Protein AF-R5CS89-F1 (afdb_monomer_lite)

Structure (mmCIF, N/CA/C/O backbone):
data_AF-R5CS89-F1
#
_entry.id   AF-R5CS89-F1
#
loop_
_atom_site.group_PDB
_atom_site.id
_atom_site.type_symbol
_atom_site.label_atom_id
_atom_site.label_alt_id
_atom_site.label_comp_id
_atom_site.label_asym_id
_atom_site.label_entity_id
_atom_site.label_seq_id
_atom_site.pdbx_PDB_ins_code
_atom_site.Cartn_x
_atom_site.Cartn_y
_atom_site.Cartn_z
_atom_site.occupancy
_atom_site.B_iso_or_equiv
_atom_site.auth_seq_id
_atom_site.auth_comp_id
_atom_site.auth_asym_id
_atom_site.auth_atom_id
_atom_site.pdbx_PDB_model_num
ATOM 1 N N . MET A 1 1 ? -28.513 24.193 26.900 1.00 33.38 1 MET A N 1
ATOM 2 C CA . MET A 1 1 ? -27.534 23.244 27.484 1.00 33.38 1 MET A CA 1
ATOM 3 C C . MET A 1 1 ? -27.799 21.850 26.927 1.00 33.38 1 MET A C 1
ATOM 5 O O . MET A 1 1 ? -28.847 21.291 27.221 1.00 33.38 1 MET A O 1
ATOM 9 N N . LEU A 1 2 ? -26.905 21.296 26.101 1.00 37.81 2 LEU A N 1
ATOM 10 C CA . LEU A 1 2 ? -26.985 19.889 25.679 1.00 37.81 2 LEU A CA 1
ATOM 11 C C . LEU A 1 2 ? -26.873 18.998 26.927 1.00 37.81 2 LEU A C 1
ATOM 13 O O . LEU A 1 2 ? -25.851 19.043 27.614 1.00 37.81 2 LEU A O 1
ATOM 17 N N . ARG A 1 3 ? -27.925 18.233 27.257 1.00 45.38 3 ARG A N 1
ATOM 18 C CA . ARG A 1 3 ? -27.884 17.235 28.340 1.00 45.38 3 ARG A CA 1
ATOM 19 C C . ARG A 1 3 ? -26.726 16.273 28.061 1.00 45.38 3 ARG A C 1
ATOM 21 O O . ARG A 1 3 ? -26.698 15.619 27.024 1.00 45.38 3 ARG A O 1
ATOM 28 N N . GLN A 1 4 ? -25.747 16.236 28.963 1.00 61.47 4 GLN A N 1
ATOM 29 C CA . GLN A 1 4 ? -24.644 15.282 28.892 1.00 61.47 4 GLN A CA 1
ATOM 30 C C . GLN A 1 4 ? -25.161 13.918 29.342 1.00 61.47 4 GLN A C 1
ATOM 32 O O . GLN A 1 4 ? -25.411 13.728 30.526 1.00 61.47 4 GLN A O 1
ATOM 37 N N . ASP A 1 5 ? -25.314 12.986 28.409 1.00 81.81 5 ASP A N 1
ATOM 38 C CA . ASP A 1 5 ? -25.707 11.604 28.695 1.00 81.81 5 ASP A CA 1
ATOM 39 C C . ASP A 1 5 ? -24.470 10.758 29.060 1.00 81.81 5 ASP A C 1
ATOM 41 O O . ASP A 1 5 ? -23.376 11.014 28.544 1.00 81.81 5 ASP A O 1
ATOM 45 N N . ILE A 1 6 ? -24.622 9.736 29.918 1.00 85.56 6 ILE A N 1
ATOM 46 C CA . ILE A 1 6 ? -23.510 8.884 30.396 1.00 85.56 6 ILE A CA 1
ATOM 47 C C . ILE A 1 6 ? -22.687 8.283 29.246 1.00 85.56 6 ILE A C 1
ATOM 49 O O . ILE A 1 6 ? -21.472 8.455 29.223 1.00 85.56 6 ILE A O 1
ATOM 53 N N . PHE A 1 7 ? -23.343 7.701 28.239 1.00 88.56 7 PHE A N 1
ATOM 54 C CA . PHE A 1 7 ? -22.705 7.141 27.038 1.00 88.56 7 PHE A CA 1
ATOM 55 C C . PHE A 1 7 ? -22.809 8.072 25.824 1.00 88.56 7 PHE A C 1
ATOM 57 O O . PHE A 1 7 ? -22.963 7.622 24.691 1.00 88.56 7 PHE A O 1
ATOM 64 N N . SER A 1 8 ? -22.761 9.388 26.047 1.00 87.94 8 SER A N 1
ATOM 65 C CA . SER A 1 8 ? -22.572 10.339 24.948 1.00 87.94 8 SER A CA 1
ATOM 66 C C . SER A 1 8 ? -21.272 10.046 24.189 1.00 87.94 8 SER A C 1
ATOM 68 O O . SER A 1 8 ? -20.312 9.516 24.754 1.00 87.94 8 SER A O 1
ATOM 70 N N . ARG A 1 9 ? -21.219 10.423 22.905 1.00 86.56 9 ARG A N 1
ATOM 71 C CA . ARG A 1 9 ? -20.045 10.192 22.047 1.00 86.56 9 ARG A CA 1
ATOM 72 C C . ARG A 1 9 ? -18.750 10.705 22.687 1.00 86.56 9 ARG A C 1
ATOM 74 O O . ARG A 1 9 ? -17.745 9.999 22.663 1.00 86.56 9 ARG A O 1
ATOM 81 N N . ASP A 1 10 ? -18.794 11.881 23.306 1.00 87.75 10 ASP A N 1
ATOM 82 C CA . ASP A 1 10 ? -17.634 12.481 23.972 1.00 87.75 10 ASP A CA 1
ATOM 83 C C . ASP A 1 10 ? -17.174 11.661 25.181 1.00 87.75 10 ASP A C 1
ATOM 85 O O . ASP A 1 10 ? -15.980 11.413 25.335 1.00 87.75 10 ASP A O 1
ATOM 89 N N . ASN A 1 11 ? -18.109 11.173 26.002 1.00 90.50 11 ASN A N 1
ATOM 90 C CA . ASN A 1 11 ? -17.780 10.321 27.142 1.00 90.50 11 ASN A CA 1
ATOM 91 C C . ASN A 1 11 ? -17.209 8.967 26.686 1.00 90.50 11 ASN A C 1
ATOM 93 O O . ASN A 1 11 ? -16.225 8.504 27.255 1.00 90.50 11 ASN A O 1
ATOM 97 N N . THR A 1 12 ? -17.766 8.356 25.632 1.00 91.19 12 THR A N 1
ATOM 98 C CA . THR A 1 12 ? -17.233 7.091 25.091 1.00 91.19 12 THR A CA 1
ATOM 99 C C . THR A 1 12 ? -15.833 7.253 24.503 1.00 91.19 12 THR A C 1
ATOM 101 O O . THR A 1 12 ? -14.986 6.393 24.725 1.00 91.19 12 THR A O 1
ATOM 104 N N . LEU A 1 13 ? -15.557 8.369 23.816 1.00 90.94 13 LEU A N 1
ATOM 105 C CA . LEU A 1 13 ? -14.219 8.675 23.305 1.00 90.94 13 LEU A CA 1
ATOM 106 C C . LEU A 1 13 ? -13.234 8.896 24.450 1.00 90.94 13 LEU A C 1
ATOM 108 O O . LEU A 1 13 ? -12.125 8.378 24.408 1.00 90.94 13 LEU A O 1
ATOM 112 N N . TRP A 1 14 ? -13.635 9.632 25.486 1.00 92.44 14 TRP A N 1
ATOM 113 C CA . TRP A 1 14 ? -12.785 9.852 26.651 1.00 92.44 14 TRP A CA 1
ATOM 114 C C . TRP A 1 14 ? -12.440 8.529 27.351 1.00 92.44 14 TRP A C 1
ATOM 116 O O . TRP A 1 14 ? -11.271 8.278 27.632 1.00 92.44 14 TRP A O 1
ATOM 126 N N . ALA A 1 15 ? -13.427 7.646 27.549 1.00 92.19 15 ALA A N 1
ATOM 127 C CA . ALA A 1 15 ? -13.204 6.321 28.128 1.00 92.19 15 ALA A CA 1
ATOM 128 C C . ALA A 1 15 ? -12.229 5.485 27.281 1.00 92.19 15 ALA A C 1
ATOM 130 O O . ALA A 1 15 ? -11.255 4.968 27.816 1.00 92.19 15 ALA A O 1
ATOM 131 N N . GLN A 1 16 ? -12.419 5.436 25.956 1.00 93.44 16 GLN A N 1
ATOM 132 C CA . GLN A 1 16 ? -11.492 4.766 25.032 1.00 93.44 16 GLN A CA 1
ATOM 133 C C . GLN A 1 16 ? -10.074 5.347 25.097 1.00 93.44 16 GLN A C 1
ATOM 135 O O . GLN A 1 16 ? -9.100 4.604 25.002 1.00 93.44 16 GLN A O 1
ATOM 140 N N . GLY A 1 17 ? -9.951 6.665 25.273 1.00 92.94 17 GLY A N 1
ATOM 141 C CA . GLY A 1 17 ? -8.671 7.354 25.411 1.00 92.94 17 GLY A CA 1
ATOM 142 C C . GLY A 1 17 ? -7.913 6.971 26.677 1.00 92.94 17 GLY A C 1
ATOM 143 O O . GLY A 1 17 ? -6.707 6.742 26.624 1.00 92.94 17 GLY A O 1
ATOM 144 N N . LEU A 1 18 ? -8.619 6.849 27.803 1.00 92.56 18 LEU A N 1
ATOM 145 C CA . LEU A 1 18 ? -8.021 6.372 29.048 1.00 92.56 18 LEU A CA 1
ATOM 146 C C . LEU A 1 18 ? -7.646 4.887 28.944 1.00 92.56 18 LEU A C 1
ATOM 148 O O . LEU A 1 18 ? -6.561 4.494 29.365 1.00 92.56 18 LEU A O 1
ATOM 152 N N . SER A 1 19 ? -8.515 4.075 28.335 1.00 93.75 19 SER A N 1
ATOM 153 C CA . SER A 1 19 ? -8.282 2.646 28.124 1.00 93.75 19 SER A CA 1
ATOM 154 C C . SER A 1 19 ? -7.044 2.374 27.275 1.00 93.75 19 SER A C 1
ATOM 156 O O . SER A 1 19 ? -6.232 1.541 27.663 1.00 93.75 19 SER A O 1
ATOM 158 N N . ILE A 1 20 ? -6.863 3.074 26.148 1.00 93.50 20 ILE A N 1
ATOM 159 C CA . ILE A 1 20 ? -5.689 2.839 25.296 1.00 93.50 20 ILE A CA 1
ATOM 160 C C . ILE A 1 20 ? -4.391 3.265 25.976 1.00 93.50 20 ILE A C 1
ATOM 162 O O . ILE A 1 20 ? -3.397 2.553 25.876 1.00 93.50 20 ILE A O 1
ATOM 166 N N . LEU A 1 21 ? -4.405 4.378 26.714 1.00 91.19 21 LEU A N 1
ATOM 167 C CA . LEU A 1 21 ? -3.240 4.820 27.474 1.00 91.19 21 LEU A CA 1
ATOM 168 C C . LEU A 1 21 ? -2.837 3.770 28.516 1.00 91.19 21 LEU A C 1
ATOM 170 O O . LEU A 1 21 ? -1.661 3.438 28.629 1.00 91.19 21 LEU A O 1
ATOM 174 N N . GLY A 1 22 ? -3.822 3.218 29.232 1.00 89.94 22 GLY A N 1
ATOM 175 C CA . GLY A 1 22 ? -3.607 2.148 30.203 1.00 89.94 22 GLY A CA 1
ATOM 176 C C . GLY A 1 22 ? -3.044 0.871 29.577 1.00 89.94 22 GLY A C 1
ATOM 177 O O . GLY A 1 22 ? -2.096 0.311 30.118 1.00 89.94 22 GLY A O 1
ATOM 178 N N . ILE A 1 23 ? -3.581 0.439 28.429 1.00 90.75 23 ILE A N 1
ATOM 179 C CA . ILE A 1 23 ? -3.096 -0.743 27.693 1.00 90.75 23 ILE A CA 1
ATOM 180 C C . ILE A 1 23 ? -1.654 -0.535 27.219 1.00 90.75 23 ILE A C 1
ATOM 182 O O . ILE A 1 23 ? -0.803 -1.378 27.486 1.00 90.75 23 ILE A O 1
ATOM 186 N N . MET A 1 24 ? -1.364 0.596 26.567 1.00 90.25 24 MET A N 1
ATOM 187 C CA . MET A 1 24 ? -0.025 0.893 26.046 1.00 90.25 24 MET A CA 1
ATOM 188 C C . MET A 1 24 ? 1.025 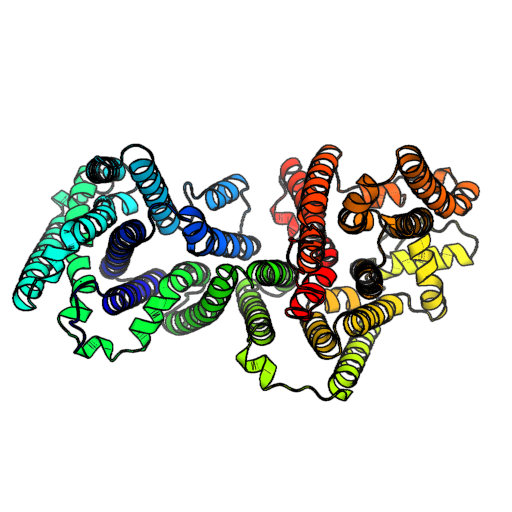0.930 27.159 1.00 90.25 24 MET A C 1
ATOM 190 O O . MET A 1 24 ? 2.061 0.280 27.051 1.00 90.25 24 MET A O 1
ATOM 194 N N . LEU A 1 25 ? 0.750 1.669 28.240 1.00 86.94 25 LEU A N 1
ATOM 195 C CA . LEU A 1 25 ? 1.670 1.767 29.372 1.00 86.94 25 LEU A CA 1
ATOM 196 C C . LEU A 1 25 ? 1.883 0.403 30.027 1.00 86.94 25 LEU A C 1
ATOM 198 O O . LEU A 1 25 ? 3.016 0.049 30.325 1.00 86.94 25 LEU A O 1
ATOM 202 N N . MET A 1 26 ? 0.821 -0.381 30.216 1.00 89.12 26 MET A N 1
ATOM 203 C CA . MET A 1 26 ? 0.936 -1.717 30.792 1.00 89.12 26 MET A CA 1
ATOM 204 C C . MET A 1 26 ? 1.803 -2.637 29.921 1.00 89.12 26 MET A C 1
ATOM 206 O O . MET A 1 26 ? 2.717 -3.257 30.458 1.00 89.12 26 MET A O 1
ATOM 210 N N . HIS A 1 27 ? 1.591 -2.675 28.603 1.00 89.19 27 HIS A N 1
ATOM 211 C CA . HIS A 1 27 ? 2.400 -3.492 27.695 1.00 89.19 27 HIS A CA 1
ATOM 212 C C . HIS A 1 27 ? 3.880 -3.099 27.690 1.00 89.19 27 HIS A C 1
ATOM 214 O O . HIS A 1 27 ? 4.732 -3.982 27.660 1.00 89.19 27 HIS A O 1
ATOM 220 N N . TYR A 1 28 ? 4.201 -1.804 27.762 1.00 88.56 28 TYR A N 1
ATOM 221 C CA . TYR A 1 28 ? 5.592 -1.347 27.814 1.00 88.56 28 TYR A CA 1
ATOM 222 C C . TYR A 1 28 ? 6.250 -1.599 29.166 1.00 88.56 28 TYR A C 1
ATOM 224 O O . TYR A 1 28 ? 7.370 -2.091 29.212 1.00 88.56 28 TYR A O 1
ATOM 232 N N . VAL A 1 29 ? 5.564 -1.320 30.276 1.00 87.44 29 VAL A N 1
ATOM 233 C CA . VAL A 1 29 ? 6.123 -1.571 31.615 1.00 87.44 29 VAL A CA 1
ATOM 234 C C . VAL A 1 29 ? 6.309 -3.076 31.850 1.00 87.44 29 VAL A C 1
ATOM 236 O O . VAL A 1 29 ? 7.224 -3.458 32.569 1.00 87.44 29 VAL A O 1
ATOM 239 N N . MET A 1 30 ? 5.505 -3.933 31.207 1.00 87.06 30 MET A N 1
ATOM 240 C CA . MET A 1 30 ? 5.658 -5.395 31.243 1.00 87.06 30 MET A CA 1
ATOM 241 C C . MET A 1 30 ? 6.965 -5.899 30.613 1.00 87.06 30 MET A C 1
ATOM 243 O O . MET A 1 30 ? 7.373 -7.011 30.921 1.00 87.06 30 MET A O 1
ATOM 247 N N . GLN A 1 31 ? 7.627 -5.097 29.772 1.00 87.06 31 GLN A N 1
ATOM 248 C CA . GLN A 1 31 ? 8.936 -5.443 29.202 1.00 87.06 31 GLN A CA 1
ATOM 249 C C . GLN A 1 31 ? 10.107 -5.149 30.154 1.00 87.06 31 GLN A C 1
ATOM 251 O O . GLN A 1 31 ? 11.244 -5.465 29.831 1.00 87.06 31 GLN A O 1
ATOM 256 N N . LEU A 1 32 ? 9.860 -4.521 31.310 1.00 84.81 32 LEU A N 1
ATOM 257 C CA . LEU A 1 32 ? 10.898 -4.262 32.308 1.00 84.81 32 LEU A CA 1
ATOM 258 C C . LEU A 1 32 ? 11.043 -5.450 33.265 1.00 84.81 32 LEU A C 1
ATOM 260 O O . LEU A 1 32 ? 10.043 -5.960 33.774 1.00 84.81 32 LEU A O 1
ATOM 264 N N . ASP A 1 33 ? 12.279 -5.798 33.623 1.00 76.31 33 ASP A N 1
ATOM 265 C CA . ASP A 1 33 ? 12.579 -6.901 34.552 1.00 76.31 33 ASP A CA 1
ATOM 266 C C . ASP A 1 33 ? 11.909 -6.739 35.933 1.00 76.31 33 ASP A C 1
ATOM 268 O O . ASP A 1 33 ? 11.546 -7.716 36.587 1.00 76.31 33 ASP A O 1
ATOM 272 N N . SER A 1 34 ? 11.687 -5.497 36.378 1.00 72.00 34 SER A N 1
ATOM 273 C CA . SER A 1 34 ? 11.074 -5.151 37.670 1.00 72.00 34 SER A CA 1
ATOM 274 C C . SER A 1 34 ? 9.551 -4.944 37.615 1.00 72.00 34 SER A C 1
ATOM 276 O O . SER A 1 34 ? 8.977 -4.258 38.465 1.00 72.00 34 SER A O 1
ATOM 278 N N . TYR A 1 35 ? 8.871 -5.533 36.626 1.00 74.81 35 TYR A N 1
ATOM 279 C CA . TYR A 1 35 ? 7.445 -5.330 36.371 1.00 74.81 35 TYR A CA 1
ATOM 280 C C . TYR A 1 35 ? 6.521 -5.698 37.559 1.00 74.81 35 TYR A C 1
ATOM 282 O O . TYR A 1 35 ? 6.390 -6.875 37.925 1.00 74.81 35 TYR A O 1
ATOM 290 N N . PRO A 1 36 ? 5.756 -4.735 38.114 1.00 74.50 36 PRO A N 1
ATOM 291 C CA . PRO A 1 36 ? 4.734 -5.041 39.103 1.00 74.50 36 PRO A CA 1
ATOM 292 C C . PRO A 1 36 ? 3.486 -5.635 38.430 1.00 74.50 36 PRO A C 1
ATOM 294 O O . PRO A 1 36 ? 2.691 -4.931 37.802 1.00 74.50 36 PRO A O 1
ATOM 297 N N . ARG A 1 37 ? 3.252 -6.939 38.652 1.00 71.62 37 ARG A N 1
ATOM 298 C CA . ARG A 1 37 ? 2.124 -7.722 38.089 1.00 71.62 37 ARG A CA 1
ATOM 299 C C . ARG A 1 37 ? 0.725 -7.152 38.359 1.00 71.62 37 ARG A C 1
ATOM 301 O O . ARG A 1 37 ? -0.225 -7.539 37.682 1.00 71.62 37 ARG A O 1
ATOM 308 N N . VAL A 1 38 ? 0.581 -6.235 39.317 1.00 69.06 38 VAL A N 1
ATOM 309 C CA . VAL A 1 38 ? -0.680 -5.531 39.621 1.00 69.06 38 VAL A CA 1
ATOM 310 C C . VAL A 1 38 ? -1.141 -4.660 38.443 1.00 69.06 38 VAL A C 1
ATOM 312 O O . VAL A 1 38 ? -2.344 -4.516 38.217 1.00 69.06 38 VAL A O 1
ATOM 315 N N . LEU A 1 39 ? -0.214 -4.141 37.628 1.00 73.25 39 LEU A N 1
ATOM 316 C CA . LEU A 1 39 ? -0.547 -3.303 36.471 1.00 73.25 39 LEU A CA 1
ATOM 317 C C . LEU A 1 39 ? -1.288 -4.070 35.360 1.00 73.25 39 LEU A C 1
ATOM 319 O O . LEU A 1 39 ? -1.981 -3.438 34.565 1.00 73.25 39 LEU A O 1
ATOM 323 N N . ASN A 1 40 ? -1.243 -5.411 35.344 1.00 74.88 40 ASN A N 1
ATOM 324 C CA . ASN A 1 40 ? -1.974 -6.257 34.385 1.00 74.88 40 ASN A CA 1
ATOM 325 C C . ASN A 1 40 ? -3.485 -5.985 34.416 1.00 74.88 40 ASN A C 1
ATOM 327 O O . ASN A 1 40 ? -4.187 -6.113 33.413 1.00 74.88 40 ASN A O 1
ATOM 331 N N . ILE A 1 41 ? -4.005 -5.590 35.580 1.00 81.44 41 ILE A N 1
ATOM 332 C CA . ILE A 1 41 ? -5.425 -5.293 35.760 1.00 81.44 41 ILE A CA 1
ATOM 333 C C . ILE A 1 41 ? -5.833 -4.071 34.921 1.00 81.44 41 ILE A C 1
ATOM 335 O O . ILE A 1 41 ? -6.921 -4.074 34.348 1.00 81.44 41 ILE A O 1
ATOM 339 N N . ILE A 1 42 ? -4.953 -3.074 34.780 1.00 83.25 42 ILE A N 1
ATOM 340 C CA . ILE A 1 42 ? -5.224 -1.830 34.044 1.00 83.25 42 ILE A CA 1
ATOM 341 C C . ILE A 1 42 ? -5.458 -2.116 32.554 1.00 83.25 42 ILE A C 1
ATOM 343 O O . ILE A 1 42 ? -6.434 -1.622 31.985 1.00 83.25 42 ILE A O 1
ATOM 347 N N . GLY A 1 43 ? -4.616 -2.957 31.943 1.00 83.06 43 GLY A N 1
ATOM 348 C CA . GLY A 1 43 ? -4.758 -3.362 30.541 1.00 83.06 43 GLY A CA 1
ATOM 349 C C . GLY A 1 43 ? -6.091 -4.071 30.277 1.00 83.06 43 GLY A C 1
ATOM 350 O O . GLY A 1 43 ? -6.873 -3.638 29.426 1.00 83.06 43 GLY A O 1
ATOM 351 N N . SER A 1 44 ? -6.419 -5.095 31.073 1.00 86.06 44 SER A N 1
ATOM 352 C CA . SER A 1 44 ? -7.676 -5.846 30.926 1.00 86.06 44 SER A CA 1
ATOM 353 C C . SER A 1 44 ? -8.937 -5.002 31.168 1.00 86.06 44 SER A C 1
ATOM 355 O O . SER A 1 44 ? -9.958 -5.234 30.520 1.00 86.06 44 SER A O 1
ATOM 357 N N . ILE A 1 45 ? -8.902 -4.032 32.094 1.00 91.88 45 ILE A N 1
ATOM 358 C CA . ILE A 1 45 ? -10.010 -3.077 32.299 1.00 91.88 45 ILE A CA 1
ATOM 359 C C . ILE A 1 45 ? -10.212 -2.234 31.034 1.00 91.88 45 ILE A C 1
ATOM 361 O O . ILE A 1 45 ? -11.346 -1.997 30.611 1.00 91.88 45 ILE A O 1
ATOM 365 N N . GLY A 1 46 ? -9.112 -1.801 30.411 1.00 91.62 46 GLY A N 1
ATOM 366 C CA . GLY A 1 46 ? -9.143 -1.084 29.143 1.00 91.62 46 GLY A CA 1
ATOM 367 C C . GLY A 1 46 ? -9.835 -1.887 28.041 1.00 91.62 46 GLY A C 1
ATOM 368 O O . GLY A 1 46 ? -10.727 -1.367 27.370 1.00 91.62 46 GLY A O 1
ATOM 369 N N . VAL A 1 47 ? -9.490 -3.170 27.900 1.00 92.31 47 VAL A N 1
ATOM 370 C CA . VAL A 1 47 ? -10.107 -4.071 26.911 1.00 92.31 47 VAL A CA 1
ATOM 371 C C . VAL A 1 47 ? -11.610 -4.246 27.158 1.00 92.31 47 VAL A C 1
ATOM 373 O O . VAL A 1 47 ? -12.402 -4.131 26.218 1.00 92.31 47 VAL A O 1
ATOM 376 N N . ALA A 1 48 ? -12.032 -4.431 28.413 1.00 94.81 48 ALA A N 1
ATOM 377 C CA . ALA A 1 48 ? -13.450 -4.527 28.772 1.00 94.81 48 ALA A CA 1
ATOM 378 C C . ALA A 1 48 ? -14.237 -3.273 28.349 1.00 94.81 48 ALA A C 1
ATOM 380 O O . ALA A 1 48 ? -15.320 -3.375 27.764 1.00 94.81 48 ALA A O 1
ATOM 381 N N . ALA A 1 49 ? -13.672 -2.081 28.572 1.00 94.62 49 ALA A N 1
ATOM 382 C CA . ALA A 1 49 ? -14.275 -0.820 28.145 1.00 94.62 49 ALA A CA 1
ATOM 383 C C . ALA A 1 49 ? -14.352 -0.693 26.607 1.00 94.62 49 ALA A C 1
ATOM 385 O O . ALA A 1 49 ? -15.357 -0.210 26.072 1.00 94.62 49 ALA A O 1
ATOM 386 N N . PHE A 1 50 ? -13.345 -1.168 25.868 1.00 93.75 50 PHE A N 1
ATOM 387 C CA . PHE A 1 50 ? -13.373 -1.211 24.400 1.00 93.75 50 PHE A CA 1
ATOM 388 C C .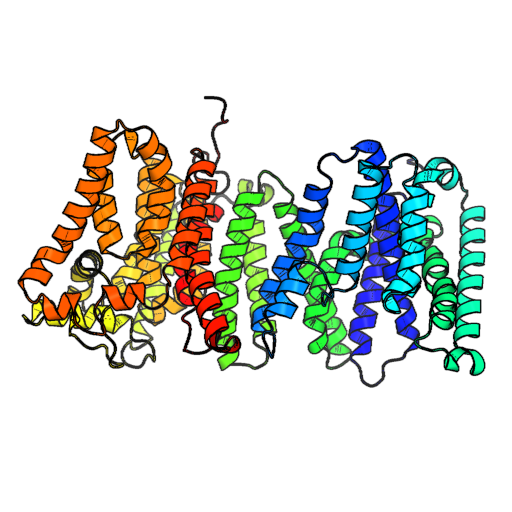 PHE A 1 50 ? -14.454 -2.149 23.846 1.00 93.75 50 PHE A C 1
ATOM 390 O O . PHE A 1 50 ? -15.195 -1.766 22.934 1.00 93.75 50 PHE A O 1
ATOM 397 N N . LEU A 1 51 ? -14.594 -3.349 24.412 1.00 95.31 51 LEU A N 1
ATOM 398 C CA . LEU A 1 51 ? -15.636 -4.304 24.022 1.00 95.31 51 LEU A CA 1
ATOM 399 C C . LEU A 1 51 ? -17.033 -3.770 24.350 1.00 95.31 51 LEU A C 1
ATOM 401 O O . LEU A 1 51 ? -17.923 -3.823 23.499 1.00 95.31 51 LEU A O 1
ATOM 405 N N . PHE A 1 52 ? -17.210 -3.179 25.535 1.00 96.75 52 PHE A N 1
ATOM 406 C CA . PHE A 1 52 ? -18.464 -2.542 25.936 1.00 96.75 52 PHE A CA 1
ATOM 407 C C . PHE A 1 52 ? -18.850 -1.407 24.982 1.00 96.75 52 PHE A C 1
ATOM 409 O O . PHE A 1 52 ? -19.959 -1.387 24.443 1.00 96.75 52 PHE A O 1
ATOM 416 N N . THR A 1 53 ? -17.932 -0.470 24.721 1.00 94.69 53 THR A N 1
ATOM 417 C CA . THR A 1 53 ? -18.199 0.653 23.805 1.00 94.69 53 THR A CA 1
ATOM 418 C C . THR A 1 53 ? -18.461 0.175 22.376 1.00 94.69 53 THR A C 1
ATOM 420 O O . THR A 1 53 ? -19.300 0.758 21.686 1.00 94.69 53 THR A O 1
ATOM 423 N N . SER A 1 54 ? -17.827 -0.919 21.944 1.00 94.06 54 SER A N 1
ATOM 424 C CA . SER A 1 54 ? -18.080 -1.546 20.643 1.00 94.06 54 SER A CA 1
ATOM 425 C C . SER A 1 54 ? -19.475 -2.172 20.549 1.00 94.06 54 SER A C 1
ATOM 427 O O . SER A 1 54 ? -20.188 -1.901 19.580 1.00 94.06 54 SER A O 1
ATOM 429 N N . GLY A 1 55 ? -19.893 -2.952 21.553 1.00 95.56 55 GLY A N 1
ATOM 430 C CA . GLY A 1 55 ? -21.229 -3.559 21.630 1.00 95.56 55 GLY A CA 1
ATOM 431 C C . GLY A 1 55 ? -22.355 -2.525 21.745 1.00 95.56 55 GLY A C 1
ATOM 432 O O . GLY A 1 55 ? -23.417 -2.671 21.137 1.00 95.56 55 GLY A O 1
ATOM 433 N N . PHE A 1 56 ? -22.100 -1.421 22.448 1.00 95.44 56 PHE A N 1
ATOM 434 C CA . PHE A 1 56 ? -23.006 -0.275 22.496 1.00 95.44 56 PHE A CA 1
ATOM 435 C C . PHE A 1 56 ? -23.096 0.424 21.128 1.00 95.44 56 PHE A C 1
ATOM 437 O O . PHE A 1 56 ? -24.176 0.561 20.549 1.00 95.44 56 PHE A O 1
ATOM 444 N N . GLY A 1 57 ? -21.951 0.816 20.562 1.00 93.31 57 GLY A N 1
ATOM 445 C CA . GLY A 1 57 ? -21.882 1.601 19.329 1.00 93.31 57 GLY A CA 1
ATOM 446 C C . GLY A 1 57 ? -22.397 0.864 18.091 1.00 93.31 57 GLY A C 1
ATOM 447 O O . GLY A 1 57 ? -23.005 1.480 17.212 1.00 93.31 57 GLY A O 1
ATOM 448 N N . ILE A 1 58 ? -22.200 -0.456 18.005 1.00 94.00 58 ILE A N 1
ATOM 449 C CA . ILE A 1 58 ? -22.701 -1.266 16.887 1.00 94.00 58 ILE A CA 1
ATOM 450 C C . ILE A 1 58 ? -24.226 -1.322 16.862 1.00 94.00 58 ILE A C 1
ATOM 452 O O . ILE A 1 58 ? -24.823 -1.239 15.784 1.00 94.00 58 ILE A O 1
ATOM 456 N N . ASN A 1 59 ? -24.845 -1.413 18.038 1.00 95.50 59 ASN A N 1
ATOM 457 C CA . ASN A 1 59 ? -26.286 -1.495 18.168 1.00 95.50 59 ASN A CA 1
ATOM 458 C C . ASN A 1 59 ? -26.944 -0.134 17.924 1.00 95.50 59 ASN A C 1
ATOM 460 O O . ASN A 1 59 ? -27.907 -0.064 17.164 1.00 95.50 59 ASN A O 1
ATOM 464 N N . GLU A 1 60 ? -26.368 0.957 18.437 1.00 93.31 60 GLU A N 1
ATOM 465 C CA . GLU A 1 60 ? -26.807 2.318 18.093 1.00 93.31 60 GLU A CA 1
ATOM 466 C C . GLU A 1 60 ? -26.669 2.595 16.587 1.00 93.31 60 GLU A C 1
ATOM 468 O O . GLU A 1 60 ? -27.588 3.102 15.944 1.00 93.31 60 GLU A O 1
ATOM 473 N N . SER A 1 61 ? -25.562 2.177 15.963 1.00 92.12 61 SER A N 1
ATOM 474 C CA . SER A 1 61 ? -25.395 2.316 14.511 1.00 92.12 61 SER A CA 1
ATOM 475 C C . SER A 1 61 ? -26.457 1.540 13.723 1.00 92.12 61 SER A C 1
ATOM 477 O O . SER A 1 61 ? -26.919 2.037 12.691 1.00 92.12 61 SER A O 1
ATOM 479 N N . TYR A 1 62 ? -26.847 0.355 14.208 1.00 93.31 62 TYR A N 1
ATOM 480 C CA . TYR A 1 62 ? -27.898 -0.480 13.624 1.00 93.31 62 TYR A CA 1
ATOM 481 C C . TYR A 1 62 ? -29.291 0.138 13.781 1.00 93.31 62 TYR A C 1
ATOM 483 O O . TYR A 1 62 ? -30.040 0.140 12.810 1.00 93.31 62 TYR A O 1
ATOM 491 N N . LYS A 1 63 ? -29.631 0.718 14.940 1.00 92.12 63 LYS A N 1
ATOM 492 C CA . LYS A 1 63 ? -30.912 1.426 15.128 1.00 92.12 63 LYS A CA 1
ATOM 493 C C . LYS A 1 63 ? -31.118 2.529 14.085 1.00 92.12 63 LYS A C 1
ATOM 495 O O . LYS A 1 63 ? -32.231 2.716 13.613 1.00 92.12 63 LYS A O 1
ATOM 500 N N . HIS A 1 64 ? -30.041 3.215 13.695 1.00 88.69 64 HIS A N 1
ATOM 501 C CA . HIS A 1 64 ? -30.098 4.287 12.699 1.00 88.69 64 HIS A CA 1
ATOM 502 C C . HIS A 1 64 ? -29.957 3.824 11.239 1.00 88.69 64 HIS A C 1
ATOM 504 O O . HIS A 1 64 ? -30.559 4.426 10.360 1.00 88.69 64 HIS A O 1
ATOM 510 N N . ASN A 1 65 ? -29.128 2.812 10.946 1.00 90.50 65 ASN A N 1
ATOM 511 C CA . ASN A 1 65 ? -28.745 2.456 9.564 1.00 90.50 65 ASN A CA 1
ATOM 512 C C . ASN A 1 65 ? -29.032 0.993 9.175 1.00 90.50 65 ASN A C 1
ATOM 514 O O . ASN A 1 65 ? -28.640 0.555 8.089 1.00 90.50 65 ASN A O 1
ATOM 518 N N . GLY A 1 66 ? -29.621 0.198 10.067 1.00 91.81 66 GLY A N 1
ATOM 519 C CA . GLY A 1 66 ? -29.750 -1.248 9.905 1.00 91.81 66 GLY A CA 1
ATOM 520 C C . GLY A 1 66 ? -28.402 -1.933 9.640 1.00 91.81 66 GLY A C 1
ATOM 521 O O . GLY A 1 66 ? -27.363 -1.564 10.194 1.00 91.81 66 GLY A O 1
ATOM 522 N N . LEU A 1 67 ? -28.405 -2.933 8.752 1.00 92.00 67 LEU A N 1
ATOM 523 C CA . LEU A 1 67 ? -27.186 -3.600 8.265 1.00 92.00 67 LEU A CA 1
ATOM 524 C C . LEU A 1 67 ? -26.533 -2.877 7.068 1.00 92.00 67 LEU A C 1
ATOM 526 O O . LEU A 1 67 ? -25.537 -3.358 6.519 1.00 92.00 67 LEU A O 1
ATOM 530 N N . GLY A 1 68 ? -27.052 -1.710 6.673 1.00 89.38 68 GLY A N 1
ATOM 531 C CA . GLY A 1 68 ? -26.559 -0.927 5.543 1.00 89.38 68 GLY A CA 1
ATOM 532 C C . GLY A 1 68 ? -25.081 -0.557 5.694 1.00 89.38 68 GLY A C 1
ATOM 533 O O . GLY A 1 68 ? -24.679 0.175 6.603 1.00 89.38 68 GLY A O 1
ATOM 534 N N . GLY A 1 69 ? -24.243 -1.080 4.794 1.00 86.50 69 GLY A N 1
ATOM 535 C CA . GLY A 1 69 ? -22.798 -0.846 4.816 1.00 86.50 69 GLY A CA 1
ATOM 536 C C . GLY A 1 69 ? -22.093 -1.405 6.055 1.00 86.50 69 GLY A C 1
ATOM 537 O O . GLY A 1 69 ? -21.025 -0.895 6.403 1.00 86.50 69 GLY A O 1
ATOM 538 N N . PHE A 1 70 ? -22.674 -2.416 6.722 1.00 92.06 70 PHE A N 1
ATOM 539 C CA . PHE A 1 70 ? -22.127 -2.998 7.946 1.00 92.06 70 PHE A CA 1
ATOM 540 C C . PHE A 1 70 ? -20.661 -3.399 7.760 1.00 92.06 70 PHE A C 1
ATOM 542 O O . PHE A 1 70 ? -19.786 -2.777 8.362 1.00 92.06 70 PHE A O 1
ATOM 549 N N . TRP A 1 71 ? -20.391 -4.344 6.857 1.00 93.12 71 TRP A N 1
ATOM 550 C CA . TRP A 1 71 ? -19.043 -4.847 6.591 1.00 93.12 71 TRP A CA 1
ATOM 551 C C . TRP A 1 71 ? -18.117 -3.772 6.055 1.00 93.12 71 TRP A C 1
ATOM 553 O O . TRP A 1 71 ? -17.020 -3.607 6.566 1.00 93.12 71 TRP A O 1
ATOM 563 N N . ARG A 1 72 ? -18.590 -2.939 5.122 1.00 89.56 72 ARG A N 1
ATOM 564 C CA . ARG A 1 72 ? -17.782 -1.851 4.561 1.00 89.56 72 ARG A CA 1
ATOM 565 C C . ARG A 1 72 ? -17.196 -0.929 5.638 1.00 89.56 72 ARG A C 1
ATOM 567 O O . ARG A 1 72 ? -16.036 -0.549 5.536 1.00 89.56 72 ARG A O 1
ATOM 574 N N . LYS A 1 73 ? -17.969 -0.579 6.673 1.00 88.00 73 LYS A N 1
ATOM 575 C CA . LYS A 1 73 ? -17.478 0.259 7.782 1.00 88.00 73 LYS A CA 1
ATOM 576 C C . LYS A 1 73 ? -16.383 -0.443 8.599 1.00 88.00 73 LYS A C 1
ATOM 578 O O . LYS A 1 73 ? -15.442 0.228 9.001 1.00 88.00 73 LYS A O 1
ATOM 583 N N . ARG A 1 74 ? -16.491 -1.757 8.838 1.00 91.25 74 ARG A N 1
ATOM 584 C CA . ARG A 1 74 ? -15.543 -2.526 9.672 1.00 91.25 74 ARG A CA 1
ATOM 585 C C . ARG A 1 74 ? -14.308 -2.935 8.888 1.00 91.25 74 ARG A C 1
ATOM 587 O O . ARG A 1 74 ? -13.213 -2.788 9.403 1.00 91.25 74 ARG A O 1
ATOM 594 N N . VAL A 1 75 ? -14.470 -3.335 7.629 1.00 90.19 75 VAL A N 1
ATOM 595 C CA . VAL A 1 75 ? -13.345 -3.629 6.740 1.00 90.19 75 VAL A CA 1
ATOM 596 C C . VAL A 1 75 ? -12.439 -2.408 6.629 1.00 90.19 75 VAL A C 1
ATOM 598 O O . VAL A 1 75 ? -11.242 -2.515 6.847 1.00 90.19 75 VAL A O 1
ATOM 601 N N . LEU A 1 76 ? -13.013 -1.226 6.381 1.00 87.50 76 LEU A N 1
ATOM 602 C CA . LEU A 1 76 ? -12.220 -0.004 6.235 1.00 87.50 76 LEU A CA 1
ATOM 603 C C . LEU A 1 76 ? -11.705 0.561 7.565 1.00 87.50 76 LEU A C 1
ATOM 605 O O . LEU A 1 76 ? -10.688 1.234 7.551 1.00 87.50 76 LEU A O 1
ATOM 609 N N . ARG A 1 77 ? -12.398 0.354 8.696 1.00 87.50 77 ARG A N 1
ATOM 610 C CA . ARG A 1 77 ? -11.959 0.888 10.000 1.00 87.50 77 ARG A CA 1
ATOM 611 C C . ARG A 1 77 ? -10.985 -0.034 10.727 1.00 87.50 77 ARG A C 1
ATOM 613 O O . ARG A 1 77 ? -10.141 0.489 11.442 1.00 87.50 77 ARG A O 1
ATOM 620 N N . VAL A 1 78 ? -11.165 -1.346 10.593 1.00 87.88 78 VAL A N 1
ATOM 621 C CA . VAL A 1 78 ? -10.524 -2.366 11.429 1.00 87.88 78 VAL A CA 1
ATOM 622 C C . VAL A 1 78 ? -9.627 -3.269 10.579 1.00 87.88 78 VAL A C 1
ATOM 624 O O . VAL A 1 78 ? -8.409 -3.190 10.656 1.00 87.88 78 VAL A O 1
ATOM 627 N N . ILE A 1 79 ? -10.220 -4.062 9.685 1.00 90.62 79 ILE A N 1
ATOM 628 C CA . ILE A 1 79 ? -9.496 -5.133 8.978 1.00 90.62 79 ILE A CA 1
ATOM 629 C C . ILE A 1 79 ? -8.357 -4.595 8.101 1.00 90.62 79 ILE A C 1
ATOM 631 O O . ILE A 1 79 ? -7.218 -5.029 8.237 1.00 90.62 79 ILE A O 1
ATOM 635 N N . LEU A 1 80 ? -8.646 -3.632 7.220 1.00 89.06 80 LEU A N 1
ATOM 636 C CA . LEU A 1 80 ? -7.667 -3.123 6.260 1.00 89.06 80 LEU A CA 1
ATOM 637 C C . LEU A 1 80 ? -6.458 -2.453 6.949 1.00 89.06 80 LEU A C 1
ATOM 639 O O . LEU A 1 80 ? -5.334 -2.770 6.568 1.00 89.06 80 LEU A O 1
ATOM 643 N N . PRO A 1 81 ? -6.631 -1.587 7.969 1.00 89.56 81 PRO A N 1
ATOM 644 C CA . PRO A 1 81 ? -5.506 -1.089 8.763 1.00 89.56 81 PRO A CA 1
ATOM 645 C C . PRO A 1 81 ? -4.652 -2.184 9.416 1.00 89.56 81 PRO A C 1
ATOM 647 O O . PRO A 1 81 ? -3.429 -2.077 9.390 1.00 89.56 81 PRO A O 1
ATOM 650 N N . CYS A 1 82 ? -5.265 -3.238 9.966 1.00 89.81 82 CYS A N 1
ATOM 651 C CA . CYS A 1 82 ? -4.521 -4.369 10.529 1.00 89.81 82 CYS A CA 1
ATOM 652 C C . CYS A 1 82 ? -3.709 -5.109 9.467 1.00 89.81 82 CYS A C 1
ATOM 654 O O . CYS A 1 82 ? -2.529 -5.355 9.684 1.00 89.81 82 CYS A O 1
ATOM 656 N N . TRP A 1 83 ? -4.298 -5.401 8.305 1.00 89.50 83 TRP A N 1
ATOM 657 C CA . TRP A 1 83 ? -3.573 -6.037 7.202 1.00 89.50 83 TRP A CA 1
ATOM 658 C C . TRP A 1 83 ? -2.376 -5.208 6.740 1.00 89.50 83 TRP A C 1
ATOM 660 O O . TRP A 1 83 ? -1.314 -5.770 6.497 1.00 89.50 83 TRP A O 1
ATOM 670 N N . ILE A 1 84 ? -2.518 -3.878 6.667 1.00 87.38 84 ILE A N 1
ATOM 671 C CA . ILE A 1 84 ? -1.394 -2.985 6.351 1.00 87.38 84 ILE A CA 1
ATOM 672 C C . ILE A 1 84 ? -0.278 -3.156 7.386 1.00 87.38 84 ILE A C 1
ATOM 674 O O . ILE A 1 84 ? 0.874 -3.311 7.006 1.00 87.38 84 ILE A O 1
ATOM 678 N N . VAL A 1 85 ? -0.600 -3.172 8.680 1.00 86.75 85 VAL A N 1
ATOM 679 C CA . VAL A 1 85 ? 0.425 -3.305 9.724 1.00 86.75 85 VAL A CA 1
ATOM 680 C C . VAL A 1 85 ? 1.073 -4.688 9.714 1.00 86.75 85 VAL A C 1
ATOM 682 O O . VAL A 1 85 ? 2.291 -4.762 9.812 1.00 86.75 85 VAL A O 1
ATOM 685 N N . PHE A 1 86 ? 0.307 -5.767 9.527 1.00 85.31 86 PHE A N 1
ATOM 686 C CA . PHE A 1 86 ? 0.876 -7.110 9.396 1.00 85.31 86 PHE A CA 1
ATOM 687 C C . PHE A 1 86 ? 1.853 -7.200 8.223 1.00 85.31 86 PHE A C 1
ATOM 689 O O . PHE A 1 86 ? 2.958 -7.701 8.394 1.00 85.31 86 PHE A O 1
ATOM 696 N N . LEU A 1 87 ? 1.495 -6.639 7.064 1.00 82.94 87 LEU A N 1
ATOM 697 C CA . LEU A 1 87 ? 2.381 -6.599 5.899 1.00 82.94 87 LEU A CA 1
ATOM 698 C C . LEU A 1 87 ? 3.652 -5.776 6.154 1.00 82.94 87 LEU A C 1
ATOM 700 O O . LEU A 1 87 ? 4.731 -6.176 5.733 1.00 82.94 87 LEU A O 1
ATOM 704 N N . PHE A 1 88 ? 3.541 -4.648 6.861 1.00 82.38 88 PHE A N 1
ATOM 705 C CA . PHE A 1 88 ? 4.695 -3.820 7.228 1.00 82.38 88 PHE A CA 1
ATOM 706 C C . PHE A 1 88 ? 5.551 -4.459 8.327 1.00 82.38 88 PHE A C 1
ATOM 708 O O . PHE A 1 88 ? 6.709 -4.093 8.473 1.00 82.38 88 PHE A O 1
ATOM 715 N N . ARG A 1 89 ? 5.018 -5.418 9.087 1.00 80.94 89 ARG A N 1
ATOM 716 C CA . ARG A 1 89 ? 5.783 -6.163 10.090 1.00 80.94 89 ARG A CA 1
ATOM 717 C C . ARG A 1 89 ? 6.587 -7.317 9.492 1.00 80.94 89 ARG A C 1
ATOM 719 O O . ARG A 1 89 ? 7.569 -7.712 10.104 1.00 80.94 89 ARG A O 1
ATOM 726 N N . LEU A 1 90 ? 6.213 -7.826 8.313 1.00 77.12 90 LEU A N 1
ATOM 727 C CA . LEU A 1 90 ? 6.877 -8.975 7.679 1.00 77.12 90 LEU A CA 1
ATOM 728 C C . LEU A 1 90 ? 8.412 -8.885 7.625 1.00 77.12 90 LEU A C 1
ATOM 730 O O . LEU A 1 90 ? 9.044 -9.891 7.929 1.00 77.12 90 LEU A O 1
ATOM 734 N N . PRO A 1 91 ? 9.038 -7.729 7.312 1.00 74.31 91 PRO A N 1
ATOM 735 C CA . PRO A 1 91 ? 10.497 -7.625 7.317 1.00 74.31 91 PRO A CA 1
ATOM 736 C C . PRO A 1 91 ? 11.158 -7.851 8.685 1.00 74.31 91 PRO A C 1
ATOM 738 O O . PRO A 1 91 ? 12.370 -8.004 8.735 1.00 74.31 91 PRO A O 1
ATOM 741 N N . PHE A 1 92 ? 10.397 -7.838 9.785 1.00 70.56 92 PHE A N 1
ATOM 742 C CA . PHE A 1 92 ? 10.887 -8.001 11.163 1.00 70.56 92 PHE A CA 1
ATOM 743 C C . PHE A 1 92 ? 10.610 -9.375 11.755 1.00 70.56 92 PHE A C 1
ATOM 745 O O . PHE A 1 92 ? 10.851 -9.576 12.941 1.00 70.56 92 PHE A O 1
ATOM 752 N N . ALA A 1 93 ? 10.019 -10.287 10.988 1.00 69.62 93 ALA A N 1
ATOM 753 C CA . ALA A 1 93 ? 9.767 -11.628 11.477 1.00 69.62 93 ALA A CA 1
ATOM 754 C C . ALA A 1 93 ? 11.059 -12.452 11.378 1.00 69.62 93 ALA A C 1
ATOM 756 O O . ALA A 1 93 ? 11.583 -12.635 10.281 1.00 69.62 93 ALA A O 1
ATOM 757 N N . ASP A 1 94 ? 11.547 -12.962 12.513 1.00 66.00 94 ASP A N 1
ATOM 758 C CA . ASP A 1 94 ? 12.745 -13.819 12.573 1.00 66.00 94 ASP A CA 1
ATOM 759 C C . ASP A 1 94 ? 12.577 -15.107 11.749 1.00 66.00 94 ASP A C 1
ATOM 761 O O . ASP A 1 94 ? 13.536 -15.672 11.227 1.00 66.00 94 ASP A O 1
ATOM 765 N N . SER A 1 95 ? 11.332 -15.562 11.606 1.00 67.75 95 SER A N 1
ATOM 766 C CA . SER A 1 95 ? 10.930 -16.641 10.712 1.00 67.75 95 SER A CA 1
ATOM 767 C C . SER A 1 95 ? 9.601 -16.287 10.052 1.00 67.75 95 SER A C 1
ATOM 769 O O . SER A 1 95 ? 8.744 -15.638 10.656 1.00 67.75 95 SER A O 1
ATOM 771 N N . PHE A 1 96 ? 9.429 -16.695 8.796 1.00 73.25 96 PHE A N 1
ATOM 772 C CA . PHE A 1 96 ? 8.164 -16.537 8.091 1.00 73.25 96 PHE A CA 1
ATOM 773 C C . PHE A 1 96 ? 7.449 -17.882 8.031 1.00 73.25 96 PHE A C 1
ATOM 775 O O . PHE A 1 96 ? 7.912 -18.798 7.356 1.00 73.25 96 PHE A O 1
ATOM 782 N N . ASP A 1 97 ? 6.304 -17.969 8.701 1.00 79.25 97 ASP A N 1
ATOM 783 C CA . ASP A 1 97 ? 5.369 -19.076 8.537 1.00 79.25 97 ASP A CA 1
ATOM 784 C C . ASP A 1 97 ? 4.154 -18.613 7.704 1.00 79.25 97 ASP A C 1
ATOM 786 O O . ASP A 1 97 ? 3.367 -17.772 8.166 1.00 79.25 97 ASP A O 1
ATOM 790 N N . PRO A 1 98 ? 3.961 -19.158 6.486 1.00 76.88 98 PRO A N 1
ATOM 791 C CA . PRO A 1 98 ? 2.812 -18.840 5.644 1.00 76.88 98 PRO A CA 1
ATOM 792 C C . PRO A 1 98 ? 1.471 -19.134 6.320 1.00 76.88 98 PRO A C 1
ATOM 794 O O . PRO A 1 98 ? 0.492 -18.427 6.062 1.00 76.88 98 PRO A O 1
ATOM 797 N N . VAL A 1 99 ? 1.407 -20.167 7.169 1.00 84.00 99 VAL A N 1
ATOM 798 C CA . VAL A 1 99 ? 0.177 -20.571 7.857 1.00 84.00 99 VAL A CA 1
ATOM 799 C C . VAL A 1 99 ? -0.179 -19.534 8.911 1.00 84.00 99 VAL A C 1
ATOM 801 O O . VAL A 1 99 ? -1.278 -18.982 8.855 1.00 84.00 99 VAL A O 1
ATOM 804 N N . THR A 1 100 ? 0.758 -19.178 9.791 1.00 83.69 100 THR A N 1
ATOM 805 C CA . THR A 1 100 ? 0.593 -18.085 10.762 1.00 83.69 100 THR A CA 1
ATOM 806 C C . THR A 1 100 ? 0.224 -16.772 10.071 1.00 83.69 100 THR A C 1
ATOM 808 O O . THR A 1 100 ? -0.667 -16.050 10.523 1.00 83.69 100 THR A O 1
ATOM 811 N N . GLN A 1 101 ? 0.825 -16.461 8.919 1.00 84.56 101 GLN A N 1
ATOM 812 C CA . GLN A 1 101 ? 0.480 -15.244 8.187 1.00 84.56 101 GLN A CA 1
ATOM 813 C C . GLN A 1 101 ? -0.942 -15.282 7.598 1.00 84.56 101 GLN A C 1
ATOM 815 O O . GLN A 1 101 ? -1.656 -14.273 7.628 1.00 84.56 101 GLN A O 1
ATOM 820 N N . LEU A 1 102 ? -1.385 -16.432 7.085 1.00 86.06 102 LEU A N 1
ATOM 821 C CA . LEU A 1 102 ? -2.757 -16.632 6.617 1.00 86.06 102 LEU A CA 1
ATOM 822 C C . LEU A 1 102 ? -3.760 -16.523 7.773 1.00 86.06 102 LEU A C 1
ATOM 824 O O . LEU A 1 102 ? -4.781 -15.848 7.637 1.00 86.06 102 LEU A O 1
ATOM 828 N N . LEU A 1 103 ? -3.447 -17.135 8.912 1.00 88.38 103 LEU A N 1
ATOM 829 C CA . LEU A 1 103 ? -4.207 -17.060 10.159 1.00 88.38 103 LEU A CA 1
ATOM 830 C C . LEU A 1 103 ? -4.346 -15.607 10.646 1.00 88.38 103 LEU A C 1
ATOM 832 O O . LEU A 1 103 ? -5.461 -15.145 10.907 1.00 88.38 103 LEU A O 1
ATOM 836 N N . ASN A 1 104 ? -3.260 -14.829 10.601 1.00 87.62 104 ASN A N 1
ATOM 837 C CA . ASN A 1 104 ? -3.267 -13.387 10.856 1.00 87.62 104 ASN A CA 1
ATOM 838 C C . ASN A 1 104 ? -4.206 -12.622 9.901 1.00 87.62 104 ASN A C 1
ATOM 840 O O . ASN A 1 104 ? -4.966 -11.753 10.336 1.00 87.62 104 ASN A O 1
ATOM 844 N N . PHE A 1 105 ? -4.213 -12.943 8.601 1.00 87.31 105 PHE A N 1
ATOM 845 C CA . PHE A 1 105 ? -5.113 -12.295 7.637 1.00 87.31 105 PHE A CA 1
ATOM 846 C C . PHE A 1 105 ? -6.583 -12.689 7.797 1.00 87.31 105 PHE A C 1
ATOM 848 O O . PHE A 1 105 ? -7.465 -11.855 7.558 1.00 87.31 105 PHE A O 1
ATOM 855 N N . LEU A 1 106 ? -6.851 -13.929 8.203 1.00 88.56 106 LEU A N 1
ATOM 856 C CA . LEU A 1 106 ? -8.194 -14.436 8.476 1.00 88.56 106 LEU A CA 1
ATOM 857 C C . LEU A 1 106 ? -8.703 -14.059 9.872 1.00 88.56 106 LEU A C 1
ATOM 859 O O . LEU A 1 106 ? -9.900 -14.201 10.123 1.00 88.56 106 LEU A O 1
ATOM 863 N N . PHE A 1 107 ? -7.831 -13.524 10.733 1.00 87.75 107 PHE A N 1
ATOM 864 C CA . PHE A 1 107 ? -8.090 -13.276 12.151 1.00 87.75 107 PHE A CA 1
ATOM 865 C C . PHE A 1 107 ? -8.562 -14.545 12.863 1.00 87.75 107 PHE A C 1
ATOM 867 O O . PHE A 1 107 ? -9.632 -14.574 13.462 1.00 87.75 107 PHE A O 1
ATOM 874 N N . ILE A 1 108 ? -7.770 -15.605 12.743 1.00 85.44 108 ILE A N 1
ATOM 875 C CA . ILE A 1 108 ? -7.940 -16.869 13.459 1.00 85.44 108 ILE A CA 1
ATOM 876 C C . ILE A 1 108 ? -6.612 -17.093 14.176 1.00 85.44 108 ILE A C 1
ATOM 878 O O . ILE A 1 108 ? -5.620 -17.238 13.483 1.00 85.44 108 ILE A O 1
ATOM 882 N N . ASP A 1 109 ? -6.568 -17.043 15.509 1.00 82.50 109 ASP A N 1
ATOM 883 C CA . ASP A 1 109 ? -5.307 -17.088 16.283 1.00 82.50 109 ASP A CA 1
ATOM 884 C C . ASP A 1 109 ? -4.290 -16.036 15.818 1.00 82.50 109 ASP A C 1
ATOM 886 O O . ASP A 1 109 ? -3.110 -16.290 15.600 1.00 82.50 109 ASP A O 1
ATOM 890 N N . SER A 1 110 ? -4.785 -14.811 15.631 1.00 83.81 110 SER A N 1
ATOM 891 C CA . SER A 1 110 ? -3.959 -13.676 15.222 1.00 83.81 110 SER A CA 1
ATOM 892 C C . SER A 1 110 ? -3.167 -13.110 16.405 1.00 83.81 110 SER A C 1
ATOM 894 O O . SER A 1 110 ? -3.746 -12.900 17.474 1.00 83.81 110 SER A O 1
ATOM 896 N N . ASP A 1 111 ? -1.931 -12.660 16.160 1.00 81.88 111 ASP A N 1
ATOM 897 C CA . ASP A 1 111 ? -1.066 -11.976 17.144 1.00 81.88 111 ASP A CA 1
ATOM 898 C C . ASP A 1 111 ? -1.785 -10.827 17.877 1.00 81.88 111 ASP A C 1
ATOM 900 O O . ASP A 1 111 ? -1.594 -10.574 19.067 1.00 81.88 111 ASP A O 1
ATOM 904 N N . LEU A 1 112 ? -2.667 -10.121 17.162 1.00 87.19 112 LEU A N 1
ATOM 905 C CA . LEU A 1 112 ? -3.560 -9.113 17.728 1.00 87.19 112 LEU A CA 1
ATOM 906 C C . LEU A 1 112 ? -4.858 -9.758 18.243 1.00 87.19 112 LEU A C 1
ATOM 908 O O . LEU A 1 112 ? -5.934 -9.523 17.683 1.00 87.19 112 LEU A O 1
ATOM 912 N N . TRP A 1 113 ? -4.773 -10.537 19.324 1.00 89.44 113 TRP A N 1
ATOM 913 C CA . TRP A 1 113 ? -5.893 -11.330 19.867 1.00 89.44 113 TRP A CA 1
ATOM 914 C C . TRP A 1 113 ? -7.181 -10.519 20.108 1.00 89.44 113 TRP A C 1
ATOM 916 O O . TRP A 1 113 ? -8.289 -11.003 19.885 1.00 89.44 113 TRP A O 1
ATOM 926 N N . TYR A 1 114 ? -7.066 -9.252 20.527 1.00 89.25 114 TYR A N 1
ATOM 927 C CA . TYR A 1 114 ? -8.226 -8.374 20.726 1.00 89.25 114 TYR A CA 1
ATOM 928 C C . TYR A 1 114 ? -8.961 -8.097 19.407 1.00 89.25 114 TYR A C 1
ATOM 930 O O . TYR A 1 114 ? -10.193 -8.020 19.386 1.00 89.25 114 TYR A O 1
ATOM 938 N N . VAL A 1 115 ? -8.214 -7.923 18.310 1.00 90.31 115 VAL A N 1
ATOM 939 C CA . VAL A 1 115 ? -8.781 -7.663 16.981 1.00 90.31 115 VAL A CA 1
ATOM 940 C C . VAL A 1 115 ? -9.462 -8.919 16.441 1.00 90.31 115 VAL A C 1
ATOM 942 O O . VAL A 1 115 ? -10.562 -8.807 15.900 1.00 90.31 115 VAL A O 1
ATOM 945 N N . ASP A 1 116 ? -8.869 -10.096 16.647 1.00 91.25 116 ASP A N 1
ATOM 946 C CA . ASP A 1 116 ? -9.540 -11.375 16.384 1.00 91.25 116 ASP A CA 1
ATOM 947 C C . ASP A 1 116 ? -10.868 -11.439 17.159 1.00 91.25 116 ASP A C 1
ATOM 949 O O . ASP A 1 116 ? -11.958 -11.495 16.573 1.00 91.25 116 ASP A O 1
ATOM 953 N N . PHE A 1 117 ? -10.807 -11.270 18.479 1.00 93.25 117 PHE A N 1
ATOM 954 C CA . PHE A 1 117 ? -11.977 -11.407 19.335 1.00 93.25 117 PHE A CA 1
ATOM 955 C C . PHE A 1 117 ? -13.115 -10.443 18.962 1.00 93.25 117 PHE A C 1
ATOM 957 O O . PHE A 1 117 ? -14.280 -10.846 18.876 1.00 93.25 117 PHE A O 1
ATOM 964 N N . ILE A 1 118 ? -12.816 -9.169 18.676 1.00 93.44 118 ILE A N 1
ATOM 965 C CA . ILE A 1 118 ? -13.848 -8.204 18.268 1.00 93.44 118 ILE A CA 1
ATOM 966 C C . ILE A 1 118 ? -14.431 -8.521 16.879 1.00 93.44 118 ILE A C 1
ATOM 968 O O . ILE A 1 118 ? -15.620 -8.280 16.649 1.00 93.44 118 ILE A O 1
ATOM 972 N N . ILE A 1 119 ? -13.649 -9.086 15.953 1.00 93.69 119 ILE A N 1
ATOM 973 C CA . ILE A 1 119 ? -14.150 -9.515 14.641 1.00 93.69 119 ILE A CA 1
ATOM 974 C C . ILE A 1 119 ? -15.124 -10.686 14.800 1.00 93.69 119 ILE A C 1
ATOM 976 O O . ILE A 1 119 ? -16.204 -10.636 14.201 1.00 93.69 119 ILE A O 1
ATOM 980 N N . ARG A 1 120 ? -14.834 -11.664 15.671 1.00 93.94 120 ARG A N 1
ATOM 981 C CA . ARG A 1 120 ? -15.782 -12.745 16.012 1.00 93.94 120 ARG A CA 1
ATOM 982 C C . ARG A 1 120 ? -17.106 -12.181 16.529 1.00 93.94 120 ARG A C 1
ATOM 984 O O . ARG A 1 120 ? -18.172 -12.547 16.030 1.00 93.94 120 ARG A O 1
ATOM 991 N N . TRP A 1 121 ? -17.057 -11.197 17.429 1.00 95.81 121 TRP A N 1
ATOM 992 C CA . TRP A 1 121 ? -18.255 -10.485 17.895 1.00 95.81 121 TRP A CA 1
ATOM 993 C C . TRP A 1 121 ? -19.022 -9.788 16.767 1.00 95.81 121 TRP A C 1
ATOM 995 O O . TRP A 1 121 ? -20.255 -9.819 16.742 1.00 95.81 121 TRP A O 1
ATOM 1005 N N . TYR A 1 122 ? -18.325 -9.168 15.812 1.00 95.62 122 TYR A N 1
ATOM 1006 C CA . TYR A 1 122 ? -18.965 -8.535 14.658 1.00 95.62 122 TYR A CA 1
ATOM 1007 C C . TYR A 1 122 ? -19.644 -9.547 13.731 1.00 95.62 122 TYR A C 1
ATOM 1009 O O . TYR A 1 122 ? -20.744 -9.258 13.253 1.00 95.62 122 TYR A O 1
ATOM 1017 N N . ILE A 1 123 ? -19.036 -10.716 13.508 1.00 95.38 123 ILE A N 1
ATOM 1018 C CA . ILE A 1 123 ? -19.617 -11.816 12.725 1.00 95.38 123 ILE A CA 1
ATOM 1019 C C . ILE A 1 123 ? -20.896 -12.319 13.402 1.00 95.38 123 ILE A C 1
ATOM 1021 O O . ILE A 1 123 ? -21.957 -12.325 12.773 1.00 95.38 123 ILE A O 1
ATOM 1025 N N . VAL A 1 124 ? -20.826 -12.660 14.693 1.00 96.44 124 VAL A N 1
ATOM 1026 C CA . VAL A 1 124 ? -21.968 -13.185 15.462 1.00 96.44 124 VAL A CA 1
ATOM 1027 C C . VAL A 1 124 ? -23.098 -12.158 15.525 1.00 96.44 124 VAL A C 1
ATOM 1029 O O . VAL A 1 124 ? -24.253 -12.494 15.264 1.00 96.44 124 VAL A O 1
ATOM 1032 N N . TYR A 1 125 ? -22.787 -10.884 15.792 1.00 96.75 125 TYR A N 1
ATOM 1033 C CA . TYR A 1 125 ? -23.781 -9.808 15.787 1.00 96.75 125 TYR A CA 1
ATOM 1034 C C . TYR A 1 125 ? -24.460 -9.660 14.421 1.00 96.75 125 TYR A C 1
ATOM 1036 O O . TYR A 1 125 ? -25.683 -9.518 14.345 1.00 96.75 125 TYR A O 1
ATOM 1044 N N . TRP A 1 126 ? -23.683 -9.685 13.332 1.00 96.44 126 TRP A N 1
ATOM 1045 C CA . TRP A 1 126 ? -24.219 -9.575 11.978 1.00 96.44 126 TRP A CA 1
ATOM 1046 C C . TRP A 1 126 ? -25.135 -10.751 11.637 1.00 96.44 126 TRP A C 1
ATOM 1048 O O . TRP A 1 126 ? -26.254 -10.522 11.176 1.00 96.44 126 TRP A O 1
ATOM 1058 N N . ALA A 1 127 ? -24.703 -11.983 11.919 1.00 96.19 127 ALA A N 1
ATOM 1059 C CA . ALA A 1 127 ? -25.491 -13.190 11.690 1.00 96.19 127 ALA A CA 1
ATOM 1060 C C . ALA A 1 127 ? -26.794 -13.164 12.504 1.00 96.19 127 ALA A C 1
ATOM 1062 O O . ALA A 1 127 ? -27.881 -13.337 11.950 1.00 96.19 127 ALA A O 1
ATOM 1063 N N . ALA A 1 128 ? -26.708 -12.829 13.794 1.00 96.12 128 ALA A N 1
ATOM 1064 C CA . ALA A 1 128 ? -27.865 -12.709 14.672 1.00 96.12 128 ALA A CA 1
ATOM 1065 C C . ALA A 1 128 ? -28.871 -11.667 14.154 1.00 96.12 128 ALA A C 1
ATOM 1067 O O . ALA A 1 128 ? -30.067 -11.942 14.070 1.00 96.12 128 ALA A O 1
ATOM 1068 N N . ARG A 1 129 ? -28.402 -10.490 13.720 1.00 94.88 129 ARG A N 1
ATOM 1069 C CA . ARG A 1 129 ? -29.267 -9.453 13.135 1.00 94.88 129 ARG A CA 1
ATOM 1070 C C . ARG A 1 129 ? -29.838 -9.833 11.770 1.00 94.88 129 ARG A C 1
ATOM 1072 O O . ARG A 1 129 ? -30.945 -9.399 11.463 1.00 94.88 129 ARG A O 1
ATOM 1079 N N . ARG A 1 130 ? -29.104 -10.590 10.951 1.00 94.69 130 ARG A N 1
ATOM 1080 C CA . ARG A 1 130 ? -29.506 -10.966 9.586 1.00 94.69 130 ARG A CA 1
ATOM 1081 C C . ARG A 1 130 ? -30.524 -12.102 9.556 1.00 94.69 130 ARG A C 1
ATOM 1083 O O . ARG A 1 130 ? -31.421 -12.052 8.714 1.00 94.69 130 ARG A O 1
ATOM 1090 N N . PHE A 1 131 ? -30.360 -13.096 10.428 1.00 95.38 131 PHE A N 1
ATOM 1091 C CA . PHE A 1 131 ? -31.129 -14.344 10.405 1.00 95.38 131 PHE A CA 1
ATOM 1092 C C . PHE A 1 131 ? -32.127 -14.471 11.563 1.00 95.38 131 PHE A C 1
ATOM 1094 O O . PHE A 1 131 ? -33.158 -15.111 11.404 1.00 95.38 131 PHE A O 1
ATOM 1101 N N . ALA A 1 132 ? -31.868 -13.844 12.715 1.00 93.69 132 ALA A N 1
ATOM 1102 C CA . ALA A 1 132 ? -32.657 -14.048 13.931 1.00 93.69 132 ALA A CA 1
ATOM 1103 C C . ALA A 1 132 ? -32.813 -12.752 14.747 1.00 93.69 132 ALA A C 1
ATOM 1105 O O . ALA A 1 132 ? -32.558 -12.708 15.953 1.00 93.69 132 ALA A O 1
ATOM 1106 N N . GLN A 1 133 ? -33.266 -11.676 14.092 1.00 89.50 133 GLN A N 1
ATOM 1107 C CA . GLN A 1 133 ? -33.319 -10.324 14.667 1.00 89.50 133 GLN A CA 1
ATOM 1108 C C . GLN A 1 133 ? -34.003 -10.270 16.046 1.00 89.50 133 GLN A C 1
ATOM 1110 O O . GLN A 1 133 ? -33.493 -9.600 16.949 1.00 89.50 133 GLN A O 1
ATOM 1115 N N . ARG A 1 134 ? -35.112 -11.002 16.236 1.00 89.69 134 ARG A N 1
ATOM 1116 C CA . ARG A 1 134 ? -35.852 -11.075 17.513 1.00 89.69 134 ARG A CA 1
ATOM 1117 C C . ARG A 1 134 ? -35.064 -11.757 18.636 1.00 89.69 134 ARG A C 1
ATOM 1119 O O . ARG A 1 134 ? -35.261 -11.436 19.803 1.00 89.69 134 ARG A O 1
ATOM 1126 N N . HIS A 1 135 ? -34.148 -12.660 18.298 1.00 93.56 135 HIS A N 1
ATOM 1127 C CA . HIS A 1 135 ? -33.347 -13.431 19.250 1.00 93.56 135 HIS A CA 1
ATOM 1128 C C . HIS A 1 135 ? -31.906 -12.927 19.376 1.00 93.56 135 HIS A C 1
ATOM 1130 O O . HIS A 1 135 ? -31.109 -13.563 20.057 1.00 93.56 135 HIS A O 1
ATOM 1136 N N . THR A 1 136 ? -31.582 -11.760 18.805 1.00 93.50 136 THR A N 1
ATOM 1137 C CA . THR A 1 136 ? -30.219 -11.196 18.812 1.00 93.50 136 THR A CA 1
ATOM 1138 C C . THR A 1 136 ? -29.582 -11.207 20.202 1.00 93.50 136 THR A C 1
ATOM 1140 O O . THR A 1 136 ? -28.474 -11.702 20.361 1.00 93.50 136 THR A O 1
ATOM 1143 N N . GLY A 1 137 ? -30.294 -10.724 21.228 1.00 93.62 137 GLY A N 1
ATOM 1144 C CA . GLY A 1 137 ? -29.766 -10.708 22.596 1.00 93.62 137 GLY A CA 1
ATOM 1145 C C . GLY A 1 137 ? -29.487 -12.107 23.158 1.00 93.62 137 GLY A C 1
ATOM 1146 O O . GLY A 1 137 ? -28.466 -12.299 23.808 1.00 93.62 137 GLY A O 1
ATOM 1147 N N . LYS A 1 138 ? -30.348 -13.090 22.857 1.00 95.00 138 LYS A N 1
ATOM 1148 C CA . LYS A 1 138 ? -30.169 -14.484 23.294 1.00 95.00 138 LYS A CA 1
ATOM 1149 C C . LYS A 1 138 ? -28.971 -15.137 22.604 1.00 95.00 138 LYS A C 1
ATOM 1151 O O . LYS A 1 138 ? -28.193 -15.805 23.266 1.00 95.00 138 LYS A O 1
ATOM 1156 N N . ILE A 1 139 ? -28.798 -14.900 21.302 1.00 96.44 139 ILE A N 1
ATOM 1157 C CA . ILE A 1 139 ? -27.665 -15.431 20.526 1.00 96.44 139 ILE A CA 1
ATOM 1158 C C . ILE A 1 139 ? -26.348 -14.840 21.028 1.00 96.44 139 ILE A C 1
ATOM 1160 O O . ILE A 1 139 ? -25.391 -15.574 21.241 1.00 96.44 139 ILE A O 1
ATOM 1164 N N . LEU A 1 140 ? -26.306 -13.527 21.271 1.00 96.62 140 LEU A N 1
ATOM 1165 C CA . LEU A 1 140 ? -25.121 -12.877 21.826 1.00 96.62 140 LEU A CA 1
ATOM 1166 C C . LEU A 1 140 ? -24.792 -13.397 23.234 1.00 96.62 140 LEU A C 1
ATOM 1168 O O . LEU A 1 140 ? -23.628 -13.640 23.522 1.00 96.62 140 LEU A O 1
ATOM 1172 N N . ALA A 1 141 ? -25.800 -13.617 24.084 1.00 95.50 141 ALA A N 1
ATOM 1173 C CA . ALA A 1 141 ? -25.604 -14.205 25.409 1.00 95.50 141 ALA A CA 1
ATOM 1174 C C . ALA A 1 141 ? -25.119 -15.665 25.341 1.00 95.50 141 ALA A C 1
ATOM 1176 O O . ALA A 1 141 ? -24.219 -16.041 26.085 1.00 95.50 141 ALA A O 1
ATOM 1177 N N . ALA A 1 142 ? -25.660 -16.473 24.424 1.00 96.31 142 ALA A N 1
ATOM 1178 C CA . ALA A 1 142 ? -25.184 -17.835 24.187 1.00 96.31 142 ALA A CA 1
ATOM 1179 C C . ALA A 1 142 ? -23.725 -17.845 23.704 1.00 96.31 142 ALA A C 1
ATOM 1181 O O . ALA A 1 142 ? -22.925 -18.645 24.180 1.00 96.31 142 ALA A O 1
ATOM 1182 N N . PHE A 1 143 ? -23.354 -16.912 22.823 1.00 96.25 143 PHE A N 1
ATOM 1183 C CA . PHE A 1 143 ? -21.968 -16.755 22.393 1.00 96.25 143 PHE A CA 1
ATOM 1184 C C . PHE A 1 143 ? -21.050 -16.301 23.541 1.00 96.25 143 PHE A C 1
ATOM 1186 O O . PHE A 1 143 ? -19.969 -16.857 23.684 1.00 96.25 143 PHE A O 1
ATOM 1193 N N . SER A 1 144 ? -21.488 -15.390 24.425 1.00 94.69 144 SER A N 1
ATOM 1194 C CA . SER A 1 144 ? -20.741 -15.064 25.656 1.00 94.69 144 SER A CA 1
ATOM 1195 C C . SER A 1 144 ? -20.471 -16.295 26.518 1.00 94.69 144 SER A C 1
ATOM 1197 O O . SER A 1 144 ? -19.366 -16.442 27.025 1.00 94.69 144 SER A O 1
ATOM 1199 N N . LEU A 1 145 ? -21.455 -17.183 26.683 1.00 94.19 145 LEU A N 1
ATOM 1200 C CA . LEU A 1 145 ? -21.265 -18.422 27.442 1.00 94.19 145 LEU A CA 1
ATOM 1201 C C . LEU A 1 145 ? -20.254 -19.350 26.760 1.00 94.19 145 LEU A C 1
ATOM 1203 O O . LEU A 1 145 ? -19.407 -19.923 27.437 1.00 94.19 145 LEU A O 1
ATOM 1207 N N . ALA A 1 146 ? -20.290 -19.450 25.429 1.00 93.69 146 ALA A N 1
ATOM 1208 C CA . ALA A 1 146 ? -19.302 -20.216 24.672 1.00 93.69 146 ALA A CA 1
ATOM 1209 C C . ALA A 1 146 ? -17.875 -19.654 24.832 1.00 93.69 146 ALA A C 1
ATOM 1211 O O . ALA A 1 146 ? -16.924 -20.424 24.944 1.00 93.69 146 ALA A O 1
ATOM 1212 N N . CYS A 1 147 ? -17.714 -18.328 24.924 1.00 92.38 147 CYS A N 1
ATOM 1213 C CA . CYS A 1 147 ? -16.410 -17.692 25.146 1.00 92.38 147 CYS A CA 1
ATOM 1214 C C . CYS A 1 147 ? -15.750 -18.070 26.485 1.00 92.38 147 CYS A C 1
ATOM 1216 O O . CYS A 1 147 ? -14.546 -17.884 26.624 1.00 92.38 147 CYS A O 1
ATOM 1218 N N . LEU A 1 148 ? -16.488 -18.613 27.463 1.00 90.06 148 LEU A N 1
ATOM 1219 C CA . LEU A 1 148 ? -15.915 -19.071 28.742 1.00 90.06 148 LEU A CA 1
ATOM 1220 C C . LEU A 1 148 ? -14.972 -20.268 28.590 1.00 90.06 148 LEU A C 1
ATOM 1222 O O . LEU A 1 148 ? -14.105 -20.478 29.440 1.00 90.06 148 LEU A O 1
ATOM 1226 N N . PHE A 1 149 ? -15.160 -21.037 27.517 1.00 89.38 149 PHE A N 1
ATOM 1227 C CA . PHE A 1 149 ? -14.362 -22.211 27.171 1.00 89.38 149 PHE A CA 1
ATOM 1228 C C . PHE A 1 149 ? -13.193 -21.879 26.234 1.00 89.38 149 PHE A C 1
ATOM 1230 O O . PHE A 1 149 ? -12.459 -22.777 25.835 1.00 89.38 149 PHE A O 1
ATOM 1237 N N . MET A 1 150 ? -13.038 -20.608 25.852 1.00 88.25 150 MET A N 1
ATOM 1238 C CA . MET A 1 150 ? -11.902 -20.135 25.061 1.00 88.25 150 MET A CA 1
ATOM 1239 C C . MET A 1 150 ? -10.714 -19.800 25.972 1.00 88.25 150 MET A C 1
ATOM 1241 O O . MET A 1 150 ? -10.774 -19.962 27.193 1.00 88.25 150 MET A O 1
ATOM 1245 N N . GLU A 1 151 ? -9.633 -19.299 25.373 1.00 87.06 151 GLU A N 1
ATOM 1246 C CA . GLU A 1 151 ? -8.468 -18.808 26.104 1.00 87.06 151 GLU A CA 1
ATOM 1247 C C . GLU A 1 151 ? -8.846 -17.834 27.224 1.00 87.06 151 GLU A C 1
ATOM 1249 O O . GLU A 1 151 ? -9.765 -17.016 27.098 1.00 87.06 151 GLU A O 1
ATOM 1254 N N . GLN A 1 152 ? -8.082 -17.880 28.317 1.00 87.56 152 GLN A N 1
ATOM 1255 C CA . GLN A 1 152 ? -8.358 -17.130 29.542 1.00 87.56 152 GLN A CA 1
ATOM 1256 C C . GLN A 1 152 ? -8.566 -15.621 29.296 1.00 87.56 152 GLN A C 1
ATOM 1258 O O . GLN A 1 152 ? -9.452 -15.021 29.906 1.00 87.56 152 GLN A O 1
ATOM 1263 N N . LEU A 1 153 ? -7.802 -15.018 28.373 1.00 87.25 153 LEU A N 1
ATOM 1264 C CA . LEU A 1 153 ? -7.924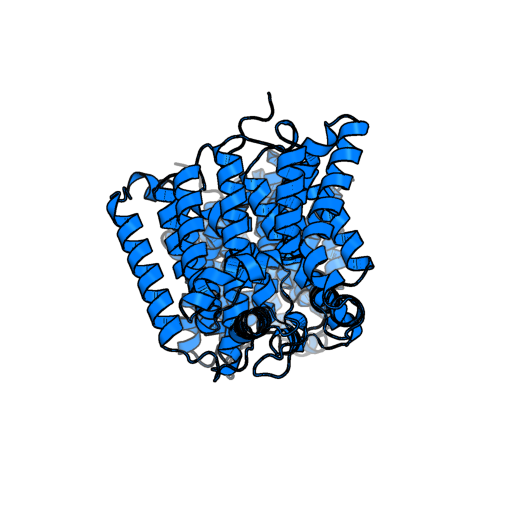 -13.601 27.991 1.00 87.25 153 LEU A CA 1
ATOM 1265 C C . LEU A 1 153 ? -9.278 -13.266 27.346 1.00 87.25 153 LEU A C 1
ATOM 1267 O O . LEU A 1 153 ? -9.822 -12.186 27.576 1.00 87.25 153 LEU A O 1
ATOM 1271 N N . MET A 1 154 ? -9.844 -14.179 26.555 1.00 90.38 154 MET A N 1
ATOM 1272 C CA . MET A 1 154 ? -11.168 -14.009 25.947 1.00 90.38 154 MET A CA 1
ATOM 1273 C C . MET A 1 154 ? -12.279 -14.317 26.955 1.00 90.38 154 MET A C 1
ATOM 1275 O O . MET A 1 154 ? -13.273 -13.586 27.028 1.00 90.38 154 MET A O 1
ATOM 1279 N N . ALA A 1 155 ? -12.088 -15.357 27.771 1.00 90.38 155 ALA A N 1
ATOM 1280 C CA . ALA A 1 155 ? -13.043 -15.788 28.783 1.00 90.38 155 ALA A CA 1
ATOM 1281 C C . ALA A 1 155 ? -13.303 -14.698 29.837 1.00 90.38 155 ALA A C 1
ATOM 1283 O O . ALA A 1 155 ? -14.461 -14.398 30.137 1.00 90.38 155 ALA A O 1
ATOM 1284 N N . GLU A 1 156 ? -12.258 -14.020 30.333 1.00 90.94 156 GLU A N 1
ATOM 1285 C CA . GLU A 1 156 ? -12.410 -12.930 31.313 1.00 90.94 156 GLU A CA 1
ATOM 1286 C C . GLU A 1 156 ? -13.182 -11.711 30.759 1.00 90.94 156 GLU A C 1
ATOM 1288 O O . GLU A 1 156 ? -13.680 -10.885 31.524 1.00 90.94 156 GLU A O 1
ATOM 1293 N N . GLN A 1 157 ? -13.306 -11.600 29.431 1.00 93.62 157 GLN A N 1
ATOM 1294 C CA . GLN A 1 157 ? -13.967 -10.499 28.723 1.00 93.62 157 GLN A CA 1
ATOM 1295 C C . GLN A 1 157 ? -15.338 -10.870 28.136 1.00 93.62 157 GLN A C 1
ATOM 1297 O O . GLN A 1 157 ? -15.989 -10.033 27.498 1.00 93.62 157 GLN A O 1
ATOM 1302 N N . ALA A 1 158 ? -15.793 -12.108 28.340 1.00 93.00 158 ALA A N 1
ATOM 1303 C CA . ALA A 1 158 ? -16.889 -12.726 27.598 1.00 93.00 158 ALA A CA 1
ATOM 1304 C C . ALA A 1 158 ? -18.204 -11.924 27.591 1.00 93.00 158 ALA A C 1
ATOM 1306 O O . ALA A 1 158 ? -18.906 -11.894 26.579 1.00 93.00 158 ALA A O 1
ATOM 1307 N N . PHE A 1 159 ? -18.545 -11.239 28.687 1.00 94.88 159 PHE A N 1
ATOM 1308 C CA . PHE A 1 159 ? -19.791 -10.465 28.795 1.00 94.88 159 PHE A CA 1
ATOM 1309 C C . PHE A 1 159 ? -19.640 -8.976 28.477 1.00 94.88 159 PHE A C 1
ATOM 1311 O O . PHE A 1 159 ? -20.651 -8.281 28.370 1.00 94.88 159 PHE A O 1
ATOM 1318 N N . SER A 1 160 ? -18.422 -8.467 28.281 1.00 96.31 160 SER A N 1
ATOM 1319 C CA . SER A 1 160 ? -18.176 -7.032 28.089 1.00 96.31 160 SER A CA 1
ATOM 1320 C C . SER A 1 160 ? -18.921 -6.478 26.869 1.00 96.31 160 SER A C 1
ATOM 1322 O O . SER A 1 160 ? -19.585 -5.443 26.955 1.00 96.31 160 SER A O 1
ATOM 1324 N N . PHE A 1 161 ? -18.898 -7.200 25.742 1.00 96.69 161 PHE A N 1
ATOM 1325 C CA . PHE A 1 161 ? -19.611 -6.802 24.523 1.00 96.69 161 PHE A CA 1
ATOM 1326 C C . PHE A 1 161 ? -21.137 -6.857 24.693 1.00 96.69 161 PHE A C 1
ATOM 1328 O O . PHE A 1 161 ? -21.850 -5.926 24.303 1.00 96.69 161 PHE A O 1
ATOM 1335 N N . VAL A 1 162 ? -21.651 -7.927 25.308 1.00 96.69 162 VAL A N 1
ATOM 1336 C CA . VAL A 1 162 ? -23.094 -8.119 25.533 1.00 96.69 162 VAL A CA 1
ATOM 1337 C C . VAL A 1 162 ? -23.647 -7.090 26.506 1.00 96.69 162 VAL A C 1
ATOM 1339 O O . VAL A 1 162 ? -24.719 -6.543 26.254 1.00 96.69 162 VAL A O 1
ATOM 1342 N N . ALA A 1 163 ? -22.902 -6.739 27.553 1.00 95.94 163 ALA A N 1
ATOM 1343 C CA . ALA A 1 163 ? -23.261 -5.658 28.461 1.00 95.94 163 ALA A CA 1
ATOM 1344 C C . ALA A 1 163 ? -23.406 -4.320 27.715 1.00 95.94 163 ALA A C 1
ATOM 1346 O O . ALA A 1 163 ? -24.390 -3.605 27.917 1.00 95.94 163 ALA A O 1
ATOM 1347 N N . GLY A 1 164 ? -22.495 -4.021 26.783 1.00 96.25 164 GLY A N 1
ATOM 1348 C CA . GLY A 1 164 ? -22.597 -2.858 25.896 1.00 96.25 164 GLY A CA 1
ATOM 1349 C C . GLY A 1 164 ? -23.848 -2.888 25.011 1.00 96.25 164 GLY A C 1
ATOM 1350 O O . GLY A 1 164 ? -24.586 -1.902 24.924 1.00 96.25 164 GLY A O 1
ATOM 1351 N N . TYR A 1 165 ? -24.139 -4.040 24.398 1.00 96.62 165 TYR A N 1
ATOM 1352 C CA . TYR A 1 165 ? -25.366 -4.252 23.624 1.00 96.62 165 TYR A CA 1
ATOM 1353 C C . TYR A 1 165 ? -26.627 -4.045 24.479 1.00 96.62 165 TYR A C 1
ATOM 1355 O O . TYR A 1 165 ? -27.551 -3.353 24.051 1.00 96.62 165 TYR A O 1
ATOM 1363 N N . MET A 1 166 ? -26.669 -4.597 25.695 1.00 95.56 166 MET A N 1
ATOM 1364 C CA . MET A 1 166 ? -27.804 -4.469 26.615 1.00 95.56 166 MET A CA 1
ATOM 1365 C C . MET A 1 166 ? -28.008 -3.028 27.086 1.00 95.56 166 MET A C 1
ATOM 1367 O O . MET A 1 166 ? -29.155 -2.576 27.163 1.00 95.56 166 MET A O 1
ATOM 1371 N N . ALA A 1 167 ? -26.918 -2.298 27.342 1.00 94.25 167 ALA A N 1
ATOM 1372 C CA . ALA A 1 167 ? -26.955 -0.877 27.669 1.00 94.25 167 ALA A CA 1
ATOM 1373 C C . ALA A 1 167 ? -27.550 -0.049 26.521 1.00 94.25 167 ALA A C 1
ATOM 1375 O O . ALA A 1 167 ? -28.334 0.864 26.765 1.00 94.25 167 ALA A O 1
ATOM 1376 N N . SER A 1 168 ? -27.244 -0.404 25.270 1.00 94.62 168 SER A N 1
ATOM 1377 C CA . SER A 1 168 ? -27.880 0.200 24.096 1.00 94.62 168 SER A CA 1
ATOM 1378 C C . SER A 1 168 ? -29.345 -0.236 23.950 1.00 94.62 168 SER A C 1
ATOM 1380 O O . SER A 1 168 ? -30.216 0.592 23.696 1.00 94.62 168 SER A O 1
ATOM 1382 N N . ALA A 1 169 ? -29.677 -1.514 24.144 1.00 92.94 169 ALA A N 1
ATOM 1383 C CA . ALA A 1 169 ? -31.056 -2.003 24.046 1.00 92.94 169 ALA A CA 1
ATOM 1384 C C . ALA A 1 169 ? -32.008 -1.300 25.034 1.00 92.94 169 ALA A C 1
ATOM 1386 O O . ALA A 1 169 ? -33.164 -1.066 24.699 1.00 92.94 169 ALA A O 1
ATOM 1387 N N . HIS A 1 170 ? -31.501 -0.900 26.203 1.00 93.25 170 HIS A N 1
ATOM 1388 C CA . HIS A 1 170 ? -32.243 -0.170 27.235 1.00 93.25 170 HIS A CA 1
ATOM 1389 C C . HIS A 1 170 ? -31.776 1.283 27.386 1.00 93.25 170 HIS A C 1
ATOM 1391 O O . HIS A 1 170 ? -31.867 1.855 28.476 1.00 93.25 170 HIS A O 1
ATOM 1397 N N . TYR A 1 171 ? -31.265 1.884 26.308 1.00 90.38 171 TYR A N 1
ATOM 1398 C CA . TYR A 1 171 ? -30.595 3.181 26.376 1.00 90.38 171 TYR A CA 1
ATOM 1399 C C . TYR A 1 171 ? -31.475 4.289 26.962 1.00 90.38 171 TYR A C 1
ATOM 1401 O O . TYR A 1 171 ? -30.985 5.065 27.775 1.00 90.38 171 TYR A O 1
ATOM 1409 N N . ASP A 1 172 ? -32.780 4.303 26.669 1.00 87.12 172 ASP A N 1
ATOM 1410 C CA . ASP A 1 172 ? -33.716 5.297 27.218 1.00 87.12 172 ASP A CA 1
ATOM 1411 C C . ASP A 1 172 ? -33.781 5.260 28.753 1.00 87.12 172 ASP A C 1
ATOM 1413 O O . ASP A 1 172 ? -33.826 6.300 29.413 1.00 87.12 172 ASP A O 1
ATOM 1417 N N . LYS A 1 173 ? -33.702 4.058 29.340 1.00 88.00 173 LYS A N 1
ATOM 1418 C CA . LYS A 1 173 ? -33.667 3.870 30.797 1.00 88.00 173 LYS A CA 1
ATOM 1419 C C . LYS A 1 173 ? -32.316 4.245 31.389 1.00 88.00 173 LYS A C 1
ATOM 1421 O O . LYS A 1 173 ? -32.273 4.766 32.494 1.00 88.00 173 LYS A O 1
ATOM 1426 N N . VAL A 1 174 ? -31.217 3.947 30.700 1.00 87.06 174 VAL A N 1
ATOM 1427 C CA . VAL A 1 174 ? -29.857 4.262 31.173 1.00 87.06 174 VAL A CA 1
ATOM 1428 C C . VAL A 1 174 ? -29.601 5.768 31.113 1.00 87.06 174 VAL A C 1
ATOM 1430 O O . VAL A 1 174 ? -28.998 6.347 32.013 1.00 87.06 174 VAL A O 1
ATOM 1433 N N . ARG A 1 175 ? -30.113 6.425 30.072 1.00 86.62 175 ARG A N 1
ATOM 1434 C CA . ARG A 1 175 ? -30.000 7.865 29.851 1.00 86.62 175 ARG A CA 1
ATOM 1435 C C . ARG A 1 175 ? -30.703 8.691 30.928 1.00 86.62 175 ARG A C 1
ATOM 1437 O O . ARG A 1 175 ? -30.253 9.790 31.234 1.00 86.62 175 ARG A O 1
ATOM 1444 N N . SER A 1 176 ? -31.782 8.176 31.517 1.00 86.75 176 SER A N 1
ATOM 1445 C CA . SER A 1 176 ? -32.523 8.872 32.575 1.00 86.75 176 SER A CA 1
ATOM 1446 C C . SER A 1 176 ? -31.848 8.812 33.952 1.00 86.75 176 SER A C 1
ATOM 1448 O O . SER A 1 176 ? -32.339 9.422 34.902 1.00 86.75 176 SER A O 1
ATOM 1450 N N . TRP A 1 177 ? -30.726 8.096 34.097 1.00 89.19 177 TRP A N 1
ATOM 1451 C CA . TRP A 1 177 ? -30.039 7.982 35.381 1.00 89.19 177 TRP A CA 1
ATOM 1452 C C . TRP A 1 177 ? -29.389 9.305 35.790 1.00 89.19 177 TRP A C 1
ATOM 1454 O O . TRP A 1 177 ? -28.643 9.929 35.037 1.00 89.19 177 TRP A O 1
ATOM 1464 N N . ASN A 1 178 ? -29.639 9.714 37.035 1.00 89.50 178 ASN A N 1
ATOM 1465 C CA . ASN A 1 178 ? -28.973 10.868 37.627 1.00 89.50 178 ASN A CA 1
ATOM 1466 C C . ASN A 1 178 ? -27.543 10.513 38.085 1.00 89.50 178 ASN A C 1
ATOM 1468 O O . ASN A 1 178 ? -27.173 9.343 38.214 1.00 89.50 178 ASN A O 1
ATOM 1472 N N . ARG A 1 179 ? -26.731 11.537 38.380 1.00 88.81 179 ARG A N 1
ATOM 1473 C CA . ARG A 1 179 ? -25.340 11.347 38.830 1.00 88.81 179 ARG A CA 1
ATOM 1474 C C . ARG A 1 179 ? -25.213 10.489 40.087 1.00 88.81 179 ARG A C 1
ATOM 1476 O O . ARG A 1 179 ? -24.298 9.680 40.149 1.00 88.81 179 ARG A O 1
ATOM 1483 N N . ARG A 1 180 ? -26.131 10.622 41.054 1.00 90.88 180 ARG A N 1
ATOM 1484 C CA . ARG A 1 180 ? -26.115 9.822 42.293 1.00 90.88 180 ARG A CA 1
ATOM 1485 C C . ARG A 1 180 ? -26.291 8.334 42.004 1.00 90.88 180 ARG A C 1
ATOM 1487 O O . ARG A 1 180 ? -25.528 7.523 42.511 1.00 90.88 180 ARG A O 1
ATOM 1494 N N . LYS A 1 181 ? -27.247 7.982 41.142 1.00 92.19 181 LYS A N 1
ATOM 1495 C CA . LYS A 1 181 ? -27.501 6.599 40.733 1.00 92.19 181 LYS A CA 1
ATOM 1496 C C . LYS A 1 181 ? -26.314 6.016 39.973 1.00 92.19 181 LYS A C 1
ATOM 1498 O O . LYS A 1 181 ? -25.906 4.902 40.273 1.00 92.19 181 LYS A O 1
ATOM 1503 N N . VAL A 1 182 ? -25.730 6.771 39.039 1.00 91.88 182 VAL A N 1
ATOM 1504 C CA . VAL A 1 182 ? -24.518 6.333 38.326 1.00 91.88 182 VAL A CA 1
ATOM 1505 C C . VAL A 1 182 ? -23.353 6.136 39.298 1.00 91.88 182 VAL A C 1
ATOM 1507 O O . VAL A 1 182 ? -22.678 5.116 39.214 1.00 91.88 182 VAL A O 1
ATOM 1510 N N . ALA A 1 183 ? -23.143 7.059 40.240 1.00 93.25 183 ALA A N 1
ATOM 1511 C CA . ALA A 1 183 ? -22.087 6.952 41.244 1.00 93.25 183 ALA A CA 1
ATOM 1512 C C . ALA A 1 183 ? -22.274 5.721 42.137 1.00 93.25 183 ALA A C 1
ATOM 1514 O O . ALA A 1 183 ? -21.326 4.968 42.320 1.00 93.25 183 ALA A O 1
ATOM 1515 N N . LEU A 1 184 ? -23.497 5.475 42.618 1.00 94.88 184 LEU A N 1
ATOM 1516 C CA . LEU A 1 184 ? -23.824 4.307 43.435 1.00 94.88 184 LEU A CA 1
ATOM 1517 C C . LEU A 1 184 ? -23.564 3.000 42.677 1.00 94.88 184 LEU A C 1
ATOM 1519 O O . LEU A 1 184 ? -22.836 2.148 43.169 1.00 94.88 184 LEU A O 1
ATOM 1523 N N . VAL A 1 185 ? -24.099 2.862 41.457 1.00 93.56 185 VAL A N 1
ATOM 1524 C CA . VAL A 1 185 ? -23.886 1.662 40.627 1.00 93.56 185 VAL A CA 1
ATOM 1525 C C . VAL A 1 185 ? -22.398 1.447 40.348 1.00 93.56 185 VAL A C 1
ATOM 1527 O O . VAL A 1 185 ? -21.915 0.322 40.436 1.00 93.56 185 VAL A O 1
ATOM 1530 N N . THR A 1 186 ? -21.662 2.522 40.058 1.00 94.50 186 THR A N 1
ATOM 1531 C CA . THR A 1 186 ? -20.217 2.462 39.806 1.00 94.50 186 THR A CA 1
ATOM 1532 C C . THR A 1 186 ? -19.447 2.046 41.058 1.00 94.50 186 THR A C 1
ATOM 1534 O O . THR A 1 186 ? -18.574 1.192 40.968 1.00 94.50 186 THR A O 1
ATOM 1537 N N . ALA A 1 187 ? -19.781 2.599 42.227 1.00 94.94 187 ALA A N 1
ATOM 1538 C CA . ALA A 1 187 ? -19.146 2.254 43.496 1.00 94.94 187 ALA A CA 1
ATOM 1539 C C . ALA A 1 187 ? -19.421 0.796 43.889 1.00 94.94 187 ALA A C 1
ATOM 1541 O O . ALA A 1 187 ? -18.492 0.080 44.253 1.00 94.94 187 ALA A O 1
ATOM 1542 N N . CYS A 1 188 ? -20.665 0.326 43.742 1.00 96.06 188 CYS A N 1
ATOM 1543 C CA . CYS A 1 188 ? -21.021 -1.074 43.974 1.00 96.06 188 CYS A CA 1
ATOM 1544 C C . CYS A 1 188 ? -20.280 -2.015 43.013 1.00 96.06 188 CYS A C 1
ATOM 1546 O O . CYS A 1 188 ? -19.723 -3.015 43.455 1.00 96.06 188 CYS A O 1
ATOM 1548 N N . ALA A 1 189 ? -20.223 -1.688 41.716 1.00 95.12 189 ALA A N 1
ATOM 1549 C CA . ALA A 1 189 ? -19.488 -2.479 40.728 1.00 95.12 189 ALA A CA 1
ATOM 1550 C C . ALA A 1 189 ? -17.977 -2.498 41.011 1.00 95.12 189 ALA A C 1
ATOM 1552 O O . ALA A 1 189 ? -17.339 -3.543 40.899 1.00 95.12 189 ALA A O 1
ATOM 1553 N N . PHE A 1 190 ? -17.408 -1.366 41.428 1.00 94.19 190 PHE A N 1
ATOM 1554 C CA . PHE A 1 190 ? -15.999 -1.268 41.788 1.00 94.19 190 PHE A CA 1
ATOM 1555 C C . PHE A 1 190 ? -15.671 -2.092 43.040 1.00 94.19 190 PHE A C 1
ATOM 1557 O O . PHE A 1 190 ? -14.706 -2.856 43.034 1.00 94.19 190 PHE A O 1
ATOM 1564 N N . ALA A 1 191 ? -16.498 -1.996 44.087 1.00 94.94 191 ALA A N 1
ATOM 1565 C CA . ALA A 1 191 ? -16.359 -2.795 45.303 1.00 94.94 191 ALA A CA 1
ATOM 1566 C C . ALA A 1 191 ? -16.479 -4.296 45.002 1.00 94.94 191 ALA A C 1
ATOM 1568 O O . ALA A 1 191 ? -15.652 -5.081 45.457 1.00 94.94 191 ALA A O 1
ATOM 1569 N N . TYR A 1 192 ? -17.447 -4.682 44.167 1.00 95.56 192 TYR A N 1
ATOM 1570 C CA . TYR A 1 192 ? -17.630 -6.057 43.708 1.00 95.56 192 TYR A CA 1
ATOM 1571 C C . TYR A 1 192 ? -16.406 -6.581 42.943 1.00 95.56 192 TYR A C 1
ATOM 1573 O O . TYR A 1 192 ? -15.862 -7.626 43.290 1.00 95.56 192 TYR A O 1
ATOM 1581 N N . GLY A 1 193 ? -15.908 -5.828 41.959 1.00 93.88 193 GLY A N 1
ATOM 1582 C CA . GLY A 1 193 ? -14.705 -6.210 41.216 1.00 93.88 193 GLY A CA 1
ATOM 1583 C C . GLY A 1 193 ? -13.468 -6.318 42.111 1.00 93.88 193 GLY A C 1
ATOM 1584 O O . GLY A 1 193 ? -12.677 -7.245 41.961 1.00 93.88 193 GLY A O 1
ATOM 1585 N N . THR A 1 194 ? -13.327 -5.414 43.085 1.00 92.00 194 THR A N 1
ATOM 1586 C CA . THR A 1 194 ? -12.221 -5.421 44.058 1.00 92.00 194 THR A CA 1
ATOM 1587 C C . THR A 1 194 ? -12.292 -6.625 44.992 1.00 92.00 194 THR A C 1
ATOM 1589 O O . THR A 1 194 ? -11.272 -7.263 45.244 1.00 92.00 194 THR A O 1
ATOM 1592 N N . LEU A 1 195 ? -13.489 -6.994 45.452 1.00 94.44 195 LEU A N 1
ATOM 1593 C CA . LEU A 1 195 ? -13.697 -8.211 46.232 1.00 94.44 195 LEU A CA 1
ATOM 1594 C C . LEU A 1 195 ? -13.210 -9.444 45.460 1.00 94.44 195 LEU A C 1
ATOM 1596 O O . LEU A 1 195 ? -12.479 -10.260 46.011 1.00 94.44 195 LEU A O 1
ATOM 1600 N N . PHE A 1 196 ? -13.546 -9.556 44.173 1.00 92.88 196 PHE A N 1
ATOM 1601 C CA . PHE A 1 196 ? -13.091 -10.678 43.349 1.00 92.88 196 PHE A CA 1
ATOM 1602 C C . PHE A 1 196 ? -11.591 -10.648 43.039 1.00 92.88 196 PHE A C 1
ATOM 1604 O O . PHE A 1 196 ? -11.005 -11.713 42.859 1.00 92.88 196 PHE A O 1
ATOM 1611 N N . ILE A 1 197 ? -10.939 -9.477 43.045 1.00 90.31 197 ILE A N 1
ATOM 1612 C CA . ILE A 1 197 ? -9.469 -9.417 43.064 1.00 90.31 197 ILE A CA 1
ATOM 1613 C C . ILE A 1 197 ? -8.957 -10.115 44.324 1.00 90.31 197 ILE A C 1
ATOM 1615 O O . ILE A 1 197 ? -8.145 -11.021 44.202 1.00 90.31 197 ILE A O 1
ATOM 1619 N N . ILE A 1 198 ? -9.465 -9.760 45.508 1.00 90.88 198 ILE A N 1
ATOM 1620 C CA . ILE A 1 198 ? -9.034 -10.370 46.777 1.00 90.88 198 ILE A CA 1
ATOM 1621 C C . ILE A 1 198 ? -9.272 -11.887 46.757 1.00 90.88 198 ILE A C 1
ATOM 1623 O O . ILE A 1 198 ? -8.371 -12.651 47.091 1.00 90.88 198 ILE A O 1
ATOM 1627 N N . VAL A 1 199 ? -10.444 -12.333 46.290 1.00 91.31 199 VAL A N 1
ATOM 1628 C CA . VAL A 1 199 ? -10.771 -13.764 46.149 1.00 91.31 199 VAL A CA 1
ATOM 1629 C C . VAL A 1 199 ? -9.793 -14.472 45.211 1.00 91.31 199 VAL A C 1
ATOM 1631 O O . VAL A 1 199 ? -9.307 -15.551 45.540 1.00 91.31 199 VAL A O 1
ATOM 1634 N N . LYS A 1 200 ? -9.454 -13.866 44.067 1.00 88.88 200 LYS A N 1
ATOM 1635 C CA . LYS A 1 200 ? -8.493 -14.424 43.101 1.00 88.88 200 LYS A CA 1
ATOM 1636 C C . LYS A 1 200 ? -7.091 -14.592 43.702 1.00 88.88 200 LYS A C 1
ATOM 1638 O O . LYS A 1 200 ? -6.331 -15.446 43.253 1.00 88.88 200 LYS A O 1
ATOM 1643 N N . GLU A 1 201 ? -6.730 -13.781 44.692 1.00 88.19 201 GLU A N 1
ATOM 1644 C CA . GLU A 1 201 ? -5.428 -13.843 45.359 1.00 88.19 201 GLU A CA 1
ATOM 1645 C C . GLU A 1 201 ? -5.357 -14.916 46.467 1.00 88.19 201 GLU A C 1
ATOM 1647 O O . GLU A 1 201 ? -4.258 -15.244 46.916 1.00 88.19 201 GLU A O 1
ATOM 1652 N N . LEU A 1 202 ? -6.483 -15.528 46.865 1.00 90.94 202 LEU A N 1
ATOM 1653 C CA . LEU A 1 202 ? -6.503 -16.599 47.868 1.00 90.94 202 LEU A CA 1
ATOM 1654 C C . LEU A 1 202 ? -5.740 -17.851 47.381 1.00 90.94 202 LEU A C 1
ATOM 1656 O O . LEU A 1 202 ? -5.967 -18.300 46.252 1.00 90.94 202 LEU A O 1
ATOM 1660 N N . PRO A 1 203 ? -4.908 -18.493 48.230 1.00 89.69 203 PRO A N 1
ATOM 1661 C CA . PRO A 1 203 ? -4.145 -19.685 47.847 1.00 89.69 203 PRO A CA 1
ATOM 1662 C C . PRO A 1 203 ? -5.009 -20.824 47.291 1.00 89.69 203 PRO A C 1
ATOM 1664 O O . PRO A 1 203 ? -4.657 -21.414 46.275 1.00 89.69 203 PRO A O 1
ATOM 1667 N N . ALA A 1 204 ? -6.174 -21.075 47.900 1.00 90.75 204 ALA A N 1
ATOM 1668 C CA . ALA A 1 204 ? -7.116 -22.106 47.457 1.00 90.75 204 ALA A CA 1
ATOM 1669 C C . ALA A 1 204 ? -7.684 -21.842 46.051 1.00 90.75 204 ALA A C 1
ATOM 1671 O O . ALA A 1 204 ? -7.970 -22.774 45.311 1.00 90.75 204 ALA A O 1
ATOM 1672 N N . VAL A 1 205 ? -7.829 -20.572 45.658 1.00 88.75 205 VAL A N 1
ATOM 1673 C CA . VAL A 1 205 ? -8.350 -20.181 44.339 1.00 88.75 205 VAL A CA 1
ATOM 1674 C C . VAL A 1 205 ? -7.257 -20.236 43.275 1.00 88.75 205 VAL A C 1
ATOM 1676 O O . VAL A 1 205 ? -7.505 -20.653 42.144 1.00 88.75 205 VAL A O 1
ATOM 1679 N N . ARG A 1 206 ? -6.025 -19.863 43.638 1.00 87.50 206 ARG A N 1
ATOM 1680 C CA . ARG A 1 206 ? -4.867 -19.896 42.734 1.00 87.50 206 ARG A CA 1
ATOM 1681 C C . ARG A 1 206 ? -4.506 -21.307 42.252 1.00 87.50 206 ARG A C 1
ATOM 1683 O O . ARG A 1 206 ? -3.879 -21.427 41.207 1.00 87.50 206 ARG A O 1
ATOM 1690 N N . GLN A 1 207 ? -4.935 -22.361 42.947 1.00 90.69 207 GLN A N 1
ATOM 1691 C CA . GLN A 1 207 ? -4.768 -23.750 42.492 1.00 90.69 207 GLN A CA 1
ATOM 1692 C C . GLN A 1 207 ? -5.530 -24.057 41.192 1.00 90.69 207 GLN A C 1
ATOM 1694 O O . GLN A 1 207 ? -5.166 -24.981 40.475 1.00 90.69 207 GLN A O 1
ATOM 1699 N N . TYR A 1 208 ? -6.555 -23.267 40.863 1.00 88.75 208 TYR A N 1
ATOM 1700 C CA . TYR A 1 208 ? -7.406 -23.476 39.692 1.00 88.75 208 TYR A CA 1
ATOM 1701 C C . TYR A 1 208 ? -6.963 -22.677 38.453 1.00 88.75 208 TYR A C 1
ATOM 1703 O O . TYR A 1 208 ? -7.690 -22.664 37.460 1.00 88.75 208 TYR A O 1
ATOM 1711 N N . ILE A 1 209 ? -5.812 -21.990 38.476 1.00 86.81 209 ILE A N 1
ATOM 1712 C CA . ILE A 1 209 ? -5.321 -21.201 37.329 1.00 86.81 209 ILE A CA 1
ATOM 1713 C C . ILE A 1 209 ? -5.312 -22.057 36.050 1.00 86.81 209 ILE A C 1
ATOM 1715 O O . ILE A 1 209 ? -4.841 -23.189 36.056 1.00 86.81 209 ILE A O 1
ATOM 1719 N N . GLY A 1 210 ? -5.851 -21.512 34.955 1.00 83.25 210 GLY A N 1
ATOM 1720 C CA . GLY A 1 210 ? -5.969 -22.212 33.670 1.00 83.25 210 GLY A CA 1
ATOM 1721 C C . GLY A 1 210 ? -7.199 -23.118 33.526 1.00 83.25 210 GLY A C 1
ATOM 1722 O O . GLY A 1 210 ? -7.391 -23.711 32.470 1.00 83.25 210 GLY A O 1
ATOM 1723 N N . THR A 1 211 ? -8.060 -23.216 34.545 1.00 89.25 211 THR A N 1
ATOM 1724 C CA . THR A 1 211 ? -9.291 -24.024 34.494 1.00 89.25 211 THR A CA 1
ATOM 1725 C C . THR A 1 211 ? -10.554 -23.167 34.349 1.00 89.25 211 THR A C 1
ATOM 1727 O O . THR A 1 211 ? -10.573 -21.976 34.670 1.00 89.25 211 THR A O 1
ATOM 1730 N N . LEU A 1 212 ? -11.659 -23.787 33.918 1.00 87.94 212 LEU A N 1
ATOM 1731 C CA . LEU A 1 212 ? -12.963 -23.125 33.801 1.00 87.94 212 LEU A CA 1
ATOM 1732 C C . LEU A 1 212 ? -13.445 -22.469 35.120 1.00 87.94 212 LEU A C 1
ATOM 1734 O O . LEU A 1 212 ? -13.885 -21.318 35.061 1.00 87.94 212 LEU A O 1
ATOM 1738 N N . PRO A 1 213 ? -13.343 -23.110 36.307 1.00 89.69 213 PRO A N 1
ATOM 1739 C CA . PRO A 1 213 ? -13.658 -22.455 37.581 1.00 89.69 213 PRO A CA 1
ATOM 1740 C C . PRO A 1 213 ? -12.921 -21.130 37.797 1.00 89.69 213 PRO A C 1
ATOM 1742 O O . PRO A 1 213 ? -13.511 -20.156 38.267 1.00 89.69 213 PRO A O 1
ATOM 1745 N N . PHE A 1 214 ? -11.649 -21.055 37.406 1.00 89.38 214 PHE A N 1
ATOM 1746 C CA . PHE A 1 214 ? -10.875 -19.824 37.524 1.00 89.38 214 PHE A CA 1
ATOM 1747 C C . PHE A 1 214 ? -11.339 -18.757 36.529 1.00 89.38 214 PHE A C 1
ATOM 1749 O O . PHE A 1 214 ? -11.492 -17.598 36.915 1.00 89.38 214 PHE A O 1
ATOM 1756 N N . ASN A 1 215 ? -11.681 -19.137 35.293 1.00 88.38 215 ASN A N 1
ATOM 1757 C CA . ASN A 1 215 ? -12.278 -18.219 34.313 1.00 88.38 215 ASN A CA 1
ATOM 1758 C C . ASN A 1 215 ? -13.576 -17.580 34.836 1.00 88.38 215 ASN A C 1
ATOM 1760 O O . ASN A 1 215 ? -13.789 -16.379 34.657 1.00 88.38 215 ASN A O 1
ATOM 1764 N N . ILE A 1 216 ? -14.417 -18.350 35.537 1.00 89.31 216 ILE A N 1
ATOM 1765 C CA . ILE A 1 216 ? -15.651 -17.845 36.164 1.00 89.31 216 ILE A CA 1
ATOM 1766 C C . ILE A 1 216 ? -15.336 -16.780 37.224 1.00 89.31 216 ILE A C 1
ATOM 1768 O O . ILE A 1 216 ? -16.033 -15.771 37.308 1.00 89.31 216 ILE A O 1
ATOM 1772 N N . ILE A 1 217 ? -14.270 -16.953 38.009 1.00 90.31 217 ILE A N 1
ATOM 1773 C CA . ILE A 1 217 ? -13.839 -15.962 39.008 1.00 90.31 217 ILE A CA 1
ATOM 1774 C C . ILE A 1 217 ? -13.344 -14.683 38.319 1.00 90.31 217 ILE A C 1
ATOM 1776 O O . ILE A 1 217 ? -13.753 -13.585 38.700 1.00 90.31 217 ILE A O 1
ATOM 1780 N N . LEU A 1 218 ? -12.516 -14.808 37.275 1.00 88.88 218 LEU A N 1
ATOM 1781 C CA . LEU A 1 218 ? -11.954 -13.666 36.540 1.00 88.88 218 LEU A CA 1
ATOM 1782 C C . LEU A 1 218 ? -13.019 -12.776 35.889 1.00 88.88 218 LEU A C 1
ATOM 1784 O O . LEU A 1 218 ? -12.862 -11.552 35.832 1.00 88.88 218 LEU A O 1
ATOM 1788 N N . LEU A 1 219 ? -14.120 -13.381 35.446 1.00 89.38 219 LEU A N 1
ATOM 1789 C CA . LEU A 1 219 ? -15.259 -12.709 34.824 1.00 89.38 219 LEU A CA 1
ATOM 1790 C C . LEU A 1 219 ? -15.834 -11.567 35.669 1.00 89.38 219 LEU A C 1
ATOM 1792 O O . LEU A 1 219 ? -16.282 -10.542 35.152 1.00 89.38 219 LEU A O 1
ATOM 1796 N N . ASN A 1 220 ? -15.792 -11.746 36.987 1.00 92.25 220 ASN A N 1
ATOM 1797 C CA . ASN A 1 220 ? -16.366 -10.833 37.967 1.00 92.25 220 ASN A CA 1
ATOM 1798 C C . ASN A 1 220 ? -15.438 -9.656 38.305 1.00 92.25 220 ASN A C 1
ATOM 1800 O O . ASN A 1 220 ? -15.783 -8.819 39.133 1.00 92.25 220 ASN A O 1
ATOM 1804 N N . ILE A 1 221 ? -14.272 -9.560 37.658 1.00 92.12 221 ILE A N 1
ATOM 1805 C CA . ILE A 1 221 ? -13.276 -8.515 37.921 1.00 92.12 221 ILE A CA 1
ATOM 1806 C C . ILE A 1 221 ? -13.342 -7.419 36.855 1.00 92.12 221 ILE A C 1
ATOM 1808 O O . ILE A 1 221 ? -13.558 -6.247 37.163 1.00 92.12 221 ILE A O 1
ATOM 1812 N N . LYS A 1 222 ? -13.140 -7.775 35.581 1.00 92.19 222 LYS A N 1
ATOM 1813 C CA . LYS A 1 222 ? -12.766 -6.798 34.542 1.00 92.19 222 LYS A CA 1
ATOM 1814 C C . LYS A 1 222 ? -13.900 -5.846 34.172 1.00 92.19 222 LYS A C 1
ATOM 1816 O O . LYS A 1 222 ? -13.713 -4.632 34.220 1.00 92.19 222 LYS A O 1
ATOM 1821 N N . LEU A 1 223 ? -15.074 -6.379 33.830 1.00 93.88 223 LEU A N 1
ATOM 1822 C CA . LEU A 1 223 ? -16.232 -5.571 33.441 1.00 93.88 223 LEU A CA 1
ATOM 1823 C C . LEU A 1 223 ? -16.749 -4.684 34.595 1.00 93.88 223 LEU A C 1
ATOM 1825 O O . LEU A 1 223 ? -16.977 -3.495 34.349 1.00 93.88 223 LEU A O 1
ATOM 1829 N N . PRO A 1 224 ? -16.887 -5.179 35.844 1.00 95.12 224 PRO A N 1
ATOM 1830 C CA . PRO A 1 224 ? -17.276 -4.329 36.971 1.00 95.12 224 PRO A CA 1
ATOM 1831 C C . PRO A 1 224 ? -16.304 -3.171 37.224 1.00 95.12 224 PRO A C 1
ATOM 1833 O O . PRO A 1 224 ? -16.741 -2.038 37.415 1.00 95.12 224 PRO A O 1
ATOM 1836 N N . LEU A 1 225 ? -14.992 -3.406 37.131 1.00 94.06 225 LEU A N 1
ATOM 1837 C CA . LEU A 1 225 ? -13.995 -2.337 37.256 1.00 94.06 225 LEU A CA 1
ATOM 1838 C C . LEU A 1 225 ? -14.005 -1.382 36.050 1.00 94.06 225 LEU A C 1
ATOM 1840 O O . LEU A 1 225 ? -13.829 -0.174 36.214 1.00 94.06 225 LEU A O 1
ATOM 1844 N N . ALA A 1 226 ? -14.289 -1.878 34.843 1.00 94.50 226 ALA A N 1
ATOM 1845 C CA . ALA A 1 226 ? -14.448 -1.044 33.651 1.00 94.50 226 ALA A CA 1
ATOM 1846 C C . ALA A 1 226 ? -15.637 -0.080 33.740 1.00 94.50 226 ALA A C 1
ATOM 1848 O O . ALA A 1 226 ? -15.597 0.983 33.115 1.00 94.50 226 ALA A O 1
ATOM 1849 N N . ALA A 1 227 ? -16.650 -0.374 34.564 1.00 93.88 227 ALA A N 1
ATOM 1850 C CA . ALA A 1 227 ? -17.734 0.566 34.841 1.00 93.88 227 ALA A CA 1
ATOM 1851 C C . ALA A 1 227 ? -17.212 1.905 35.396 1.00 93.88 227 ALA A C 1
ATOM 1853 O O . ALA A 1 227 ? -17.747 2.955 35.042 1.00 93.88 227 ALA A O 1
ATOM 1854 N N . ALA A 1 228 ? -16.128 1.893 36.184 1.00 93.38 228 ALA A N 1
ATOM 1855 C CA . ALA A 1 228 ? -15.498 3.112 36.690 1.00 93.38 228 ALA A CA 1
ATOM 1856 C C . ALA A 1 228 ? -14.889 3.960 35.564 1.00 93.38 228 ALA A C 1
ATOM 1858 O O . ALA A 1 228 ? -15.139 5.163 35.499 1.00 93.38 228 ALA A O 1
ATOM 1859 N N . VAL A 1 229 ? -14.169 3.332 34.627 1.00 92.62 229 VAL A N 1
ATOM 1860 C CA . VAL A 1 229 ? -13.600 4.009 33.445 1.00 92.62 229 VAL A CA 1
ATOM 1861 C C . VAL A 1 229 ? -14.704 4.593 32.559 1.00 92.62 229 VAL A C 1
ATOM 1863 O O . VAL A 1 229 ? -14.602 5.729 32.096 1.00 92.62 229 VAL A O 1
ATOM 1866 N N . LEU A 1 230 ? -15.787 3.840 32.359 1.00 93.44 230 LEU A N 1
ATOM 1867 C CA . LEU A 1 230 ? -16.930 4.245 31.542 1.00 93.44 230 LEU A CA 1
ATOM 1868 C C . LEU A 1 230 ? -17.741 5.394 32.171 1.00 93.44 230 LEU A C 1
ATOM 1870 O O . LEU A 1 230 ? -18.223 6.271 31.452 1.00 93.44 230 LEU A O 1
ATOM 1874 N N . ALA A 1 231 ? -17.893 5.409 33.499 1.00 93.12 231 ALA A N 1
ATOM 1875 C CA . ALA A 1 231 ? -18.668 6.418 34.222 1.00 93.12 231 ALA A CA 1
ATOM 1876 C C . ALA A 1 231 ? -17.865 7.687 34.570 1.00 93.12 231 ALA A C 1
ATOM 1878 O O . ALA A 1 231 ? -18.461 8.759 34.725 1.00 93.12 231 ALA A O 1
ATOM 1879 N N . ALA A 1 232 ? -16.533 7.602 34.655 1.00 91.62 232 ALA A N 1
ATOM 1880 C CA . ALA A 1 232 ? -15.638 8.706 35.015 1.00 91.62 232 ALA A CA 1
ATOM 1881 C C . ALA A 1 232 ? -15.925 10.042 34.292 1.00 91.62 232 ALA A C 1
ATOM 1883 O O . ALA A 1 232 ? -16.118 11.044 34.985 1.00 91.62 232 ALA A O 1
ATOM 1884 N N . PRO A 1 233 ? -16.045 10.116 32.947 1.00 90.81 233 PRO A N 1
ATOM 1885 C CA . PRO A 1 233 ? -16.273 11.393 32.258 1.00 90.81 233 PRO A CA 1
ATOM 1886 C C . PRO A 1 233 ? -17.659 12.008 32.526 1.00 90.81 233 PRO A C 1
ATOM 1888 O O . PRO A 1 233 ? -17.869 13.203 32.285 1.00 90.81 233 PRO A O 1
ATOM 1891 N N . PHE A 1 234 ? -18.618 11.217 33.017 1.00 90.75 234 PHE A N 1
ATOM 18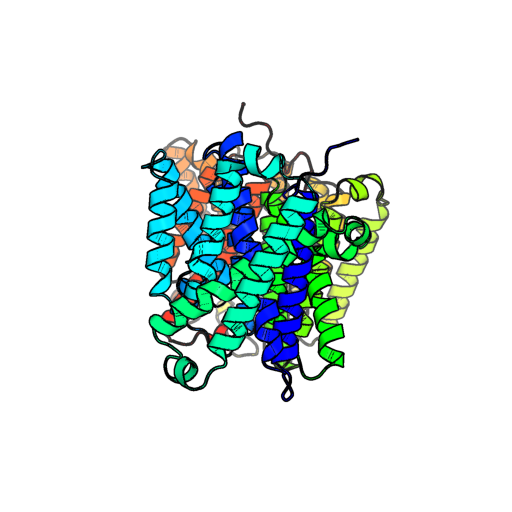92 C CA . PHE A 1 234 ? -19.943 11.686 33.425 1.00 90.75 234 PHE A CA 1
ATOM 1893 C C . PHE A 1 234 ? -19.975 12.143 34.891 1.00 90.75 234 PHE A C 1
ATOM 1895 O O . PHE A 1 234 ? -20.580 13.176 35.197 1.00 90.75 234 PHE A O 1
ATOM 1902 N N . LEU A 1 235 ? -19.315 11.398 35.784 1.00 91.38 235 LEU A N 1
ATOM 1903 C CA . LEU A 1 235 ? -19.236 11.698 37.218 1.00 91.38 235 LEU A CA 1
ATOM 1904 C C . LEU A 1 235 ? -18.301 12.871 37.521 1.00 91.38 235 LEU A C 1
ATOM 1906 O O . LEU A 1 235 ? -18.617 13.701 38.371 1.00 91.38 235 LEU A O 1
ATOM 1910 N N . LEU A 1 236 ? -17.199 12.981 36.777 1.00 89.81 236 LEU A N 1
ATOM 1911 C CA . LEU A 1 236 ? -16.171 14.005 36.937 1.00 89.81 236 LEU A CA 1
ATOM 1912 C C . LEU A 1 236 ? -15.997 14.799 35.629 1.00 89.81 236 LEU A C 1
ATOM 1914 O O . LEU A 1 236 ? -14.993 14.647 34.931 1.00 89.81 236 LEU A O 1
ATOM 1918 N N . PRO A 1 237 ? -16.942 15.695 35.271 1.00 84.44 237 PRO A N 1
ATOM 1919 C CA . PRO A 1 237 ? -16.879 16.435 34.011 1.00 84.44 237 PRO A CA 1
ATOM 1920 C C . PRO A 1 237 ? -15.614 17.284 33.847 1.00 84.44 237 PRO A C 1
ATOM 1922 O O . PRO A 1 237 ? -15.220 17.560 32.716 1.00 84.44 237 PRO A O 1
ATOM 1925 N N . GLY A 1 238 ? -14.972 17.684 34.953 1.00 82.69 238 GLY A N 1
ATOM 1926 C CA . GLY A 1 238 ? -13.701 18.412 34.945 1.00 82.69 238 GLY A CA 1
ATOM 1927 C C . GLY A 1 238 ? -12.574 17.654 34.236 1.00 82.69 238 GLY A C 1
ATOM 1928 O O . GLY A 1 238 ? -11.761 18.283 33.564 1.00 82.69 238 GLY A O 1
ATOM 1929 N N . LEU A 1 239 ? -12.587 16.315 34.269 1.00 80.38 239 LEU A N 1
ATOM 1930 C CA . LEU A 1 239 ? -11.603 15.474 33.575 1.00 80.38 239 LEU A CA 1
ATOM 1931 C C . LEU A 1 239 ? -11.668 15.611 32.049 1.00 80.38 239 LEU A C 1
ATOM 1933 O O . LEU A 1 239 ? -10.682 15.357 31.359 1.00 80.38 239 LEU A O 1
ATOM 1937 N N . LYS A 1 240 ? -12.796 16.078 31.498 1.00 81.44 240 LYS A N 1
ATOM 1938 C CA . LYS A 1 240 ? -12.934 16.336 30.057 1.00 81.44 240 LYS A CA 1
ATOM 1939 C C . LYS A 1 240 ? -12.124 17.543 29.580 1.00 81.44 240 LYS A C 1
ATOM 1941 O O . LYS A 1 240 ? -11.937 17.693 28.375 1.00 81.44 240 LYS A O 1
ATOM 1946 N N . ARG A 1 241 ? -11.599 18.370 30.498 1.00 83.81 241 ARG A N 1
ATOM 1947 C CA . ARG A 1 241 ? -10.624 19.427 30.171 1.00 83.81 241 ARG A CA 1
ATOM 1948 C C . ARG A 1 241 ? -9.291 18.853 29.681 1.00 83.81 241 ARG A C 1
ATOM 1950 O O . ARG A 1 241 ? -8.556 19.553 28.993 1.00 83.81 241 ARG A O 1
ATOM 1957 N N . LEU A 1 242 ? -9.002 17.581 29.973 1.00 86.00 242 LEU A N 1
ATOM 1958 C CA . LEU A 1 242 ? -7.831 16.866 29.467 1.00 86.00 242 LEU A CA 1
ATOM 1959 C C . LEU A 1 242 ? -8.033 16.512 27.988 1.00 86.00 242 LEU A C 1
ATOM 1961 O O . LEU A 1 242 ? -8.463 15.413 27.629 1.00 86.00 242 LEU A O 1
ATOM 1965 N N . THR A 1 243 ? -7.722 17.469 27.114 1.00 86.56 243 THR A N 1
ATOM 1966 C CA . THR A 1 243 ? -7.872 17.340 25.656 1.00 86.56 243 THR A CA 1
ATOM 1967 C C . THR A 1 243 ? -7.052 16.187 25.080 1.00 86.56 243 THR A C 1
ATOM 1969 O O . THR A 1 243 ? -7.488 15.574 24.104 1.00 86.56 243 THR A O 1
ATOM 1972 N N . LEU A 1 244 ? -5.927 15.843 25.717 1.00 88.88 244 LEU A N 1
ATOM 1973 C CA . LEU A 1 244 ? -5.090 14.702 25.352 1.00 88.88 244 LEU A CA 1
ATOM 1974 C C . LEU A 1 244 ? -5.856 13.375 25.429 1.00 88.88 244 LEU A C 1
ATOM 1976 O O . LEU A 1 244 ? -5.803 12.607 24.477 1.00 88.88 244 LEU A O 1
ATOM 1980 N N . ILE A 1 245 ? -6.623 13.119 26.496 1.00 90.00 245 ILE A N 1
ATOM 1981 C CA . ILE A 1 245 ? -7.372 11.856 26.652 1.00 90.00 245 ILE A CA 1
ATOM 1982 C C . ILE A 1 245 ? -8.456 11.748 25.578 1.00 90.00 245 ILE A C 1
ATOM 1984 O O . ILE A 1 245 ? -8.598 10.723 24.916 1.00 90.00 245 ILE A O 1
ATOM 1988 N N . THR A 1 246 ? -9.184 12.833 25.324 1.00 88.88 246 THR A N 1
ATOM 1989 C CA . THR A 1 246 ? -10.185 12.866 24.249 1.00 88.88 246 THR A CA 1
ATOM 1990 C C . THR A 1 246 ? -9.549 12.657 22.869 1.00 88.88 246 THR A C 1
ATOM 1992 O O . THR A 1 246 ? -10.145 12.018 21.999 1.00 88.88 246 THR A O 1
ATOM 1995 N N . TRP A 1 247 ? -8.344 13.188 22.642 1.00 92.56 247 TRP A N 1
ATOM 1996 C CA . TRP A 1 247 ? -7.583 12.956 21.415 1.00 92.56 247 TRP A CA 1
ATOM 1997 C C . TRP A 1 247 ? -7.120 11.498 21.297 1.00 92.56 247 TRP A C 1
ATOM 1999 O O . TRP A 1 247 ? -7.353 10.892 20.252 1.00 92.56 247 TRP A O 1
ATOM 2009 N N . LEU A 1 248 ? -6.589 10.911 22.376 1.00 93.06 248 LEU A N 1
ATOM 2010 C CA . LEU A 1 248 ? -6.239 9.489 22.466 1.00 93.06 248 LEU A CA 1
ATOM 2011 C C . LEU A 1 248 ? -7.440 8.600 22.144 1.00 93.06 248 LEU A C 1
ATOM 2013 O O . LEU A 1 248 ? -7.304 7.630 21.411 1.00 93.06 248 LEU A O 1
ATOM 2017 N N . GLY A 1 249 ? -8.641 8.980 22.582 1.00 90.81 249 GLY A N 1
ATOM 2018 C CA . GLY A 1 249 ? -9.881 8.299 22.216 1.00 90.81 249 GLY A CA 1
ATOM 2019 C C . GLY A 1 249 ? -10.109 8.212 20.708 1.00 90.81 249 GLY A C 1
ATOM 2020 O O . GLY A 1 249 ? -10.517 7.169 20.197 1.00 90.81 249 GLY A O 1
ATOM 2021 N N . LYS A 1 250 ? -9.793 9.281 19.966 1.00 91.38 250 LYS A N 1
ATOM 2022 C CA . LYS A 1 250 ? -9.948 9.334 18.502 1.00 91.38 250 LYS A CA 1
ATOM 2023 C C . LYS A 1 250 ? -8.933 8.456 17.770 1.00 91.38 250 LYS A C 1
ATOM 2025 O O . LYS A 1 250 ? -9.294 7.884 16.742 1.00 91.38 250 LYS A O 1
ATOM 2030 N N . VAL A 1 251 ? -7.707 8.365 18.289 1.00 93.19 251 VAL A N 1
ATOM 2031 C CA . VAL A 1 251 ? -6.600 7.572 17.717 1.00 93.19 251 VAL A CA 1
ATOM 2032 C C . VAL A 1 251 ? -6.433 6.200 18.370 1.00 93.19 251 VAL A C 1
ATOM 2034 O O . VAL A 1 251 ? -5.500 5.480 18.045 1.00 93.19 251 VAL A O 1
ATOM 2037 N N . SER A 1 252 ? -7.336 5.829 19.278 1.00 92.44 252 SER A N 1
ATOM 2038 C CA . SER A 1 252 ? -7.210 4.661 20.156 1.00 92.44 252 SER A CA 1
ATOM 2039 C C . SER A 1 252 ? -6.962 3.355 19.414 1.00 92.44 252 SER A C 1
ATOM 2041 O O . SER A 1 252 ? -6.138 2.546 19.823 1.00 92.44 252 SER A O 1
ATOM 2043 N N . TYR A 1 253 ? -7.656 3.170 18.296 1.00 89.19 253 TYR A N 1
ATOM 2044 C CA . TYR A 1 253 ? -7.513 1.984 17.468 1.00 89.19 253 TYR A CA 1
ATOM 2045 C C . TYR A 1 253 ? -6.141 1.911 16.787 1.00 89.19 253 TYR A C 1
ATOM 2047 O O . TYR A 1 253 ? -5.486 0.876 16.817 1.00 89.19 253 TYR A O 1
ATOM 2055 N N . GLU A 1 254 ? -5.686 3.017 16.199 1.00 92.56 254 GLU A N 1
ATOM 2056 C CA . GLU A 1 254 ? -4.366 3.087 15.577 1.00 92.56 254 GLU A CA 1
ATOM 2057 C C . GLU A 1 254 ? -3.250 2.927 16.610 1.00 92.56 254 GLU A C 1
ATOM 2059 O O . GLU A 1 254 ? -2.320 2.162 16.382 1.00 92.56 254 GLU A O 1
ATOM 2064 N N . ALA A 1 255 ? -3.396 3.563 17.773 1.00 92.25 255 ALA A N 1
ATOM 2065 C CA . ALA A 1 255 ? -2.490 3.407 18.903 1.00 92.25 255 ALA A CA 1
ATOM 2066 C C . ALA A 1 255 ? -2.412 1.955 19.382 1.00 92.25 255 ALA A C 1
ATOM 2068 O O . ALA A 1 255 ? -1.311 1.464 19.626 1.00 92.25 255 ALA A O 1
ATOM 2069 N N . TYR A 1 256 ? -3.537 1.231 19.421 1.00 90.38 256 TYR A N 1
ATOM 2070 C CA . TYR A 1 256 ? -3.556 -0.191 19.771 1.00 90.38 256 TYR A CA 1
ATOM 2071 C C . TYR A 1 256 ? -2.730 -1.045 18.803 1.00 90.38 256 TYR A C 1
ATOM 2073 O O . TYR A 1 256 ? -2.002 -1.928 19.234 1.00 90.38 256 TYR A O 1
ATOM 2081 N N . ILE A 1 257 ? -2.793 -0.778 17.504 1.00 89.12 257 ILE A N 1
ATOM 2082 C CA . ILE A 1 257 ? -2.052 -1.591 16.537 1.00 89.12 257 ILE A CA 1
ATOM 2083 C C . ILE A 1 257 ? -0.571 -1.192 16.486 1.00 89.12 257 ILE A C 1
ATOM 2085 O O . ILE A 1 257 ? 0.305 -2.045 16.391 1.00 89.12 257 ILE A O 1
ATOM 2089 N N . VAL A 1 258 ? -0.281 0.109 16.530 1.00 89.50 258 VAL A N 1
ATOM 2090 C CA . VAL A 1 258 ? 1.077 0.629 16.333 1.00 89.50 258 VAL A CA 1
ATOM 2091 C C . VAL A 1 258 ? 1.987 0.291 17.512 1.00 89.50 258 VAL A C 1
ATOM 2093 O O . VAL A 1 258 ? 3.104 -0.160 17.274 1.00 89.50 258 VAL A O 1
ATOM 2096 N N . HIS A 1 259 ? 1.525 0.472 18.758 1.00 88.62 259 HIS A N 1
ATOM 2097 C CA . HIS A 1 259 ? 2.375 0.298 19.947 1.00 88.62 259 HIS A CA 1
ATOM 2098 C C . HIS A 1 259 ? 2.919 -1.128 20.093 1.00 88.62 259 HIS A C 1
ATOM 2100 O O . HIS A 1 259 ? 4.031 -1.314 20.574 1.00 88.62 259 HIS A O 1
ATOM 2106 N N . PHE A 1 260 ? 2.158 -2.125 19.635 1.00 84.31 260 PHE A N 1
ATOM 2107 C CA . PHE A 1 260 ? 2.556 -3.528 19.690 1.00 84.31 260 PHE A CA 1
ATOM 2108 C C . PHE A 1 260 ? 3.899 -3.770 18.980 1.00 84.31 260 PHE A C 1
ATOM 2110 O O . PHE A 1 260 ? 4.752 -4.482 19.496 1.00 84.31 260 PHE A O 1
ATOM 2117 N N . ASN A 1 261 ? 4.143 -3.086 17.856 1.00 81.25 261 ASN A N 1
ATOM 2118 C CA . ASN A 1 261 ? 5.390 -3.221 17.093 1.00 81.25 261 ASN A CA 1
ATOM 2119 C C . ASN A 1 261 ? 6.612 -2.601 17.790 1.00 81.25 261 ASN A C 1
ATOM 2121 O O . ASN A 1 261 ? 7.737 -2.891 17.403 1.00 81.25 261 ASN A O 1
ATOM 2125 N N . PHE A 1 262 ? 6.406 -1.741 18.791 1.00 83.69 262 PHE A N 1
ATOM 2126 C CA . PHE A 1 262 ? 7.484 -1.095 19.544 1.00 83.69 262 PHE A CA 1
ATOM 2127 C C . PHE A 1 262 ? 7.750 -1.759 20.903 1.00 83.69 262 PHE A C 1
ATOM 2129 O O . PHE A 1 262 ? 8.630 -1.315 21.637 1.00 83.69 262 PHE A O 1
ATOM 2136 N N . MET A 1 263 ? 7.009 -2.815 21.260 1.00 83.81 263 MET A N 1
ATOM 2137 C CA . MET A 1 263 ? 7.235 -3.536 22.517 1.00 83.81 263 MET A CA 1
ATOM 2138 C C . MET A 1 263 ? 8.653 -4.121 22.625 1.00 83.81 263 MET A C 1
ATOM 2140 O O . MET A 1 263 ? 9.270 -3.904 23.666 1.00 83.81 263 MET A O 1
ATOM 2144 N N . PRO A 1 264 ? 9.228 -4.763 21.584 1.00 80.88 264 PRO A N 1
ATOM 2145 C CA . PRO A 1 264 ? 10.577 -5.330 21.680 1.00 80.88 264 PRO A CA 1
ATOM 2146 C C . PRO A 1 264 ? 11.693 -4.292 21.892 1.00 80.88 264 PRO A C 1
ATOM 2148 O O . PRO A 1 264 ? 12.821 -4.660 22.196 1.00 80.88 264 PRO A O 1
ATOM 2151 N N . CYS A 1 265 ? 11.417 -2.994 21.721 1.00 77.88 265 CYS A N 1
ATOM 2152 C CA . CYS A 1 265 ? 12.418 -1.929 21.858 1.00 77.88 265 CYS A CA 1
ATOM 2153 C C . CYS A 1 265 ? 12.575 -1.407 23.287 1.00 77.88 265 CYS A C 1
ATOM 2155 O O . CYS A 1 265 ? 13.397 -0.520 23.533 1.00 77.88 265 CYS A O 1
ATOM 2157 N N . ILE A 1 266 ? 11.713 -1.841 24.203 1.00 84.56 266 ILE A N 1
ATOM 2158 C CA . ILE A 1 266 ? 11.691 -1.295 25.551 1.00 84.56 266 ILE A CA 1
ATOM 2159 C C . ILE A 1 266 ? 12.857 -1.889 26.338 1.00 84.56 266 ILE A C 1
ATOM 2161 O O . ILE A 1 266 ? 12.817 -3.038 26.753 1.00 84.56 266 ILE A O 1
ATOM 2165 N N . THR A 1 267 ? 13.888 -1.078 26.566 1.00 84.12 267 THR A N 1
ATOM 2166 C CA . THR A 1 267 ? 15.095 -1.457 27.323 1.00 84.12 267 THR A CA 1
ATOM 2167 C C . THR A 1 267 ? 15.149 -0.829 28.716 1.00 84.12 267 THR A C 1
ATOM 2169 O O . THR A 1 267 ? 15.990 -1.180 29.535 1.00 84.12 267 THR A O 1
ATOM 2172 N N . GLY A 1 268 ? 14.261 0.127 29.007 1.00 86.56 268 GLY A N 1
ATOM 2173 C CA . GLY A 1 268 ? 14.231 0.829 30.291 1.00 86.56 268 GLY A CA 1
ATOM 2174 C C . GLY A 1 268 ? 13.174 1.939 30.374 1.00 86.56 268 GLY A C 1
ATOM 2175 O O . GLY A 1 268 ? 12.548 2.279 29.367 1.00 86.56 268 GLY A O 1
ATOM 2176 N N . PRO A 1 269 ? 12.979 2.581 31.540 1.00 84.44 269 PRO A N 1
ATOM 2177 C CA . PRO A 1 269 ? 11.932 3.592 31.735 1.00 84.44 269 PRO A CA 1
ATOM 2178 C C . PRO A 1 269 ? 12.007 4.796 30.779 1.00 84.44 269 PRO A C 1
ATOM 2180 O O . PRO A 1 269 ? 10.975 5.292 30.329 1.00 84.44 269 PRO A O 1
ATOM 2183 N N . ALA A 1 270 ? 13.213 5.246 30.411 1.00 85.62 270 ALA A N 1
ATOM 2184 C CA . ALA A 1 270 ? 13.391 6.335 29.444 1.00 85.62 270 ALA A CA 1
ATOM 2185 C C . ALA A 1 270 ? 12.889 5.951 28.038 1.00 85.62 270 ALA A C 1
ATOM 2187 O O . ALA A 1 270 ? 12.244 6.756 27.360 1.00 85.62 270 ALA A O 1
ATOM 2188 N N . SER A 1 271 ? 13.114 4.697 27.629 1.00 86.81 271 SER A N 1
ATOM 2189 C CA . SER A 1 271 ? 12.624 4.170 26.352 1.00 86.81 271 SER A CA 1
ATOM 2190 C C . SER A 1 271 ? 11.091 4.126 26.304 1.00 86.81 271 SER A C 1
ATOM 2192 O O . SER A 1 271 ? 10.512 4.452 25.271 1.00 86.81 271 SER A O 1
ATOM 2194 N N . ILE A 1 272 ? 10.412 3.864 27.433 1.00 88.12 272 ILE A N 1
ATOM 2195 C CA . ILE A 1 272 ? 8.940 3.875 27.516 1.00 88.12 272 ILE A CA 1
ATOM 2196 C C . ILE A 1 272 ? 8.385 5.238 27.109 1.00 88.12 272 ILE A C 1
ATOM 2198 O O . ILE A 1 272 ? 7.457 5.304 26.303 1.00 88.12 272 ILE A O 1
ATOM 2202 N N . ALA A 1 273 ? 8.952 6.333 27.622 1.00 87.50 273 ALA A N 1
ATOM 2203 C CA . ALA A 1 273 ? 8.511 7.677 27.256 1.00 87.50 273 ALA A CA 1
ATOM 2204 C C . ALA A 1 273 ? 8.741 7.957 25.759 1.00 87.50 273 ALA A C 1
ATOM 2206 O O . ALA A 1 273 ? 7.823 8.412 25.069 1.00 87.50 273 ALA A O 1
ATOM 2207 N N . GLY A 1 274 ? 9.930 7.619 25.248 1.00 87.31 274 GLY A N 1
ATOM 2208 C CA . GLY A 1 274 ? 10.297 7.796 23.840 1.00 87.31 274 GLY A CA 1
ATOM 2209 C C . GLY A 1 274 ? 9.394 7.014 22.883 1.00 87.31 274 GLY A C 1
ATOM 2210 O O . GLY A 1 274 ? 8.783 7.600 21.988 1.00 87.31 274 GLY A O 1
ATOM 2211 N N . PHE A 1 275 ? 9.231 5.709 23.104 1.00 89.00 275 PHE A N 1
ATOM 2212 C CA . PHE A 1 275 ? 8.405 4.843 22.259 1.00 89.00 275 PHE A CA 1
ATOM 2213 C C . PHE A 1 275 ? 6.907 5.082 22.444 1.00 89.00 275 PHE A C 1
ATOM 2215 O O . PHE A 1 275 ? 6.153 4.906 21.487 1.00 89.00 275 PHE A O 1
ATOM 2222 N N . THR A 1 276 ? 6.450 5.571 23.603 1.00 90.00 276 THR A N 1
ATOM 2223 C CA . THR A 1 276 ? 5.069 6.063 23.757 1.00 90.00 276 THR A CA 1
ATOM 2224 C C . THR A 1 276 ? 4.837 7.276 22.863 1.00 90.00 276 THR A C 1
ATOM 2226 O O . THR A 1 276 ? 3.893 7.276 22.072 1.00 90.00 276 THR A O 1
ATOM 2229 N N . ALA A 1 277 ? 5.710 8.286 22.920 1.00 89.62 277 ALA A N 1
ATOM 2230 C CA . ALA A 1 277 ? 5.599 9.470 22.070 1.00 89.62 277 ALA A CA 1
ATOM 2231 C C . ALA A 1 277 ? 5.687 9.111 20.575 1.00 89.62 277 ALA A C 1
ATOM 2233 O O . ALA A 1 277 ? 4.840 9.544 19.790 1.00 89.62 277 ALA A O 1
ATOM 2234 N N . GLY A 1 278 ? 6.646 8.260 20.194 1.00 89.56 278 GLY A N 1
ATOM 2235 C CA . GLY A 1 278 ? 6.806 7.757 18.828 1.00 89.56 278 GLY A CA 1
ATOM 2236 C C . GLY A 1 278 ? 5.574 6.997 18.332 1.00 89.56 278 GLY A C 1
ATOM 2237 O O . GLY A 1 278 ? 5.045 7.303 17.262 1.00 89.56 278 GLY A O 1
ATOM 2238 N N . SER A 1 279 ? 5.035 6.086 19.146 1.00 91.44 279 SER A N 1
ATOM 2239 C CA . SER A 1 279 ? 3.818 5.332 18.818 1.00 91.44 279 SER A CA 1
ATOM 2240 C C . SER A 1 279 ? 2.622 6.247 18.615 1.00 91.44 279 SER A C 1
ATOM 2242 O O . SER A 1 279 ? 1.865 6.069 17.662 1.00 91.44 279 SER A O 1
ATOM 2244 N N . LEU A 1 280 ? 2.449 7.256 19.471 1.00 92.75 280 LEU A N 1
ATOM 2245 C CA . LEU A 1 280 ? 1.362 8.224 19.339 1.00 92.75 280 LEU A CA 1
ATOM 2246 C C . LEU A 1 280 ? 1.523 9.105 18.097 1.00 92.75 280 LEU A C 1
ATOM 2248 O O . LEU A 1 280 ? 0.525 9.389 17.433 1.00 92.75 280 LEU A O 1
ATOM 2252 N N . ALA A 1 281 ? 2.749 9.496 17.741 1.00 92.25 281 ALA A N 1
ATOM 2253 C CA . ALA A 1 281 ? 3.025 10.252 16.521 1.00 92.25 281 ALA A CA 1
ATOM 2254 C C . ALA A 1 281 ? 2.678 9.439 15.262 1.00 92.25 281 ALA A C 1
ATOM 2256 O O . ALA A 1 281 ? 1.912 9.912 14.416 1.00 92.25 281 ALA A O 1
ATOM 2257 N N . VAL A 1 282 ? 3.155 8.192 15.174 1.00 92.69 282 VAL A N 1
ATOM 2258 C CA . VAL A 1 282 ? 2.830 7.271 14.071 1.00 92.69 282 VAL A CA 1
ATOM 2259 C C . VAL A 1 282 ? 1.322 7.015 14.019 1.00 92.69 282 VAL A C 1
ATOM 2261 O O . VAL A 1 282 ? 0.711 7.130 12.958 1.00 92.69 282 VAL A O 1
ATOM 2264 N N . SER A 1 283 ? 0.681 6.788 15.167 1.00 94.12 283 SER A N 1
ATOM 2265 C CA . SER A 1 283 ? -0.772 6.583 15.262 1.00 94.12 283 SER A CA 1
ATOM 2266 C C . SER A 1 283 ? -1.576 7.797 14.810 1.00 94.12 283 SER A C 1
ATOM 2268 O O . SER A 1 283 ? -2.623 7.646 14.183 1.00 94.12 283 SER A O 1
ATOM 2270 N N . ALA A 1 284 ? -1.097 9.014 15.076 1.00 93.88 284 ALA A N 1
ATOM 2271 C CA . ALA A 1 284 ? -1.744 10.243 14.625 1.00 93.88 284 ALA A CA 1
ATOM 2272 C C . ALA A 1 284 ? -1.743 10.363 13.095 1.00 93.88 284 ALA A C 1
ATOM 2274 O O . ALA A 1 284 ? -2.748 10.760 12.494 1.00 93.88 284 ALA A O 1
ATOM 2275 N N . VAL A 1 285 ? -0.615 10.026 12.465 1.00 94.38 285 VAL A N 1
ATOM 2276 C CA . VAL A 1 285 ? -0.477 9.997 11.004 1.00 94.38 285 VAL A CA 1
ATOM 2277 C C . VAL A 1 285 ? -1.336 8.876 10.429 1.00 94.38 285 VAL A C 1
ATOM 2279 O O . VAL A 1 285 ? -2.139 9.119 9.524 1.00 94.38 285 VAL A O 1
ATOM 2282 N N . PHE A 1 286 ? -1.249 7.678 11.008 1.00 92.81 286 PHE A N 1
ATOM 2283 C CA . PHE A 1 286 ? -1.994 6.513 10.555 1.00 92.81 286 PHE A CA 1
ATOM 2284 C C . PHE A 1 286 ? -3.507 6.705 10.686 1.00 92.81 286 PHE A C 1
ATOM 2286 O O . PHE A 1 286 ? -4.249 6.311 9.794 1.00 92.81 286 PHE A O 1
ATOM 2293 N N . ASN A 1 287 ? -3.984 7.413 11.712 1.00 93.56 287 ASN A N 1
ATOM 2294 C CA . ASN A 1 287 ? -5.404 7.726 11.875 1.00 93.56 287 ASN A CA 1
ATOM 2295 C C . ASN A 1 287 ? -5.931 8.603 10.732 1.00 93.56 287 ASN A C 1
ATOM 2297 O O . ASN A 1 287 ? -6.959 8.287 10.133 1.00 93.56 287 ASN A O 1
ATOM 2301 N N . LYS A 1 288 ? -5.188 9.653 10.355 1.00 92.62 288 LYS A N 1
ATOM 2302 C CA . LYS A 1 288 ? -5.534 10.503 9.201 1.00 92.62 288 LYS A CA 1
ATOM 2303 C C . LYS A 1 288 ? -5.458 9.738 7.877 1.00 92.62 288 LYS A C 1
ATOM 2305 O O . LYS A 1 288 ? -6.237 9.986 6.951 1.00 92.62 288 LYS A O 1
ATOM 2310 N N . PHE A 1 289 ? -4.516 8.808 7.774 1.00 90.62 289 PHE A N 1
ATOM 2311 C CA . PHE A 1 289 ? -4.397 7.927 6.621 1.00 90.62 289 PHE A CA 1
ATOM 2312 C C . PHE A 1 289 ? -5.600 6.966 6.533 1.00 90.62 289 PHE A C 1
ATOM 2314 O O . PHE A 1 289 ? -6.224 6.844 5.479 1.00 90.62 289 PHE A O 1
ATOM 2321 N N . ASN A 1 290 ? -6.020 6.390 7.661 1.00 91.38 290 ASN A N 1
ATOM 2322 C CA . ASN A 1 290 ? -7.200 5.536 7.798 1.00 91.38 290 ASN A CA 1
ATOM 2323 C C . ASN A 1 290 ? -8.517 6.300 7.538 1.00 91.38 290 ASN A C 1
ATOM 2325 O O . ASN A 1 290 ? -9.447 5.786 6.916 1.00 91.38 290 ASN A O 1
ATOM 2329 N N . ASP A 1 291 ? -8.611 7.570 7.943 1.00 91.00 291 ASP A N 1
ATOM 2330 C CA . ASP A 1 291 ? -9.692 8.474 7.522 1.00 91.00 291 ASP A CA 1
ATOM 2331 C C . ASP A 1 291 ? -9.779 8.580 5.994 1.00 91.00 291 ASP A C 1
ATOM 2333 O O . ASP A 1 291 ? -10.872 8.516 5.425 1.00 91.00 291 ASP A O 1
ATOM 2337 N N . SER A 1 292 ? -8.632 8.680 5.321 1.00 89.94 292 SER A N 1
ATOM 2338 C CA . SER A 1 292 ? -8.568 8.779 3.859 1.00 89.94 292 SER A CA 1
ATOM 2339 C C . SER A 1 292 ? -8.963 7.470 3.162 1.00 89.94 292 SER A C 1
ATOM 2341 O O . SER A 1 292 ? -9.667 7.522 2.156 1.00 89.94 292 SER A O 1
ATOM 2343 N N . LEU A 1 293 ? -8.624 6.304 3.731 1.00 88.25 293 LEU A N 1
ATOM 2344 C CA . LEU A 1 293 ? -9.111 4.996 3.256 1.00 88.25 293 LEU A CA 1
ATOM 2345 C C . LEU A 1 293 ? -10.640 4.867 3.363 1.00 88.25 293 LEU A C 1
ATOM 2347 O O . LEU A 1 293 ? -11.287 4.229 2.531 1.00 88.25 293 LEU A O 1
ATOM 2351 N N . ARG A 1 294 ? -11.251 5.480 4.382 1.00 88.44 294 ARG A N 1
ATOM 2352 C CA . ARG A 1 294 ? -12.709 5.442 4.586 1.00 88.44 294 ARG A CA 1
ATOM 2353 C C . ARG A 1 294 ? -13.477 6.357 3.633 1.00 88.44 294 ARG A C 1
ATOM 2355 O O . ARG A 1 294 ? -14.639 6.068 3.309 1.00 88.44 294 ARG A O 1
ATOM 2362 N N . ASP A 1 295 ? -12.852 7.436 3.172 1.00 87.62 295 ASP A N 1
ATOM 2363 C CA . ASP A 1 295 ? -13.439 8.352 2.199 1.00 87.62 295 ASP A CA 1
ATOM 2364 C C . ASP A 1 295 ? -13.522 7.692 0.811 1.00 87.62 295 ASP A C 1
ATOM 2366 O O . ASP A 1 295 ? -12.517 7.384 0.174 1.00 87.62 295 ASP A O 1
ATOM 2370 N N . LYS A 1 296 ? -14.750 7.521 0.295 1.00 83.88 296 LYS A N 1
ATOM 2371 C CA . LYS A 1 296 ? -14.999 6.954 -1.045 1.00 83.88 296 LYS A CA 1
ATOM 2372 C C . LYS A 1 296 ? -14.240 7.683 -2.146 1.00 83.88 296 LYS A C 1
ATOM 2374 O O . LYS A 1 296 ? -13.879 7.049 -3.133 1.00 83.88 296 LYS A O 1
ATOM 2379 N N . ARG A 1 297 ? -14.070 9.002 -2.017 1.00 84.56 297 ARG A N 1
ATOM 2380 C CA . ARG A 1 297 ? -13.367 9.800 -3.019 1.00 84.56 297 ARG A CA 1
ATOM 2381 C C . ARG A 1 297 ? -11.893 9.423 -2.990 1.00 84.56 297 ARG A C 1
ATOM 2383 O O . ARG A 1 297 ? -11.347 9.063 -4.024 1.00 84.56 297 ARG A O 1
ATOM 2390 N N . ARG A 1 298 ? -11.284 9.429 -1.806 1.00 88.00 298 ARG A N 1
ATOM 2391 C CA . ARG A 1 298 ? -9.838 9.252 -1.631 1.00 88.00 298 ARG A CA 1
ATOM 2392 C C . ARG A 1 298 ? -9.371 7.795 -1.652 1.00 88.00 298 ARG A C 1
ATOM 2394 O O . ARG A 1 298 ? -8.201 7.573 -1.915 1.00 88.00 298 ARG A O 1
ATOM 2401 N N . LEU A 1 299 ? -10.258 6.810 -1.495 1.00 89.50 299 LEU A N 1
ATOM 2402 C CA . LEU A 1 299 ? -9.898 5.386 -1.427 1.00 89.50 299 LEU A CA 1
ATOM 2403 C C . LEU A 1 299 ? -8.895 4.941 -2.508 1.00 89.50 299 LEU A C 1
ATOM 2405 O O . LEU A 1 299 ? -7.880 4.346 -2.176 1.00 89.50 299 LEU A O 1
ATOM 2409 N N . ILE A 1 300 ? -9.147 5.248 -3.787 1.00 91.56 300 ILE A N 1
ATOM 2410 C CA . ILE A 1 300 ? -8.274 4.818 -4.899 1.00 91.56 300 ILE A CA 1
ATOM 2411 C C . ILE A 1 300 ? -6.870 5.423 -4.774 1.00 91.56 300 ILE A C 1
ATOM 2413 O O . ILE A 1 300 ? -5.881 4.709 -4.915 1.00 91.56 300 ILE A O 1
ATOM 2417 N N . VAL A 1 301 ? -6.776 6.725 -4.483 1.00 93.81 301 VAL A N 1
ATOM 2418 C CA . VAL A 1 301 ? -5.476 7.394 -4.339 1.00 93.81 301 VAL A CA 1
ATOM 2419 C C . VAL A 1 301 ? -4.759 6.957 -3.063 1.00 93.81 301 VAL A C 1
ATOM 2421 O O . VAL A 1 301 ? -3.541 6.818 -3.063 1.00 93.81 301 VAL A O 1
ATOM 2424 N N . THR A 1 302 ? -5.500 6.689 -1.986 1.00 93.75 302 THR A N 1
ATOM 2425 C CA . THR A 1 302 ? -4.923 6.208 -0.733 1.00 93.75 302 THR A CA 1
ATOM 2426 C C . THR A 1 302 ? -4.380 4.789 -0.885 1.00 93.75 302 THR A C 1
ATOM 2428 O O . THR A 1 302 ? -3.298 4.524 -0.382 1.00 93.75 302 THR A O 1
ATOM 2431 N N . LEU A 1 303 ? -5.046 3.901 -1.634 1.00 94.00 303 LEU A N 1
ATOM 2432 C CA . LEU A 1 303 ? -4.506 2.570 -1.949 1.00 94.00 303 LEU A CA 1
ATOM 2433 C C . LEU A 1 303 ? -3.209 2.651 -2.767 1.00 94.00 303 LEU A C 1
ATOM 2435 O O . LEU A 1 303 ? -2.254 1.947 -2.463 1.00 94.00 303 LEU A O 1
ATOM 2439 N N . ALA A 1 304 ? -3.136 3.554 -3.748 1.00 96.31 304 ALA A N 1
ATOM 2440 C CA . ALA A 1 304 ? -1.898 3.781 -4.495 1.00 96.31 304 ALA A CA 1
ATOM 2441 C C . ALA A 1 304 ? -0.771 4.339 -3.616 1.00 96.31 304 ALA A C 1
ATOM 2443 O O . ALA A 1 304 ? 0.388 3.981 -3.796 1.00 96.31 304 ALA A O 1
ATOM 2444 N N . ALA A 1 305 ? -1.106 5.180 -2.633 1.00 96.31 305 ALA A N 1
ATOM 2445 C CA . ALA A 1 305 ? -0.144 5.636 -1.639 1.00 96.31 305 ALA A CA 1
ATOM 2446 C C . ALA A 1 305 ? 0.331 4.493 -0.728 1.00 96.31 305 ALA A C 1
ATOM 2448 O O . ALA A 1 305 ? 1.514 4.448 -0.419 1.00 96.31 305 ALA A O 1
ATOM 2449 N N . VAL A 1 306 ? -0.543 3.550 -0.343 1.00 95.38 306 VAL A N 1
ATOM 2450 C CA . VAL A 1 306 ? -0.128 2.337 0.391 1.00 95.38 306 VAL A CA 1
ATOM 2451 C C . VAL A 1 306 ? 0.882 1.542 -0.427 1.00 95.38 306 VAL A C 1
ATOM 2453 O O . VAL A 1 306 ? 1.925 1.191 0.109 1.00 95.38 306 VAL A O 1
ATOM 2456 N N . PHE A 1 307 ? 0.613 1.302 -1.714 1.00 96.31 307 PHE A N 1
ATOM 2457 C CA . PHE A 1 307 ? 1.550 0.602 -2.596 1.00 96.31 307 PHE A CA 1
ATOM 2458 C C . PHE A 1 307 ? 2.884 1.334 -2.716 1.00 96.31 307 PHE A C 1
ATOM 2460 O O . PHE A 1 307 ? 3.923 0.732 -2.484 1.00 96.31 307 PHE A O 1
ATOM 2467 N N . TYR A 1 308 ? 2.858 2.640 -2.990 1.00 97.44 308 TYR A N 1
ATOM 2468 C CA . TYR A 1 308 ? 4.068 3.458 -3.059 1.00 97.44 308 TYR A CA 1
ATOM 2469 C C . TYR A 1 308 ? 4.900 3.377 -1.768 1.00 97.44 308 TYR A C 1
ATOM 2471 O O . TYR A 1 308 ? 6.096 3.106 -1.825 1.00 97.44 308 TYR A O 1
ATOM 2479 N N . ILE A 1 309 ? 4.264 3.561 -0.603 1.00 96.31 309 ILE A N 1
ATOM 2480 C CA . ILE A 1 309 ? 4.947 3.505 0.697 1.00 96.31 309 ILE A CA 1
ATOM 2481 C C . ILE A 1 309 ? 5.486 2.097 0.955 1.00 96.31 309 ILE A C 1
ATOM 2483 O O . ILE A 1 309 ? 6.616 1.978 1.408 1.00 96.31 309 ILE A O 1
ATOM 2487 N N . ALA A 1 310 ? 4.717 1.046 0.657 1.00 93.75 310 ALA A N 1
ATOM 2488 C CA . ALA A 1 310 ? 5.132 -0.337 0.875 1.00 93.75 310 ALA A CA 1
ATOM 2489 C C . ALA A 1 310 ? 6.355 -0.714 0.026 1.00 93.75 310 ALA A C 1
ATOM 2491 O O . ALA A 1 310 ? 7.297 -1.288 0.558 1.00 93.75 310 ALA A O 1
ATOM 2492 N N . ILE A 1 311 ? 6.379 -0.339 -1.258 1.00 94.62 311 ILE A N 1
ATOM 2493 C CA . ILE A 1 311 ? 7.519 -0.599 -2.152 1.00 94.62 311 ILE A CA 1
ATOM 2494 C C . ILE A 1 311 ? 8.778 0.116 -1.640 1.00 94.62 311 ILE A C 1
ATOM 2496 O O . ILE A 1 311 ? 9.836 -0.502 -1.521 1.00 94.62 311 ILE A O 1
ATOM 2500 N N . CYS A 1 312 ? 8.648 1.392 -1.258 1.00 95.12 312 CYS A N 1
ATOM 2501 C CA . CYS A 1 312 ? 9.754 2.160 -0.681 1.00 95.12 312 CYS A CA 1
ATOM 2502 C C . CYS A 1 312 ? 10.244 1.567 0.642 1.00 95.12 312 CYS A C 1
ATOM 2504 O O . CYS A 1 312 ? 11.441 1.500 0.911 1.00 95.12 312 CYS A O 1
ATOM 2506 N N . TYR A 1 313 ? 9.309 1.137 1.480 1.00 92.75 313 TYR A N 1
ATOM 2507 C CA . TYR A 1 313 ? 9.589 0.597 2.797 1.00 92.75 313 TYR A CA 1
ATOM 2508 C C . TYR A 1 313 ? 10.293 -0.760 2.737 1.00 92.75 313 TYR A C 1
ATOM 2510 O O . TYR A 1 313 ? 11.297 -0.941 3.415 1.00 92.75 313 TYR A O 1
ATOM 2518 N N . ILE A 1 314 ? 9.819 -1.687 1.899 1.00 90.19 314 ILE A N 1
ATOM 2519 C CA . ILE A 1 314 ? 10.414 -3.024 1.754 1.00 90.19 314 ILE A CA 1
ATOM 2520 C C . ILE A 1 314 ? 11.853 -2.920 1.233 1.00 90.19 314 ILE A C 1
ATOM 2522 O O . ILE A 1 314 ? 12.736 -3.604 1.756 1.00 90.19 314 ILE A O 1
ATOM 2526 N N . LEU A 1 315 ? 12.114 -2.035 0.260 1.00 90.75 315 LEU A N 1
ATOM 2527 C CA . LEU A 1 315 ? 13.474 -1.803 -0.233 1.00 90.75 315 LEU A CA 1
ATOM 2528 C C . LEU A 1 315 ? 14.372 -1.206 0.856 1.00 90.75 315 LEU A C 1
ATOM 2530 O O . LEU A 1 315 ? 15.482 -1.695 1.066 1.00 90.75 315 LEU A O 1
ATOM 2534 N N . ALA A 1 316 ? 13.877 -0.201 1.588 1.00 92.19 316 ALA A N 1
ATOM 2535 C CA . ALA A 1 316 ? 14.604 0.375 2.715 1.00 92.19 316 ALA A CA 1
ATOM 2536 C C . ALA A 1 316 ? 14.957 -0.700 3.754 1.00 92.19 316 ALA A C 1
ATOM 2538 O O . ALA A 1 316 ? 16.117 -0.803 4.142 1.00 92.19 316 ALA A O 1
ATOM 2539 N N . CYS A 1 317 ? 14.000 -1.554 4.137 1.00 88.75 317 CYS A N 1
ATOM 2540 C CA . CYS A 1 317 ? 14.243 -2.650 5.071 1.00 88.75 317 CYS A CA 1
ATOM 2541 C C . CYS A 1 317 ? 15.348 -3.584 4.566 1.00 88.75 317 CYS A C 1
ATOM 2543 O O . CYS A 1 317 ? 16.336 -3.759 5.273 1.00 88.75 317 CYS A O 1
ATOM 2545 N N . LYS A 1 318 ? 15.249 -4.106 3.334 1.00 86.94 318 LYS A N 1
ATOM 2546 C CA . LYS A 1 318 ? 16.219 -5.074 2.785 1.00 86.94 318 LYS A CA 1
ATOM 2547 C C . LYS A 1 318 ? 17.670 -4.608 2.884 1.00 86.94 318 LYS A C 1
ATOM 2549 O O . LYS A 1 318 ? 18.553 -5.396 3.216 1.00 86.94 318 LYS A O 1
ATOM 2554 N N . TYR A 1 319 ? 17.934 -3.344 2.563 1.00 86.31 319 TYR A N 1
ATOM 2555 C CA . TYR A 1 319 ? 19.301 -2.826 2.575 1.00 86.31 319 TYR A CA 1
ATOM 2556 C C . TYR A 1 319 ? 19.722 -2.311 3.950 1.00 86.31 319 TYR A C 1
ATOM 2558 O O . TYR A 1 319 ? 20.875 -2.508 4.330 1.00 86.31 319 TYR A O 1
ATOM 2566 N N . SER A 1 320 ? 18.812 -1.732 4.738 1.00 88.19 320 SER A N 1
ATOM 2567 C CA . SER A 1 320 ? 19.120 -1.320 6.111 1.00 88.19 320 SER A CA 1
ATOM 2568 C C . SER A 1 320 ? 19.405 -2.508 7.035 1.00 88.19 320 SER A C 1
ATOM 2570 O O . SER A 1 320 ? 20.239 -2.364 7.924 1.00 88.19 320 SER A O 1
ATOM 2572 N N . MET A 1 321 ? 18.817 -3.687 6.784 1.00 85.00 321 MET A N 1
ATOM 2573 C CA . MET A 1 321 ? 19.137 -4.945 7.487 1.00 85.00 321 MET A CA 1
ATOM 2574 C C . MET A 1 321 ? 20.626 -5.296 7.447 1.00 85.00 321 MET A C 1
ATOM 2576 O O . MET A 1 321 ? 21.142 -5.915 8.368 1.00 85.00 321 MET A O 1
ATOM 2580 N N . ARG A 1 322 ? 21.332 -4.892 6.385 1.00 84.88 322 ARG A N 1
ATOM 2581 C CA . ARG A 1 322 ? 22.771 -5.151 6.218 1.00 84.88 322 ARG A CA 1
ATOM 2582 C C . ARG A 1 322 ? 23.645 -4.180 7.011 1.00 84.88 322 ARG A C 1
ATOM 2584 O O . ARG A 1 322 ? 24.828 -4.440 7.185 1.00 84.88 322 ARG A O 1
ATOM 2591 N N . ALA A 1 323 ? 23.079 -3.048 7.427 1.00 85.75 323 ALA A N 1
ATOM 2592 C CA . ALA A 1 323 ? 23.792 -1.978 8.115 1.00 85.75 323 ALA A CA 1
ATOM 2593 C C . ALA A 1 323 ? 23.506 -1.952 9.623 1.00 85.75 323 ALA A C 1
ATOM 2595 O O . ALA A 1 323 ? 24.343 -1.493 10.395 1.00 85.75 323 ALA A O 1
ATOM 2596 N N . THR A 1 324 ? 22.322 -2.395 10.054 1.00 83.81 324 THR A N 1
ATOM 2597 C CA . THR A 1 324 ? 21.928 -2.369 11.464 1.00 83.81 324 THR A CA 1
ATOM 2598 C C . THR A 1 324 ? 20.866 -3.421 11.780 1.00 83.81 324 THR A C 1
ATOM 2600 O O . THR A 1 324 ? 19.910 -3.602 11.029 1.00 83.81 324 THR A O 1
ATOM 2603 N N . GLU A 1 325 ? 20.979 -4.048 12.950 1.00 77.62 325 GLU A N 1
ATOM 2604 C CA . GLU A 1 325 ? 19.963 -4.950 13.517 1.00 77.62 325 GLU A CA 1
ATOM 2605 C C . GLU A 1 325 ? 18.657 -4.211 13.872 1.00 77.62 325 GLU A C 1
ATOM 2607 O O . GLU A 1 325 ? 17.590 -4.805 13.986 1.00 77.62 325 GLU A O 1
ATOM 2612 N N . HIS A 1 326 ? 18.707 -2.880 13.987 1.00 75.81 326 HIS A N 1
ATOM 2613 C CA . HIS A 1 326 ? 17.570 -2.013 14.306 1.00 75.81 326 HIS A CA 1
ATOM 2614 C C . HIS A 1 326 ? 16.896 -1.408 13.063 1.00 75.81 326 HIS A C 1
ATOM 2616 O O . HIS A 1 326 ? 16.192 -0.396 13.157 1.00 75.81 326 HIS A O 1
ATOM 2622 N N . PHE A 1 327 ? 17.098 -2.012 11.888 1.00 80.38 327 PHE A N 1
ATOM 2623 C CA . PHE A 1 327 ? 16.631 -1.504 10.593 1.00 80.38 327 PHE A CA 1
ATOM 2624 C C . PHE A 1 327 ? 15.138 -1.158 10.580 1.00 80.38 327 PHE A C 1
ATOM 2626 O O . PHE A 1 327 ? 14.742 -0.144 10.007 1.00 80.38 327 PHE A O 1
ATOM 2633 N N . GLY A 1 328 ? 14.300 -1.934 11.268 1.00 71.38 328 GLY A N 1
ATOM 2634 C CA . GLY A 1 328 ? 12.867 -1.669 11.319 1.00 71.38 328 GLY A CA 1
ATOM 2635 C C . GLY A 1 328 ? 12.480 -0.341 11.925 1.00 71.38 328 GLY A C 1
ATOM 2636 O O . GLY A 1 328 ? 11.637 0.379 11.381 1.00 71.38 328 GLY A O 1
ATOM 2637 N N . TYR A 1 329 ? 13.162 0.032 13.000 1.00 74.12 329 TYR A N 1
ATOM 2638 C CA . TYR A 1 329 ? 12.946 1.306 13.667 1.00 74.12 329 TYR A CA 1
ATOM 2639 C C . TYR A 1 329 ? 13.464 2.476 12.837 1.00 74.12 329 TYR A C 1
ATOM 2641 O O . TYR A 1 329 ? 12.898 3.560 12.928 1.00 74.12 329 TYR A O 1
ATOM 2649 N N . ALA A 1 330 ? 14.474 2.266 11.990 1.00 77.38 330 ALA A N 1
ATOM 2650 C CA . ALA A 1 330 ? 14.933 3.274 11.037 1.00 77.38 330 ALA A CA 1
ATOM 2651 C C . ALA A 1 330 ? 13.940 3.466 9.872 1.00 77.38 330 ALA A C 1
ATOM 2653 O O . ALA A 1 330 ? 13.706 4.592 9.424 1.00 77.38 330 ALA A O 1
ATOM 2654 N N . CYS A 1 331 ? 13.290 2.390 9.413 1.00 88.44 331 CYS A N 1
ATOM 2655 C CA . CYS A 1 331 ? 12.373 2.432 8.270 1.00 88.44 331 CYS A CA 1
ATOM 2656 C C . CYS A 1 331 ? 10.955 2.938 8.615 1.00 88.44 331 CYS A C 1
ATOM 2658 O O . CYS A 1 331 ? 10.291 3.519 7.753 1.00 88.44 331 CYS A O 1
ATOM 2660 N N . ILE A 1 332 ? 10.463 2.770 9.853 1.00 87.12 332 ILE A N 1
ATOM 2661 C CA . ILE A 1 332 ? 9.125 3.261 10.261 1.00 87.12 332 ILE A CA 1
ATOM 2662 C C . ILE A 1 332 ? 9.000 4.800 10.173 1.00 87.12 332 ILE A C 1
ATOM 2664 O O . ILE A 1 332 ? 8.002 5.282 9.619 1.00 87.12 332 ILE A O 1
ATOM 2668 N N . PRO A 1 333 ? 9.968 5.610 10.654 1.00 88.19 333 PRO A N 1
ATOM 2669 C CA . PRO A 1 333 ? 9.983 7.055 10.442 1.00 88.19 333 PRO A CA 1
ATOM 2670 C C . PRO A 1 333 ? 9.942 7.429 8.962 1.00 88.19 333 PRO A C 1
ATOM 2672 O O . PRO A 1 333 ? 9.169 8.310 8.591 1.00 88.19 333 PRO A O 1
ATOM 2675 N N . TYR A 1 334 ? 10.691 6.725 8.107 1.00 92.62 334 TYR A N 1
ATOM 2676 C CA . TYR A 1 334 ? 10.666 6.947 6.661 1.00 92.62 334 TYR A CA 1
ATOM 2677 C C . TYR A 1 334 ? 9.264 6.718 6.076 1.00 92.62 334 TYR A C 1
ATOM 2679 O O . TYR A 1 334 ? 8.701 7.626 5.457 1.00 92.62 334 TYR A O 1
ATOM 2687 N N . ALA A 1 335 ? 8.628 5.578 6.365 1.00 92.94 335 ALA A N 1
ATOM 2688 C CA . ALA A 1 335 ? 7.247 5.314 5.946 1.00 92.94 335 ALA A CA 1
ATOM 2689 C C . ALA A 1 335 ? 6.258 6.368 6.482 1.00 92.94 335 ALA A C 1
ATOM 2691 O O . ALA A 1 335 ? 5.340 6.796 5.776 1.00 92.94 335 ALA A O 1
ATOM 2692 N N . THR A 1 336 ? 6.473 6.842 7.712 1.00 92.81 336 THR A N 1
ATOM 2693 C CA . THR A 1 336 ? 5.658 7.892 8.338 1.00 92.81 336 THR A CA 1
ATOM 2694 C C . THR A 1 336 ? 5.818 9.232 7.616 1.00 92.81 336 THR A C 1
ATOM 2696 O O . THR A 1 336 ? 4.820 9.907 7.359 1.00 92.81 336 THR A O 1
ATOM 2699 N N . VAL A 1 337 ? 7.040 9.607 7.226 1.00 94.94 337 VAL A N 1
ATOM 2700 C CA . VAL A 1 337 ? 7.315 10.809 6.422 1.00 94.94 337 VAL A CA 1
ATOM 2701 C C . VAL A 1 337 ? 6.608 10.721 5.071 1.00 94.94 337 VAL A C 1
ATOM 2703 O O . VAL A 1 337 ? 5.904 11.662 4.696 1.00 94.94 337 VAL A O 1
ATOM 2706 N N . LEU A 1 338 ? 6.698 9.586 4.373 1.00 96.19 338 LEU A N 1
ATOM 2707 C CA . LEU A 1 338 ? 5.989 9.387 3.104 1.00 96.19 338 LEU A CA 1
ATOM 2708 C C . LEU A 1 338 ? 4.462 9.502 3.274 1.00 96.19 338 LEU A C 1
ATOM 2710 O O . LEU A 1 338 ? 3.791 10.157 2.470 1.00 96.19 338 LEU A O 1
ATOM 2714 N N . ALA A 1 339 ? 3.905 8.941 4.352 1.00 95.12 339 ALA A N 1
ATOM 2715 C CA . ALA A 1 339 ? 2.486 9.073 4.679 1.00 95.12 339 ALA A CA 1
ATOM 2716 C C . ALA A 1 339 ? 2.087 10.533 4.963 1.00 95.12 339 ALA A C 1
ATOM 2718 O O . ALA A 1 339 ? 1.032 10.985 4.509 1.00 95.12 339 ALA A O 1
ATOM 2719 N N . VAL A 1 340 ? 2.927 11.304 5.661 1.00 95.06 340 VAL A N 1
ATOM 2720 C CA . VAL A 1 340 ? 2.711 12.743 5.880 1.00 95.06 340 VAL A CA 1
ATOM 2721 C C . VAL A 1 340 ? 2.715 13.497 4.552 1.00 95.06 340 VAL A C 1
ATOM 2723 O O . VAL A 1 340 ? 1.789 14.270 4.304 1.00 95.06 340 VAL A O 1
ATOM 2726 N N . VAL A 1 341 ? 3.684 13.246 3.669 1.00 94.00 341 VAL A N 1
ATOM 2727 C CA . VAL A 1 341 ? 3.753 13.871 2.335 1.00 94.00 341 VAL A CA 1
ATOM 2728 C C . VAL A 1 341 ? 2.483 13.586 1.530 1.00 94.00 341 VAL A C 1
ATOM 2730 O O . VAL A 1 341 ? 1.873 14.512 0.987 1.00 94.00 341 VAL A O 1
ATOM 2733 N N . PHE A 1 342 ? 2.004 12.340 1.530 1.00 93.25 342 PHE A N 1
ATOM 2734 C CA . PHE A 1 342 ? 0.724 11.979 0.918 1.00 93.25 342 PHE A CA 1
ATOM 2735 C C . PHE A 1 342 ? -0.456 12.782 1.496 1.00 93.25 342 PHE A C 1
ATOM 2737 O O . PHE A 1 342 ? -1.270 13.341 0.748 1.00 93.25 342 PHE A O 1
ATOM 2744 N N . LEU A 1 343 ? -0.557 12.878 2.826 1.00 92.50 343 LEU A N 1
ATOM 2745 C CA . LEU A 1 343 ? -1.621 13.631 3.497 1.00 92.50 343 LEU A CA 1
ATOM 2746 C C . LEU A 1 343 ? -1.561 15.129 3.161 1.00 92.50 343 LEU A C 1
ATOM 2748 O O . LEU A 1 343 ? -2.604 15.765 2.998 1.00 92.50 343 LEU A O 1
ATOM 2752 N N . LEU A 1 344 ? -0.362 15.696 3.007 1.00 90.62 344 LEU A N 1
ATOM 2753 C CA . LEU A 1 344 ? -0.171 17.079 2.564 1.00 90.62 344 LEU A CA 1
ATOM 2754 C C . LEU A 1 344 ? -0.642 17.267 1.114 1.00 90.62 344 LEU A C 1
ATOM 2756 O O . LEU A 1 344 ? -1.377 18.213 0.826 1.00 90.62 344 LEU A O 1
ATOM 2760 N N . PHE A 1 345 ? -0.299 16.348 0.207 1.00 88.56 345 PHE A N 1
ATOM 2761 C CA . PHE A 1 345 ? -0.663 16.425 -1.216 1.00 88.56 345 PHE A CA 1
ATOM 2762 C C . PHE A 1 345 ? -2.153 16.230 -1.496 1.00 88.56 345 PHE A C 1
ATOM 2764 O O . PHE A 1 345 ? -2.664 16.746 -2.503 1.00 88.56 345 PHE A O 1
ATOM 2771 N N . THR A 1 346 ? -2.846 15.517 -0.610 1.00 85.56 346 THR A N 1
ATOM 2772 C CA . THR A 1 346 ? -4.290 15.257 -0.677 1.00 85.56 346 THR A CA 1
ATOM 2773 C C . THR A 1 346 ? -5.127 16.202 0.192 1.00 85.56 346 THR A C 1
ATOM 2775 O O . THR A 1 346 ? -6.357 16.151 0.141 1.00 85.56 346 THR A O 1
ATOM 2778 N N . SER A 1 347 ? -4.493 17.112 0.939 1.00 83.56 347 SER A N 1
ATOM 2779 C CA . SER A 1 347 ? -5.174 18.109 1.766 1.00 83.56 347 SER A CA 1
ATOM 2780 C C . SER A 1 347 ? -5.770 19.240 0.927 1.00 83.56 347 SER A C 1
ATOM 2782 O O . SER A 1 347 ? -5.056 20.038 0.315 1.00 83.56 347 SER A O 1
ATOM 2784 N N . ASP A 1 348 ? -7.098 19.374 0.967 1.00 75.06 348 ASP A N 1
ATOM 2785 C CA . ASP A 1 348 ? -7.804 20.468 0.293 1.00 75.06 348 ASP A CA 1
ATOM 2786 C C . ASP A 1 348 ? -7.414 21.844 0.868 1.00 75.06 348 ASP A C 1
ATOM 2788 O O . ASP A 1 348 ? -7.316 22.815 0.124 1.00 75.06 348 ASP A O 1
ATOM 2792 N N . ARG A 1 349 ? -7.097 21.937 2.171 1.00 71.62 349 ARG A N 1
ATOM 2793 C CA . ARG A 1 349 ? -6.680 23.200 2.816 1.00 71.62 349 ARG A CA 1
ATOM 2794 C C . ARG A 1 349 ? -5.345 23.719 2.286 1.00 71.62 349 ARG A C 1
ATOM 2796 O O . ARG A 1 349 ? -5.196 24.919 2.071 1.00 71.62 349 ARG A O 1
ATOM 2803 N N . LEU A 1 350 ? -4.374 22.822 2.105 1.00 67.88 350 LEU A N 1
ATOM 2804 C CA . LEU A 1 350 ? -3.039 23.192 1.629 1.00 67.88 350 LEU A CA 1
ATOM 2805 C C . LEU A 1 350 ? -3.045 23.507 0.132 1.00 67.88 350 LEU A C 1
ATOM 2807 O O . LEU A 1 350 ? -2.315 24.392 -0.305 1.00 67.88 350 LEU A O 1
ATOM 2811 N N . ARG A 1 351 ? -3.911 22.836 -0.640 1.00 68.62 351 ARG A N 1
ATOM 2812 C CA . ARG A 1 351 ? -4.034 23.023 -2.091 1.00 68.62 351 ARG A CA 1
ATOM 2813 C C . ARG A 1 351 ? -4.285 24.476 -2.494 1.00 68.62 351 ARG A C 1
ATOM 2815 O O . ARG A 1 351 ? -3.696 24.930 -3.465 1.00 68.62 351 ARG A O 1
ATOM 2822 N N . TYR A 1 352 ? -5.152 25.191 -1.778 1.00 61.97 352 TYR A N 1
ATOM 2823 C CA . TYR A 1 352 ? -5.473 26.586 -2.109 1.00 61.97 352 TYR A CA 1
ATOM 2824 C C . TYR A 1 352 ? -4.412 27.583 -1.632 1.00 61.97 352 TYR A C 1
ATOM 2826 O O . TYR A 1 352 ? -4.304 28.667 -2.201 1.00 61.97 352 TYR A O 1
ATOM 2834 N N . ARG A 1 353 ? -3.634 27.221 -0.602 1.00 61.28 353 ARG A N 1
ATOM 2835 C CA . ARG A 1 353 ? -2.594 28.083 -0.024 1.00 61.28 353 ARG A CA 1
ATOM 2836 C C . ARG A 1 353 ? -1.252 27.961 -0.741 1.00 61.28 353 ARG A C 1
ATOM 2838 O O . ARG A 1 353 ? -0.579 28.970 -0.909 1.00 61.28 353 ARG A O 1
ATOM 2845 N N . LEU A 1 354 ? -0.867 26.762 -1.186 1.00 63.75 354 LEU A N 1
ATOM 2846 C CA . LEU A 1 354 ? 0.365 26.572 -1.953 1.00 63.75 354 LEU A CA 1
ATOM 2847 C C . LEU A 1 354 ? 0.107 26.806 -3.442 1.00 63.75 354 LEU A C 1
ATOM 2849 O O . LEU A 1 354 ? -0.308 25.905 -4.174 1.00 63.75 354 LEU A O 1
ATOM 2853 N N . ARG A 1 355 ? 0.392 28.028 -3.897 1.00 66.88 355 ARG A N 1
ATOM 2854 C CA . ARG A 1 355 ? 0.585 28.323 -5.319 1.00 66.88 355 ARG A CA 1
ATOM 2855 C C . ARG A 1 355 ? 2.067 28.208 -5.636 1.00 66.88 355 ARG A C 1
ATOM 2857 O O . ARG A 1 355 ? 2.878 28.936 -5.078 1.00 66.88 355 ARG A O 1
ATOM 2864 N N . TRP A 1 356 ? 2.402 27.292 -6.532 1.00 71.44 356 TRP A N 1
ATOM 2865 C CA . TRP A 1 356 ? 3.781 27.060 -6.939 1.00 71.44 356 TRP A CA 1
ATOM 2866 C C . TRP A 1 356 ? 4.114 27.930 -8.152 1.00 71.44 356 TRP A C 1
ATOM 2868 O O . TRP A 1 356 ? 3.407 27.839 -9.165 1.00 71.44 356 TRP A O 1
ATOM 2878 N N . PRO A 1 357 ? 5.168 28.760 -8.085 1.00 77.25 357 PRO A N 1
ATOM 2879 C CA . PRO A 1 357 ? 5.708 29.421 -9.262 1.00 77.25 357 PRO A CA 1
ATOM 2880 C C . PRO A 1 357 ? 5.990 28.409 -10.378 1.00 77.25 357 PRO A C 1
ATOM 2882 O O . PRO A 1 357 ? 6.436 27.290 -10.125 1.00 77.25 357 PRO A O 1
ATOM 2885 N N . LYS A 1 358 ? 5.781 28.805 -11.640 1.00 76.88 358 LYS A N 1
ATOM 2886 C CA . LYS A 1 358 ? 6.091 27.939 -12.796 1.00 76.88 358 LYS A CA 1
ATOM 2887 C C . LYS A 1 358 ? 7.568 27.509 -12.812 1.00 76.88 358 LYS A C 1
ATOM 2889 O O . LYS A 1 358 ? 7.866 26.415 -13.280 1.00 76.88 358 LYS A O 1
ATOM 2894 N N . ALA A 1 359 ? 8.457 28.343 -12.267 1.00 84.88 359 ALA A N 1
ATOM 2895 C CA . ALA A 1 359 ? 9.882 28.057 -12.128 1.00 84.88 359 ALA A CA 1
ATOM 2896 C C . ALA A 1 359 ? 10.183 26.900 -11.158 1.00 84.88 359 ALA A C 1
ATOM 2898 O O . ALA A 1 359 ? 11.145 26.174 -11.378 1.00 84.88 359 ALA A O 1
ATOM 2899 N N . SER A 1 360 ? 9.352 26.667 -10.132 1.00 84.94 360 SER A N 1
ATOM 2900 C CA . SER A 1 360 ? 9.619 25.651 -9.102 1.00 84.94 360 SER A CA 1
ATOM 2901 C C . SER A 1 360 ? 9.716 24.237 -9.667 1.00 84.94 360 SER A C 1
ATOM 2903 O O . SER A 1 360 ? 10.536 23.456 -9.202 1.00 84.94 360 SER A O 1
ATOM 2905 N N . LEU A 1 361 ? 8.918 23.910 -10.690 1.00 86.75 361 LEU A N 1
ATOM 2906 C CA . LEU A 1 361 ? 9.011 22.611 -11.359 1.00 86.75 361 LEU A CA 1
ATOM 2907 C C . LEU A 1 361 ? 10.371 22.424 -12.032 1.00 86.75 361 LEU A C 1
ATOM 2909 O O . LEU A 1 361 ? 10.979 21.372 -11.884 1.00 86.75 361 LEU A O 1
ATOM 2913 N N . TRP A 1 362 ? 10.835 23.437 -12.762 1.00 88.19 362 TRP A N 1
ATOM 2914 C CA . TRP A 1 362 ? 12.108 23.366 -13.470 1.00 88.19 362 TRP A CA 1
ATOM 2915 C C . TRP A 1 362 ? 13.285 23.313 -12.503 1.00 88.19 362 TRP A C 1
ATOM 2917 O O . TRP A 1 362 ? 14.170 22.498 -12.703 1.00 88.19 362 TRP A O 1
ATOM 2927 N N . ILE A 1 363 ? 13.244 24.086 -11.413 1.00 89.50 363 ILE A N 1
ATOM 2928 C CA . ILE A 1 363 ? 14.259 24.022 -10.353 1.00 89.50 363 ILE A CA 1
ATOM 2929 C C . ILE A 1 363 ? 14.329 22.609 -9.765 1.00 89.50 363 ILE A C 1
ATOM 2931 O O . ILE A 1 363 ? 15.404 22.026 -9.717 1.00 89.50 363 ILE A O 1
ATOM 2935 N N . VAL A 1 364 ? 13.192 22.031 -9.359 1.00 90.31 364 VAL A N 1
ATOM 2936 C CA . VAL A 1 364 ? 13.165 20.678 -8.775 1.00 90.31 364 VAL A CA 1
ATOM 2937 C C . VAL A 1 364 ? 13.604 19.618 -9.783 1.00 90.31 364 VAL A C 1
ATOM 2939 O O . VAL A 1 364 ? 14.316 18.696 -9.407 1.00 90.31 364 VAL A O 1
ATOM 2942 N N . LEU A 1 365 ? 13.227 19.748 -11.056 1.00 90.31 365 LEU A N 1
ATOM 2943 C CA . LEU A 1 365 ? 13.649 18.824 -12.108 1.00 90.31 365 LEU A CA 1
ATOM 2944 C C . LEU A 1 365 ? 15.159 18.905 -12.353 1.00 90.31 365 LEU A C 1
ATOM 2946 O O . LEU A 1 365 ? 15.806 17.866 -12.429 1.00 90.31 365 LEU A O 1
ATOM 2950 N N . THR A 1 366 ? 15.727 20.112 -12.422 1.00 92.12 366 THR A N 1
ATOM 2951 C CA . THR A 1 366 ? 17.175 20.310 -12.555 1.00 92.12 366 THR A CA 1
ATOM 2952 C C . THR A 1 366 ? 17.918 19.756 -11.345 1.00 92.12 366 THR A C 1
ATOM 2954 O O . THR A 1 366 ? 18.910 19.061 -11.523 1.00 92.12 366 THR A O 1
ATOM 2957 N N . LEU A 1 367 ? 17.427 20.003 -10.126 1.00 94.19 367 LEU A N 1
ATOM 2958 C CA . LEU A 1 367 ? 18.015 19.448 -8.904 1.00 94.19 367 LEU A CA 1
ATOM 2959 C C . LEU A 1 367 ? 17.951 17.918 -8.880 1.00 94.19 367 LEU A C 1
ATOM 2961 O O . LEU A 1 367 ? 18.944 17.284 -8.546 1.00 94.19 367 LEU A O 1
ATOM 2965 N N . LEU A 1 368 ? 16.817 17.326 -9.266 1.00 94.88 368 LEU A N 1
ATOM 2966 C CA . LEU A 1 368 ? 16.656 15.874 -9.345 1.00 94.88 368 LEU A CA 1
ATOM 2967 C C . LEU A 1 368 ? 17.621 15.272 -10.372 1.00 94.88 368 LEU A C 1
ATOM 2969 O O . LEU A 1 368 ? 18.345 14.341 -10.044 1.00 94.88 368 LEU A O 1
ATOM 2973 N N . ALA A 1 369 ? 17.683 15.831 -11.583 1.00 95.12 369 ALA A N 1
ATOM 2974 C CA . ALA A 1 369 ? 18.587 15.359 -12.629 1.00 95.12 369 ALA A CA 1
ATOM 2975 C C . ALA A 1 369 ? 20.064 15.519 -12.232 1.00 95.12 369 ALA A C 1
ATOM 2977 O O . ALA A 1 369 ? 20.848 14.594 -12.418 1.00 95.12 369 ALA A O 1
ATOM 2978 N N . ALA A 1 370 ? 20.442 16.656 -11.638 1.00 96.25 370 ALA A N 1
ATOM 2979 C CA . ALA A 1 370 ? 21.798 16.891 -11.146 1.00 96.25 370 ALA A CA 1
ATOM 2980 C C . ALA A 1 370 ? 22.174 15.918 -10.019 1.00 96.25 370 ALA A C 1
ATOM 2982 O O . ALA A 1 370 ? 23.279 15.385 -10.018 1.00 96.25 370 ALA A O 1
ATOM 2983 N N . ALA A 1 371 ? 21.253 15.644 -9.092 1.00 96.12 371 ALA A N 1
ATOM 2984 C CA . ALA A 1 371 ? 21.461 14.663 -8.033 1.00 96.12 371 ALA A CA 1
ATOM 2985 C C . ALA A 1 371 ? 21.591 13.237 -8.591 1.00 96.12 371 ALA A C 1
ATOM 2987 O O . ALA A 1 371 ? 22.483 12.507 -8.174 1.00 96.12 371 ALA A O 1
ATOM 2988 N N . MET A 1 372 ? 20.760 12.849 -9.565 1.00 95.81 372 MET A N 1
ATOM 2989 C CA . MET A 1 372 ? 20.870 11.541 -10.222 1.00 95.81 372 MET A CA 1
ATOM 2990 C C . MET A 1 372 ? 22.204 11.387 -10.965 1.00 95.81 372 MET A C 1
ATOM 2992 O O . MET A 1 372 ? 22.846 10.347 -10.849 1.00 95.81 372 MET A O 1
ATOM 2996 N N . LEU A 1 373 ? 22.662 12.432 -11.668 1.00 95.56 373 LEU A N 1
ATOM 2997 C CA . LEU A 1 373 ? 23.993 12.455 -12.285 1.00 95.56 373 LEU A CA 1
ATOM 2998 C C . LEU A 1 373 ? 25.089 12.294 -11.229 1.00 95.56 373 LEU A C 1
ATOM 3000 O O . LEU A 1 373 ? 25.961 11.445 -11.384 1.00 95.56 373 LEU A O 1
ATOM 3004 N N . ALA A 1 374 ? 25.031 13.066 -10.141 1.00 95.75 374 ALA A N 1
ATOM 3005 C CA . ALA A 1 374 ? 26.014 12.980 -9.067 1.00 95.75 374 ALA A CA 1
ATOM 3006 C C . ALA A 1 374 ? 26.099 11.560 -8.486 1.00 95.75 374 ALA A C 1
ATOM 3008 O O . ALA A 1 374 ? 27.198 11.045 -8.316 1.00 95.75 374 ALA A O 1
ATOM 3009 N N . VAL A 1 375 ? 24.959 10.901 -8.255 1.00 94.75 375 VAL A N 1
ATOM 3010 C CA . VAL A 1 375 ? 24.914 9.503 -7.797 1.00 94.75 375 VAL A CA 1
ATOM 3011 C C . VAL A 1 375 ? 25.530 8.556 -8.834 1.00 94.75 375 VAL A C 1
ATOM 3013 O O . VAL A 1 375 ? 26.396 7.761 -8.481 1.00 94.75 375 VAL A O 1
ATOM 3016 N N . GLN A 1 376 ? 25.153 8.661 -10.114 1.00 92.25 376 GLN A N 1
ATOM 3017 C CA . GLN A 1 376 ? 25.666 7.775 -11.172 1.00 92.25 376 GLN A CA 1
ATOM 3018 C C . GLN A 1 376 ? 27.177 7.871 -11.391 1.00 92.25 376 GLN A C 1
ATOM 3020 O O . GLN A 1 376 ? 27.798 6.864 -11.735 1.00 92.25 376 GLN A O 1
ATOM 3025 N N . TYR A 1 377 ? 27.752 9.067 -11.250 1.00 91.75 377 TYR A N 1
ATOM 3026 C CA . TYR A 1 377 ? 29.191 9.295 -11.409 1.00 91.75 377 TYR A CA 1
ATOM 3027 C C . TYR A 1 377 ? 29.982 9.073 -10.116 1.00 91.75 377 TYR A C 1
ATOM 3029 O O . TYR A 1 377 ? 31.204 8.986 -10.174 1.00 91.75 377 TYR A O 1
ATOM 3037 N N . HIS A 1 378 ? 29.311 8.972 -8.965 1.00 93.50 378 HIS A N 1
ATOM 3038 C CA . HIS A 1 378 ? 29.959 8.641 -7.698 1.00 93.50 378 HIS A CA 1
ATOM 3039 C C . HIS A 1 378 ? 30.232 7.139 -7.553 1.00 93.50 378 HIS A C 1
ATOM 3041 O O . HIS A 1 378 ? 31.268 6.769 -7.010 1.00 93.50 378 HIS A O 1
ATOM 3047 N N . PHE A 1 379 ? 29.323 6.283 -8.033 1.00 89.88 379 PHE A N 1
ATOM 3048 C CA . PHE A 1 379 ? 29.463 4.827 -7.948 1.00 89.88 379 PHE A CA 1
ATOM 3049 C C . PHE A 1 379 ? 30.012 4.228 -9.249 1.00 89.88 379 PHE A C 1
ATOM 3051 O O . PHE A 1 379 ? 29.447 4.444 -10.328 1.00 89.88 379 PHE A O 1
ATOM 3058 N N . ASP A 1 380 ? 31.085 3.438 -9.144 1.00 88.81 380 ASP A N 1
ATOM 3059 C CA . ASP A 1 380 ? 31.611 2.663 -10.268 1.00 88.81 380 ASP A CA 1
ATOM 3060 C C . ASP A 1 380 ? 30.699 1.447 -10.545 1.00 88.81 380 ASP A C 1
ATOM 3062 O O . ASP A 1 380 ? 30.518 0.591 -9.672 1.00 88.81 380 ASP A O 1
ATOM 3066 N N . PRO A 1 381 ? 30.106 1.329 -11.751 1.00 86.06 381 PRO A N 1
ATOM 3067 C CA . PRO A 1 381 ? 29.249 0.200 -12.099 1.00 86.06 381 PRO A CA 1
ATOM 3068 C C . PRO A 1 381 ? 29.969 -1.154 -12.118 1.00 86.06 381 PRO A C 1
ATOM 3070 O O . PRO A 1 381 ? 29.279 -2.167 -12.041 1.00 86.06 381 PRO A O 1
ATOM 3073 N N . MET A 1 382 ? 31.299 -1.190 -12.245 1.00 86.44 382 MET A N 1
ATOM 3074 C CA . MET A 1 382 ? 32.091 -2.426 -12.282 1.00 86.44 382 MET A CA 1
ATOM 3075 C C . MET A 1 382 ? 32.431 -2.960 -10.888 1.00 86.44 382 MET A C 1
ATOM 3077 O O . MET A 1 382 ? 32.684 -4.154 -10.740 1.00 86.44 382 MET A O 1
ATOM 3081 N N . GLU A 1 383 ? 32.417 -2.101 -9.866 1.00 88.50 383 GLU A N 1
ATOM 3082 C CA . GLU A 1 383 ? 32.624 -2.496 -8.464 1.00 88.50 383 GLU A CA 1
ATOM 3083 C C . GLU A 1 383 ? 31.321 -2.953 -7.785 1.00 88.50 383 GLU A C 1
ATOM 3085 O O . GLU A 1 383 ? 31.331 -3.595 -6.728 1.00 88.50 383 GLU A O 1
ATOM 3090 N N . ASN A 1 384 ? 30.173 -2.640 -8.391 1.00 83.88 384 ASN A N 1
ATOM 3091 C CA . ASN A 1 384 ? 28.867 -3.017 -7.875 1.00 83.88 384 ASN A CA 1
ATOM 3092 C C . ASN A 1 384 ? 28.669 -4.540 -7.913 1.00 83.88 384 ASN A C 1
ATOM 3094 O O . ASN A 1 384 ? 28.899 -5.201 -8.915 1.00 83.88 384 ASN A O 1
ATOM 3098 N N . LYS A 1 385 ? 28.083 -5.116 -6.857 1.00 84.31 385 LYS A N 1
ATOM 3099 C CA . LYS A 1 385 ? 27.657 -6.537 -6.838 1.00 84.31 385 LYS A CA 1
ATOM 3100 C C . LYS A 1 385 ? 26.367 -6.792 -7.634 1.00 84.31 385 LYS A C 1
ATOM 3102 O O . LYS A 1 385 ? 25.599 -7.694 -7.306 1.00 84.31 385 LYS A O 1
ATOM 3107 N N . VAL A 1 386 ? 26.082 -5.941 -8.615 1.00 84.88 386 VAL A N 1
ATOM 3108 C CA . VAL A 1 386 ? 24.847 -5.915 -9.396 1.00 84.88 386 VAL A CA 1
ATOM 3109 C C . VAL A 1 386 ? 25.214 -5.604 -10.841 1.00 84.88 386 VAL A C 1
ATOM 3111 O O . VAL A 1 386 ? 25.822 -4.579 -11.126 1.00 84.88 386 VAL A O 1
ATOM 3114 N N . ASP A 1 387 ? 24.798 -6.459 -11.770 1.00 86.62 387 ASP A N 1
ATOM 3115 C CA . ASP A 1 387 ? 25.302 -6.467 -13.144 1.00 86.62 387 ASP A CA 1
ATOM 3116 C C . ASP A 1 387 ? 24.458 -5.690 -14.167 1.00 86.62 387 ASP A C 1
ATOM 3118 O O . ASP A 1 387 ? 24.678 -5.793 -15.378 1.00 86.62 387 ASP A O 1
ATOM 3122 N N . ARG A 1 388 ? 23.537 -4.855 -13.672 1.00 87.88 388 ARG A N 1
ATOM 3123 C CA . ARG A 1 388 ? 22.515 -4.120 -14.440 1.00 87.88 388 ARG A CA 1
ATOM 3124 C C . ARG A 1 388 ? 23.097 -3.270 -15.569 1.00 87.88 388 ARG A C 1
ATOM 3126 O O . ARG A 1 388 ? 22.651 -3.389 -16.706 1.00 87.88 388 ARG A O 1
ATOM 3133 N N . TRP A 1 389 ? 24.131 -2.479 -15.281 1.00 91.44 389 TRP A N 1
ATOM 3134 C CA . TRP A 1 389 ? 24.818 -1.671 -16.293 1.00 91.44 389 TRP A CA 1
ATOM 3135 C C . TRP A 1 389 ? 25.418 -2.538 -17.411 1.00 91.44 389 TRP A C 1
ATOM 3137 O O . TRP A 1 389 ? 25.134 -2.332 -18.593 1.00 91.44 389 TRP A O 1
ATOM 3147 N N . SER A 1 390 ? 26.210 -3.553 -17.043 1.00 92.06 390 SER A N 1
ATOM 3148 C CA . SER A 1 390 ? 26.882 -4.434 -18.009 1.00 92.06 390 SER A CA 1
ATOM 3149 C C . SER A 1 390 ? 25.915 -5.330 -18.783 1.00 92.06 390 SER A C 1
ATOM 3151 O O . SER A 1 390 ? 26.223 -5.723 -19.903 1.00 92.06 390 SER A O 1
ATOM 3153 N N . ALA A 1 391 ? 24.725 -5.602 -18.236 1.00 90.56 391 ALA A N 1
ATOM 3154 C CA . ALA A 1 391 ? 23.660 -6.335 -18.916 1.00 90.56 391 ALA A CA 1
ATOM 3155 C C . ALA A 1 391 ? 23.072 -5.579 -20.120 1.00 90.56 391 ALA A C 1
ATOM 3157 O O . ALA A 1 391 ? 22.359 -6.188 -20.916 1.00 90.56 391 ALA A O 1
ATOM 3158 N N . ILE A 1 392 ? 23.373 -4.284 -20.273 1.00 93.31 392 ILE A N 1
ATOM 3159 C CA . ILE A 1 392 ? 23.006 -3.473 -21.444 1.00 93.31 392 ILE A CA 1
ATOM 3160 C C . ILE A 1 392 ? 24.249 -3.012 -22.202 1.00 93.31 392 ILE A C 1
ATOM 3162 O O . ILE A 1 392 ? 24.285 -3.111 -23.427 1.00 93.31 392 ILE A O 1
ATOM 3166 N N . ALA A 1 393 ? 25.275 -2.537 -21.493 1.00 94.56 393 ALA A N 1
ATOM 3167 C CA . ALA A 1 393 ? 26.483 -2.017 -22.121 1.00 94.56 393 ALA A CA 1
ATOM 3168 C C . ALA A 1 393 ? 27.231 -3.095 -22.922 1.00 94.56 393 ALA A C 1
ATOM 3170 O O . ALA A 1 393 ? 27.557 -2.857 -24.082 1.00 94.56 393 ALA A O 1
ATOM 3171 N N . ASN A 1 394 ? 27.443 -4.288 -22.353 1.00 94.94 394 ASN A N 1
ATOM 3172 C CA . ASN A 1 394 ? 28.231 -5.337 -23.007 1.00 94.94 394 ASN A CA 1
ATOM 3173 C C . ASN A 1 394 ? 27.538 -5.900 -24.262 1.00 94.94 394 ASN A C 1
ATOM 3175 O O . ASN A 1 394 ? 28.212 -6.012 -25.283 1.00 94.94 394 ASN A O 1
ATOM 3179 N N . PRO A 1 395 ? 26.218 -6.186 -24.257 1.00 94.69 395 PRO A N 1
ATOM 3180 C CA . PRO A 1 395 ? 25.495 -6.573 -25.471 1.00 94.69 395 PRO A CA 1
ATOM 3181 C C . PRO A 1 395 ? 25.532 -5.525 -26.576 1.00 94.69 395 PRO A C 1
ATOM 3183 O O . PRO A 1 395 ? 25.648 -5.885 -27.740 1.00 94.69 395 PRO A O 1
ATOM 3186 N N . LEU A 1 396 ? 25.438 -4.234 -26.238 1.00 96.12 396 LEU A N 1
ATOM 3187 C CA . LEU A 1 396 ? 25.543 -3.168 -27.236 1.00 96.12 396 LEU A CA 1
ATOM 3188 C C . LEU A 1 396 ? 26.958 -3.076 -27.806 1.00 96.12 396 LEU A C 1
ATOM 3190 O O . LEU A 1 396 ? 27.116 -2.957 -29.015 1.00 96.12 396 LEU A O 1
ATOM 3194 N N . THR A 1 397 ? 27.982 -3.204 -26.964 1.00 96.12 397 THR A N 1
ATOM 3195 C CA . THR A 1 397 ? 29.371 -3.272 -27.429 1.00 96.12 397 THR A CA 1
ATOM 3196 C C . THR A 1 397 ? 29.593 -4.478 -28.343 1.00 96.12 397 THR A C 1
ATOM 3198 O O . THR A 1 397 ? 30.147 -4.312 -29.422 1.00 96.12 397 THR A O 1
ATOM 3201 N N . ALA A 1 398 ? 29.102 -5.663 -27.968 1.00 95.56 398 ALA A N 1
ATOM 3202 C CA . ALA A 1 398 ? 29.152 -6.863 -28.804 1.00 95.56 398 ALA A CA 1
ATOM 3203 C C . ALA A 1 398 ? 28.442 -6.640 -30.150 1.00 95.56 398 ALA A C 1
ATOM 3205 O O . ALA A 1 398 ? 29.038 -6.866 -31.200 1.00 95.56 398 ALA A O 1
ATOM 3206 N N . LEU A 1 399 ? 27.225 -6.080 -30.123 1.00 95.44 399 LEU A N 1
ATOM 3207 C CA . LEU A 1 399 ? 26.448 -5.756 -31.321 1.00 95.44 399 LEU A CA 1
ATOM 3208 C C . LEU A 1 399 ? 27.244 -4.890 -32.308 1.00 95.44 399 LEU A C 1
ATOM 3210 O O . LEU A 1 399 ? 27.250 -5.173 -33.504 1.00 95.44 399 LEU A O 1
ATOM 3214 N N . PHE A 1 400 ? 27.910 -3.839 -31.820 1.00 95.69 400 PHE A N 1
ATOM 3215 C CA . PHE A 1 400 ? 28.693 -2.927 -32.660 1.00 95.69 400 PHE A CA 1
ATOM 3216 C C . PHE A 1 400 ? 30.083 -3.461 -33.033 1.00 95.69 400 PHE A C 1
ATOM 3218 O O . PHE A 1 400 ? 30.660 -2.981 -34.007 1.00 95.69 400 PHE A O 1
ATOM 3225 N N . ASN A 1 401 ? 30.587 -4.471 -32.324 1.00 96.00 401 ASN A N 1
ATOM 3226 C CA . ASN A 1 401 ? 31.820 -5.182 -32.668 1.00 96.00 401 ASN A CA 1
ATOM 3227 C C . ASN A 1 401 ? 31.601 -6.323 -33.676 1.00 96.00 401 ASN A C 1
ATOM 3229 O O . ASN A 1 401 ? 32.573 -6.910 -34.143 1.00 96.00 401 ASN A O 1
ATOM 3233 N N . GLY A 1 402 ? 30.350 -6.622 -34.041 1.00 94.44 402 GLY A N 1
ATOM 3234 C CA . GLY A 1 402 ? 30.021 -7.734 -34.936 1.00 94.44 402 GLY A CA 1
ATOM 3235 C C . GLY A 1 402 ? 29.899 -9.085 -34.226 1.00 94.44 402 GLY A C 1
ATOM 3236 O O . GLY A 1 402 ? 29.897 -10.116 -34.895 1.00 94.44 402 GLY A O 1
ATOM 3237 N N . ASP A 1 403 ? 29.743 -9.080 -32.902 1.00 95.12 403 ASP A N 1
ATOM 3238 C CA . ASP A 1 403 ? 29.480 -10.261 -32.081 1.00 95.12 403 ASP A CA 1
ATOM 3239 C C . ASP A 1 403 ? 27.987 -10.376 -31.740 1.00 95.12 403 ASP A C 1
ATOM 3241 O O . ASP A 1 403 ? 27.270 -9.378 -31.608 1.00 95.12 403 ASP A O 1
ATOM 3245 N N . PHE A 1 404 ? 27.502 -11.604 -31.535 1.00 94.94 404 PHE A N 1
ATOM 3246 C CA . PHE A 1 404 ? 26.100 -11.817 -31.188 1.00 94.94 404 PHE A CA 1
ATOM 3247 C C . PHE A 1 404 ? 25.778 -11.272 -29.777 1.00 94.94 404 PHE A C 1
ATOM 3249 O O . PHE A 1 404 ? 26.335 -11.749 -28.780 1.00 94.94 404 PHE A O 1
ATOM 3256 N N . PRO A 1 405 ? 24.844 -10.309 -29.636 1.00 94.12 405 PRO A N 1
ATOM 3257 C CA . PRO A 1 405 ? 24.714 -9.500 -28.421 1.00 94.12 405 PRO A CA 1
ATOM 3258 C C . PRO A 1 405 ? 24.275 -10.281 -27.177 1.00 94.12 405 PRO A C 1
ATOM 3260 O O . PRO A 1 405 ? 24.688 -9.950 -26.067 1.00 94.12 405 PRO A O 1
ATOM 3263 N N . TYR A 1 406 ? 23.451 -11.323 -27.325 1.00 94.06 406 TYR A N 1
ATOM 3264 C CA . TYR A 1 406 ? 22.915 -12.070 -26.178 1.00 94.06 406 TYR A CA 1
ATOM 3265 C C . TYR A 1 406 ? 23.894 -13.089 -25.578 1.00 94.06 406 TYR A C 1
ATOM 3267 O O . TYR A 1 406 ? 23.662 -13.577 -24.468 1.00 94.06 406 TYR A O 1
ATOM 3275 N N . LEU A 1 407 ? 25.016 -13.362 -26.253 1.00 92.19 407 LEU A N 1
ATOM 3276 C CA . LEU A 1 407 ? 26.114 -14.152 -25.690 1.00 92.19 407 LEU A CA 1
ATOM 3277 C C . LEU A 1 407 ? 27.060 -13.314 -24.819 1.00 92.19 407 LEU A C 1
ATOM 3279 O O . LEU A 1 407 ? 27.819 -13.884 -24.033 1.00 92.19 407 LEU A O 1
ATOM 3283 N N . ALA A 1 408 ? 26.994 -11.980 -24.910 1.00 92.88 408 ALA A N 1
ATOM 3284 C CA . ALA A 1 408 ? 27.832 -11.089 -24.122 1.00 92.88 408 ALA A CA 1
ATOM 3285 C C . ALA A 1 408 ? 27.591 -11.293 -22.620 1.00 92.88 408 ALA A C 1
ATOM 3287 O O . ALA A 1 408 ? 26.471 -11.153 -22.114 1.00 92.88 408 ALA A O 1
ATOM 3288 N N . LYS A 1 409 ? 28.669 -11.615 -21.903 1.00 93.00 409 LYS A N 1
ATOM 3289 C CA . LYS A 1 409 ? 28.631 -11.825 -20.459 1.00 93.00 409 LYS A CA 1
ATOM 3290 C C . LYS A 1 409 ? 28.641 -10.504 -19.712 1.00 93.00 409 LYS A C 1
ATOM 3292 O O . LYS A 1 409 ? 29.317 -9.552 -20.106 1.00 93.00 409 LYS A O 1
ATOM 3297 N N . THR A 1 410 ? 27.900 -10.455 -18.615 1.00 92.50 410 THR A N 1
ATOM 3298 C CA . THR A 1 410 ? 27.980 -9.351 -17.661 1.00 92.50 410 THR A CA 1
ATOM 3299 C C . THR A 1 410 ? 29.259 -9.452 -16.830 1.00 92.50 410 THR A C 1
ATOM 3301 O O . THR A 1 410 ? 29.914 -10.496 -16.815 1.00 92.50 410 THR A O 1
ATOM 3304 N N . HIS A 1 411 ? 29.625 -8.392 -16.104 1.00 90.94 411 HIS A N 1
ATOM 3305 C CA . HIS A 1 411 ? 30.834 -8.413 -15.268 1.00 90.94 411 HIS A CA 1
ATOM 3306 C C . HIS A 1 411 ? 30.749 -9.398 -14.084 1.00 90.94 411 HIS A C 1
ATOM 3308 O O . HIS A 1 411 ? 31.768 -9.712 -13.479 1.00 90.94 411 HIS A O 1
ATOM 3314 N N . LEU A 1 412 ? 29.551 -9.923 -13.789 1.00 89.44 412 LEU A N 1
ATOM 3315 C CA . LEU A 1 412 ? 29.319 -10.987 -12.804 1.00 89.44 412 LEU A CA 1
ATOM 3316 C C . LEU A 1 412 ? 29.053 -12.360 -13.451 1.00 89.44 412 LEU A C 1
ATOM 3318 O O . LEU A 1 412 ? 28.637 -13.292 -12.768 1.00 89.44 412 LEU A O 1
ATOM 3322 N N . GLY A 1 413 ? 29.270 -12.503 -14.764 1.00 87.88 413 GLY A N 1
ATOM 3323 C CA . GLY A 1 413 ? 29.119 -13.771 -15.493 1.00 87.88 413 GLY A CA 1
ATOM 3324 C C . GLY A 1 413 ? 27.690 -14.119 -15.939 1.00 87.88 413 GLY A C 1
ATOM 3325 O O . GLY A 1 413 ? 27.475 -15.197 -16.503 1.00 87.88 413 GLY A O 1
ATOM 3326 N N . GLY A 1 414 ? 26.724 -13.220 -15.729 1.00 87.62 414 GLY A N 1
ATOM 3327 C CA . GLY A 1 414 ? 25.346 -13.329 -16.218 1.00 87.62 414 GLY A CA 1
ATOM 3328 C C . GLY A 1 414 ? 25.199 -13.028 -17.716 1.00 87.62 414 GLY A C 1
ATOM 3329 O O . GLY A 1 414 ? 26.183 -12.796 -18.418 1.00 87.62 414 GLY A O 1
ATOM 3330 N N . ASN A 1 415 ? 23.957 -13.008 -18.209 1.00 90.62 415 ASN A N 1
ATOM 3331 C CA . ASN A 1 415 ? 23.600 -12.691 -19.600 1.00 90.62 415 ASN A CA 1
ATOM 3332 C C . ASN A 1 415 ? 22.543 -11.577 -19.656 1.00 90.62 415 ASN A C 1
ATOM 3334 O O . ASN A 1 415 ? 21.837 -11.303 -18.682 1.00 90.62 415 ASN A O 1
ATOM 3338 N N . SER A 1 416 ? 22.414 -10.947 -20.822 1.00 88.12 416 SER A N 1
ATOM 3339 C CA . SER A 1 416 ? 21.418 -9.903 -21.057 1.00 88.12 416 SER A CA 1
ATOM 3340 C C . SER A 1 416 ? 20.000 -10.464 -21.150 1.00 88.12 416 SER A C 1
ATOM 3342 O O . SER A 1 416 ? 19.731 -11.389 -21.912 1.00 88.12 416 SER A O 1
ATOM 3344 N N . SER A 1 417 ? 19.081 -9.869 -20.391 1.00 86.81 417 SER A N 1
ATOM 3345 C CA . SER A 1 417 ? 17.652 -10.209 -20.408 1.00 86.81 417 SER A CA 1
ATOM 3346 C C . SER A 1 417 ? 16.746 -9.265 -21.217 1.00 86.81 417 SER A C 1
ATOM 3348 O O . SER A 1 417 ? 15.690 -9.734 -21.658 1.00 86.81 417 SER A O 1
ATOM 3350 N N . PRO A 1 418 ? 17.061 -7.966 -21.429 1.00 89.31 418 PRO A N 1
ATOM 3351 C CA . PRO A 1 418 ? 16.163 -7.086 -22.167 1.00 89.31 418 PRO A CA 1
ATOM 3352 C C . PRO A 1 418 ? 15.973 -7.474 -23.629 1.00 89.31 418 PRO A C 1
ATOM 3354 O O . PRO A 1 418 ? 16.874 -7.980 -24.294 1.00 89.31 418 PRO A O 1
ATOM 3357 N N . PHE A 1 419 ? 14.788 -7.187 -24.155 1.00 94.38 419 PHE A N 1
ATOM 3358 C CA . PHE A 1 419 ? 14.452 -7.484 -25.543 1.00 94.38 419 PHE A CA 1
ATOM 3359 C C . PHE A 1 419 ? 14.951 -6.407 -26.529 1.00 94.38 419 PHE A C 1
ATOM 3361 O O . PHE A 1 419 ? 15.316 -5.304 -26.108 1.00 94.38 419 PHE A O 1
ATOM 3368 N N . PRO A 1 420 ? 14.969 -6.699 -27.846 1.00 95.31 420 PRO A N 1
ATOM 3369 C CA . PRO A 1 420 ? 15.733 -5.921 -28.825 1.00 95.31 420 PRO A CA 1
ATOM 3370 C C . PRO A 1 420 ? 15.364 -4.437 -28.910 1.00 95.31 420 PRO A C 1
ATOM 3372 O O . PRO A 1 420 ? 16.241 -3.589 -29.052 1.00 95.31 420 PRO A O 1
ATOM 3375 N N . VAL A 1 421 ? 14.080 -4.087 -28.766 1.00 96.38 421 VAL A N 1
ATOM 3376 C CA . VAL A 1 421 ? 13.647 -2.677 -28.795 1.00 96.38 421 VAL A CA 1
ATOM 3377 C C . VAL A 1 421 ? 14.202 -1.913 -27.595 1.00 96.38 421 VAL A C 1
ATOM 3379 O O . VAL A 1 421 ? 14.524 -0.733 -27.718 1.00 96.38 421 VAL A O 1
ATOM 3382 N N . TRP A 1 422 ? 14.362 -2.569 -26.443 1.00 94.69 422 TRP A N 1
ATOM 3383 C CA . TRP A 1 422 ? 14.990 -1.936 -25.288 1.00 94.69 422 TRP A CA 1
ATOM 3384 C C . TRP A 1 422 ? 16.475 -1.675 -25.521 1.00 94.69 422 TRP A C 1
ATOM 3386 O O . TRP A 1 422 ? 16.933 -0.570 -25.242 1.00 94.69 422 TRP A O 1
ATOM 3396 N N . LEU A 1 423 ? 17.207 -2.631 -26.106 1.00 93.75 423 LEU A N 1
ATOM 3397 C CA . LEU A 1 423 ? 18.604 -2.425 -26.504 1.00 93.75 423 LEU A CA 1
ATOM 3398 C C . LEU A 1 423 ? 18.724 -1.260 -27.498 1.00 93.75 423 LEU A C 1
ATOM 3400 O O . LEU A 1 423 ? 19.531 -0.357 -27.292 1.00 93.75 423 LEU A O 1
ATOM 3404 N N . ALA A 1 424 ? 17.854 -1.211 -28.510 1.00 95.19 424 ALA A N 1
ATOM 3405 C CA . ALA A 1 424 ? 17.839 -0.133 -29.498 1.00 95.19 424 ALA A CA 1
ATOM 3406 C C . ALA A 1 424 ? 17.627 1.255 -28.865 1.00 95.19 424 ALA A C 1
ATOM 3408 O O . ALA A 1 424 ? 18.294 2.218 -29.240 1.00 95.19 424 ALA A O 1
ATOM 3409 N N . LEU A 1 425 ? 16.749 1.361 -27.860 1.00 95.19 425 LEU A N 1
ATOM 3410 C CA . LEU A 1 425 ? 16.532 2.603 -27.108 1.00 95.19 425 LEU A CA 1
ATOM 3411 C C . LEU A 1 425 ? 17.773 3.060 -26.323 1.00 95.19 425 LEU A C 1
ATOM 3413 O O . LEU A 1 425 ? 17.898 4.251 -26.039 1.00 95.19 425 LEU A O 1
ATOM 3417 N N . HIS A 1 426 ? 18.687 2.144 -25.990 1.00 95.75 426 HIS A N 1
ATOM 3418 C CA . HIS A 1 426 ? 19.907 2.442 -25.237 1.00 95.75 426 HIS A CA 1
ATOM 3419 C C . HIS A 1 426 ? 21.102 2.830 -26.115 1.00 95.75 426 HIS A C 1
ATOM 3421 O O . HIS A 1 426 ? 22.062 3.392 -25.587 1.00 95.75 426 HIS A O 1
ATOM 3427 N N . ILE A 1 427 ? 21.039 2.618 -27.436 1.00 96.25 427 ILE A N 1
ATOM 3428 C CA . ILE A 1 427 ? 22.128 2.936 -28.379 1.00 96.25 427 ILE A CA 1
ATOM 3429 C C . ILE A 1 427 ? 22.652 4.376 -28.222 1.00 96.25 427 ILE A C 1
ATOM 3431 O O . ILE A 1 427 ? 23.868 4.536 -28.105 1.00 96.25 427 ILE A O 1
ATOM 3435 N N . PRO A 1 428 ? 21.809 5.432 -28.154 1.00 96.38 428 PRO A N 1
ATOM 3436 C CA . PRO A 1 428 ? 22.317 6.797 -28.010 1.00 96.38 428 PRO A CA 1
ATOM 3437 C C . PRO A 1 428 ? 23.112 7.004 -26.716 1.00 96.38 428 PRO A C 1
ATOM 3439 O O . PRO A 1 428 ? 24.091 7.738 -26.701 1.00 96.38 428 PRO A O 1
ATOM 3442 N N . PHE A 1 429 ? 22.714 6.344 -25.629 1.00 95.25 429 PHE A N 1
ATOM 3443 C CA . PHE A 1 429 ? 23.367 6.471 -24.325 1.00 95.25 429 PHE A CA 1
ATOM 3444 C C . PHE A 1 429 ? 24.641 5.628 -24.232 1.00 95.25 429 PHE A C 1
ATOM 3446 O O . PHE A 1 429 ? 25.608 6.042 -23.596 1.00 95.25 429 PHE A O 1
ATOM 3453 N N . TRP A 1 430 ? 24.672 4.480 -24.913 1.00 95.25 430 TRP A N 1
ATOM 3454 C CA . TRP A 1 430 ? 25.898 3.713 -25.128 1.00 95.25 430 TRP A CA 1
ATOM 3455 C C . TRP A 1 430 ? 26.930 4.529 -25.914 1.00 95.25 430 TRP A C 1
ATOM 3457 O O . TRP A 1 430 ? 28.077 4.611 -25.490 1.00 95.25 430 TRP A O 1
ATOM 3467 N N . ALA A 1 431 ? 26.508 5.230 -26.972 1.00 95.12 431 ALA A N 1
ATOM 3468 C CA . ALA A 1 431 ? 27.385 6.112 -27.744 1.00 95.12 431 ALA A CA 1
ATOM 3469 C C . ALA A 1 431 ? 27.927 7.299 -26.919 1.00 95.12 431 ALA A C 1
ATOM 3471 O O . ALA A 1 431 ? 29.012 7.799 -27.196 1.00 95.12 431 ALA A O 1
ATOM 3472 N N . LEU A 1 432 ? 27.204 7.725 -25.876 1.00 94.44 432 LEU A N 1
ATOM 3473 C CA . LEU A 1 432 ? 27.665 8.716 -24.892 1.00 94.44 432 LEU A CA 1
ATOM 3474 C C . LEU A 1 432 ? 28.592 8.125 -23.811 1.00 94.44 432 LEU A C 1
ATOM 3476 O O . LEU A 1 432 ? 28.998 8.839 -22.896 1.00 94.44 432 LEU A O 1
ATOM 3480 N N . GLY A 1 433 ? 28.901 6.827 -23.872 1.00 90.69 433 GLY A N 1
ATOM 3481 C CA . GLY A 1 433 ? 29.757 6.122 -22.916 1.00 90.69 433 GLY A CA 1
ATOM 3482 C C . GLY A 1 433 ? 29.076 5.756 -21.593 1.00 90.69 433 GLY A C 1
ATOM 3483 O O . GLY A 1 433 ? 29.717 5.189 -20.711 1.00 90.69 433 GLY A O 1
ATOM 3484 N N . ASN A 1 434 ? 27.782 6.049 -21.420 1.00 91.06 434 ASN A N 1
ATOM 3485 C CA . ASN A 1 434 ? 27.054 5.722 -20.195 1.00 91.06 434 ASN A CA 1
ATOM 3486 C C . ASN A 1 434 ? 25.572 5.422 -20.467 1.00 91.06 434 ASN A C 1
ATOM 3488 O O . ASN A 1 434 ? 24.728 6.318 -20.510 1.00 91.06 434 ASN A O 1
ATOM 3492 N N . VAL A 1 435 ? 25.236 4.130 -20.545 1.00 92.31 435 VAL A N 1
ATOM 3493 C CA . VAL A 1 435 ? 23.851 3.657 -20.724 1.00 92.31 435 VAL A CA 1
ATOM 3494 C C . VAL A 1 435 ? 22.904 4.057 -19.584 1.00 92.31 435 VAL A C 1
ATOM 3496 O O . VAL A 1 435 ? 21.698 4.141 -19.811 1.00 92.31 435 VAL A O 1
ATOM 3499 N N . GLY A 1 436 ? 23.426 4.376 -18.392 1.00 91.38 436 GLY A N 1
ATOM 3500 C CA . GLY A 1 436 ? 22.635 4.840 -17.244 1.00 91.38 436 GLY A CA 1
ATOM 3501 C C . GLY A 1 436 ? 21.981 6.209 -17.455 1.00 91.38 436 GLY A C 1
ATOM 3502 O O . GLY A 1 436 ? 20.976 6.519 -16.819 1.00 91.38 436 GLY A O 1
ATOM 3503 N N . LEU A 1 437 ? 22.469 7.010 -18.409 1.00 94.19 437 LEU A N 1
ATOM 3504 C CA . LEU A 1 437 ? 21.855 8.296 -18.765 1.00 94.19 437 LEU A CA 1
ATOM 3505 C C . LEU A 1 437 ? 20.408 8.145 -19.280 1.00 94.19 437 LEU A C 1
ATOM 3507 O O . LEU A 1 437 ? 19.616 9.089 -19.198 1.00 94.19 437 LEU A O 1
ATOM 3511 N N . SER A 1 438 ? 20.045 6.953 -19.765 1.00 93.88 438 SER A N 1
ATOM 3512 C CA . SER A 1 438 ? 18.676 6.600 -20.159 1.00 93.88 438 SER A CA 1
ATOM 3513 C C . SER A 1 438 ? 17.669 6.731 -19.008 1.00 93.88 438 SER A C 1
ATOM 3515 O O . SER A 1 438 ? 16.524 7.134 -19.228 1.00 93.88 438 SER A O 1
ATOM 3517 N N . GLU A 1 439 ? 18.080 6.469 -17.768 1.00 93.69 439 GLU A N 1
ATOM 3518 C CA . GLU A 1 439 ? 17.226 6.565 -16.582 1.00 93.69 439 GLU A CA 1
ATOM 3519 C C . GLU A 1 439 ? 16.848 8.016 -16.282 1.00 93.69 439 GLU A C 1
ATOM 3521 O O . GLU A 1 439 ? 15.678 8.349 -16.092 1.00 93.69 439 GLU A O 1
ATOM 3526 N N . ILE A 1 440 ? 17.824 8.922 -16.354 1.00 95.12 440 ILE A N 1
ATOM 3527 C CA . ILE A 1 440 ? 17.589 10.361 -16.191 1.00 95.12 440 ILE A CA 1
ATOM 3528 C C . ILE A 1 440 ? 16.676 10.868 -17.312 1.00 95.12 440 ILE A C 1
ATOM 3530 O O . ILE A 1 440 ? 15.713 11.599 -17.063 1.00 95.12 440 ILE A O 1
ATOM 3534 N N . PHE A 1 441 ? 16.933 10.447 -18.552 1.00 95.44 441 PHE A N 1
ATOM 3535 C CA . PHE A 1 441 ? 16.108 10.811 -19.700 1.00 95.44 441 PHE A CA 1
ATOM 3536 C C . PHE A 1 441 ? 14.653 10.342 -19.546 1.00 95.44 441 PHE A C 1
ATOM 3538 O O . PHE A 1 441 ? 13.719 11.131 -19.725 1.00 95.44 441 PHE A O 1
ATOM 3545 N N . THR A 1 442 ? 14.439 9.079 -19.175 1.00 96.12 442 THR A N 1
ATOM 3546 C CA . THR A 1 442 ? 13.095 8.516 -18.983 1.00 96.12 442 THR A CA 1
ATOM 3547 C C . THR A 1 442 ? 12.375 9.142 -17.788 1.00 96.12 442 THR A C 1
ATOM 3549 O O . THR A 1 442 ? 11.179 9.424 -17.898 1.00 96.12 442 THR A O 1
ATOM 3552 N N . ALA A 1 443 ? 13.077 9.478 -16.700 1.00 96.25 443 ALA A N 1
ATOM 3553 C CA . ALA A 1 443 ? 12.519 10.234 -15.576 1.00 96.25 443 ALA A CA 1
ATOM 3554 C C . ALA A 1 443 ? 12.043 11.638 -15.998 1.00 96.25 443 ALA A C 1
ATOM 3556 O O . ALA A 1 443 ? 10.933 12.056 -15.648 1.00 96.25 443 ALA A O 1
ATOM 3557 N N . ILE A 1 444 ? 12.827 12.355 -16.812 1.00 95.75 444 ILE A N 1
ATOM 3558 C CA . ILE A 1 444 ? 12.443 13.667 -17.359 1.00 95.75 444 ILE A CA 1
ATOM 3559 C C . ILE A 1 444 ? 11.220 13.538 -18.275 1.00 95.75 444 ILE A C 1
ATOM 3561 O O . ILE A 1 444 ? 10.265 14.310 -18.133 1.00 95.75 444 ILE A O 1
ATOM 3565 N N . LEU A 1 445 ? 11.204 12.557 -19.183 1.00 96.50 445 LEU A N 1
ATOM 3566 C CA . LEU A 1 445 ? 10.057 12.300 -20.061 1.00 96.50 445 LEU A CA 1
ATOM 3567 C C . LEU A 1 445 ? 8.795 11.945 -19.274 1.00 96.50 445 LEU A C 1
ATOM 3569 O O . LEU A 1 445 ? 7.708 12.435 -19.591 1.00 96.50 445 LEU A O 1
ATOM 3573 N N . PHE A 1 446 ? 8.925 11.138 -18.226 1.00 97.81 446 PHE A N 1
ATOM 3574 C CA . PHE A 1 446 ? 7.832 10.804 -17.324 1.00 97.81 446 PHE A CA 1
ATOM 3575 C C . PHE A 1 446 ? 7.253 12.057 -16.659 1.00 97.81 446 PHE A C 1
ATOM 3577 O O . PHE A 1 446 ? 6.045 12.302 -16.757 1.00 97.81 446 PHE A O 1
ATOM 3584 N N . LEU A 1 447 ? 8.091 12.911 -16.068 1.00 96.75 447 LEU A N 1
ATOM 3585 C CA . LEU A 1 447 ? 7.646 14.167 -15.455 1.00 96.75 447 LEU A CA 1
ATOM 3586 C C . LEU A 1 447 ? 7.022 15.125 -16.475 1.00 96.75 447 LEU A C 1
ATOM 3588 O O . LEU A 1 447 ? 5.995 15.753 -16.192 1.00 96.75 447 LEU A O 1
ATOM 3592 N N . TYR A 1 448 ? 7.589 15.204 -17.679 1.00 95.31 448 TYR A N 1
ATOM 3593 C CA . TYR A 1 448 ? 7.020 15.972 -18.781 1.00 95.31 448 TYR A CA 1
ATOM 3594 C C . TYR A 1 448 ? 5.643 15.438 -19.193 1.00 95.31 448 TYR A C 1
ATOM 3596 O O . TYR A 1 448 ? 4.718 16.227 -19.383 1.00 95.31 448 TYR A O 1
ATOM 3604 N N . SER A 1 449 ? 5.459 14.117 -19.261 1.00 96.75 449 SER A N 1
ATOM 3605 C CA . SER A 1 449 ? 4.163 13.508 -19.582 1.00 96.75 449 SER A CA 1
ATOM 3606 C C . SER A 1 449 ? 3.091 13.859 -18.546 1.00 96.75 449 SER A C 1
ATOM 3608 O O . SER A 1 449 ? 1.961 14.184 -18.909 1.00 96.75 449 SER A O 1
ATOM 3610 N N . ILE A 1 450 ? 3.452 13.880 -17.256 1.00 95.94 450 ILE A N 1
ATOM 3611 C CA . ILE A 1 450 ? 2.546 14.269 -16.169 1.00 95.94 450 ILE A CA 1
ATOM 3612 C C . ILE A 1 450 ? 2.225 15.755 -16.270 1.00 95.94 450 ILE A C 1
ATOM 3614 O O . ILE A 1 450 ? 1.072 16.148 -16.099 1.00 95.94 450 ILE A O 1
ATOM 3618 N N . LYS A 1 451 ? 3.217 16.593 -16.580 1.00 93.25 451 LYS A N 1
ATOM 3619 C CA . LYS A 1 451 ? 3.008 18.024 -16.820 1.00 93.25 451 LYS A CA 1
ATOM 3620 C C . LYS A 1 451 ? 2.036 18.248 -17.977 1.00 93.25 451 LYS A C 1
ATOM 3622 O O . LYS A 1 451 ? 1.117 19.050 -17.836 1.00 93.25 451 LYS A O 1
ATOM 3627 N N . ALA A 1 452 ? 2.236 17.552 -19.092 1.00 92.06 452 ALA A N 1
ATOM 3628 C CA . ALA A 1 452 ? 1.417 17.676 -20.290 1.00 92.06 452 ALA A CA 1
ATOM 3629 C C . ALA A 1 452 ? -0.023 17.194 -20.045 1.00 92.06 452 ALA A C 1
ATOM 3631 O O . ALA A 1 452 ? -0.974 17.882 -20.410 1.00 92.06 452 ALA A O 1
ATOM 3632 N N . ALA A 1 453 ? -0.191 16.058 -19.364 1.00 91.88 453 ALA A N 1
ATOM 3633 C CA . ALA A 1 453 ? -1.503 15.484 -19.088 1.00 91.88 453 ALA A CA 1
ATOM 3634 C C . ALA A 1 453 ? -2.247 16.180 -17.933 1.00 91.88 453 ALA A C 1
ATOM 3636 O O . ALA A 1 453 ? -3.454 16.377 -18.015 1.00 91.88 453 ALA A O 1
ATOM 3637 N N . TYR A 1 454 ? -1.566 16.561 -16.852 1.00 91.62 454 TYR A N 1
ATOM 3638 C CA . TYR A 1 454 ? -2.200 16.935 -15.576 1.00 91.62 454 TYR A CA 1
ATOM 3639 C C . TYR A 1 454 ? -1.758 18.302 -15.024 1.00 91.62 454 TYR A C 1
ATOM 3641 O O . TYR A 1 454 ? -2.301 18.770 -14.020 1.00 91.62 454 TYR A O 1
ATOM 3649 N N . GLY A 1 455 ? -0.807 18.973 -15.677 1.00 89.94 455 GLY A N 1
ATOM 3650 C CA . GLY A 1 455 ? -0.336 20.315 -15.334 1.00 89.94 455 GLY A CA 1
ATOM 3651 C C . GLY A 1 455 ? 0.864 20.358 -14.378 1.00 89.94 455 GLY A C 1
ATOM 3652 O O . GLY A 1 455 ? 1.273 19.364 -13.777 1.00 89.94 455 GLY A O 1
ATOM 3653 N N . ASN A 1 456 ? 1.427 21.560 -14.205 1.00 89.88 456 ASN A N 1
ATOM 3654 C CA . ASN A 1 456 ? 2.675 21.782 -13.455 1.00 89.88 456 ASN A CA 1
ATOM 3655 C C . ASN A 1 456 ? 2.609 21.322 -11.990 1.00 89.88 456 ASN A C 1
ATOM 3657 O O . ASN A 1 456 ? 3.587 20.796 -11.469 1.00 89.88 456 ASN A O 1
ATOM 3661 N N . GLY A 1 457 ? 1.467 21.513 -11.320 1.00 88.31 457 GLY A N 1
ATOM 3662 C CA . GLY A 1 457 ? 1.312 21.126 -9.916 1.00 88.31 457 GLY A CA 1
ATOM 3663 C C . GLY A 1 457 ? 1.367 19.611 -9.705 1.00 88.31 457 GLY A C 1
ATOM 3664 O O . GLY A 1 457 ? 1.912 19.159 -8.703 1.00 88.31 457 GLY A O 1
ATOM 3665 N N . ALA A 1 458 ? 0.843 18.829 -10.655 1.00 91.75 458 ALA A N 1
ATOM 3666 C CA . ALA A 1 458 ? 0.955 17.375 -10.628 1.00 91.75 458 ALA A CA 1
ATOM 3667 C C . ALA A 1 458 ? 2.399 16.942 -10.914 1.00 91.75 458 ALA A C 1
ATOM 3669 O O . ALA A 1 458 ? 2.950 16.145 -10.167 1.00 91.75 458 ALA A O 1
ATOM 3670 N N . ALA A 1 459 ? 3.050 17.527 -11.922 1.00 93.62 459 ALA A N 1
ATOM 3671 C CA . ALA A 1 459 ? 4.445 17.213 -12.234 1.00 93.62 459 ALA A CA 1
ATOM 3672 C C . ALA A 1 459 ? 5.397 17.521 -11.068 1.00 93.62 459 ALA A C 1
ATOM 3674 O O . ALA A 1 459 ? 6.277 16.722 -10.772 1.00 93.62 459 ALA A O 1
ATOM 3675 N N . LEU A 1 460 ? 5.180 18.627 -10.349 1.00 92.69 460 LEU A N 1
ATOM 3676 C CA . LEU A 1 460 ? 5.988 18.974 -9.179 1.00 92.69 460 LEU A CA 1
ATOM 3677 C C . LEU A 1 460 ? 5.811 17.956 -8.045 1.00 92.69 460 LEU A C 1
ATOM 3679 O O . LEU A 1 460 ? 6.794 17.506 -7.468 1.00 92.69 460 LEU A O 1
ATOM 3683 N N . LYS A 1 461 ? 4.569 17.549 -7.748 1.00 93.19 461 LYS A N 1
ATOM 3684 C CA . LYS A 1 461 ? 4.309 16.482 -6.767 1.00 93.19 461 LYS A CA 1
ATOM 3685 C C . LYS A 1 461 ? 4.948 15.162 -7.188 1.00 93.19 461 LYS A C 1
ATOM 3687 O O . LYS A 1 461 ? 5.498 14.473 -6.339 1.00 93.19 461 LYS A O 1
ATOM 3692 N N . ALA A 1 462 ? 4.882 14.823 -8.475 1.00 95.94 462 ALA A N 1
ATOM 3693 C CA . ALA A 1 462 ? 5.504 13.619 -9.009 1.00 95.94 462 ALA A CA 1
ATOM 3694 C C . ALA A 1 462 ? 7.031 13.658 -8.862 1.00 95.94 462 ALA A C 1
ATOM 3696 O O . ALA A 1 462 ? 7.610 12.664 -8.445 1.00 95.94 462 ALA A O 1
ATOM 3697 N N . ALA A 1 463 ? 7.663 14.808 -9.115 1.00 95.62 463 ALA A N 1
ATOM 3698 C CA . ALA A 1 463 ? 9.100 14.991 -8.930 1.00 95.62 463 ALA A CA 1
ATOM 3699 C C . ALA A 1 463 ? 9.514 14.853 -7.456 1.00 95.62 463 ALA A C 1
ATOM 3701 O O . ALA A 1 463 ? 10.503 14.194 -7.159 1.00 95.62 463 ALA A O 1
ATOM 3702 N N . VAL A 1 464 ? 8.722 15.405 -6.527 1.00 94.69 464 VAL A N 1
ATOM 3703 C CA . VAL A 1 464 ? 8.954 15.225 -5.083 1.00 94.69 464 VAL A CA 1
ATOM 3704 C C . VAL A 1 464 ? 8.805 13.758 -4.672 1.00 94.69 464 VAL A C 1
ATOM 3706 O O . VAL A 1 464 ? 9.632 13.268 -3.915 1.00 94.69 464 VAL A O 1
ATOM 3709 N N . LEU A 1 465 ? 7.787 13.042 -5.163 1.00 96.44 465 LEU A N 1
ATOM 3710 C CA . LEU A 1 465 ? 7.636 11.611 -4.870 1.00 96.44 465 LEU A CA 1
ATOM 3711 C C . LEU A 1 465 ? 8.796 10.795 -5.450 1.00 96.44 465 LEU A C 1
ATOM 3713 O O . LEU A 1 465 ? 9.356 9.978 -4.737 1.00 96.44 465 LEU A O 1
ATOM 3717 N N . LEU A 1 466 ? 9.213 11.056 -6.692 1.00 96.25 466 LEU A N 1
ATOM 3718 C CA . LEU A 1 466 ? 10.393 10.410 -7.273 1.00 96.25 466 LEU A CA 1
ATOM 3719 C C . LEU A 1 466 ? 11.642 10.637 -6.414 1.00 96.25 466 LEU A C 1
ATOM 3721 O O . LEU A 1 466 ? 12.295 9.674 -6.036 1.00 96.25 466 LEU A O 1
ATOM 3725 N N . GLY A 1 467 ? 11.920 11.884 -6.023 1.00 95.50 467 GLY A N 1
ATOM 3726 C CA . GLY A 1 467 ? 13.077 12.203 -5.182 1.00 95.50 467 GLY A CA 1
ATOM 3727 C C . GLY A 1 467 ? 13.003 11.646 -3.754 1.00 95.50 467 GLY A C 1
ATOM 3728 O O . GLY A 1 467 ? 14.035 11.473 -3.116 1.00 95.50 467 GLY A O 1
ATOM 3729 N N . LEU A 1 468 ? 11.811 11.344 -3.232 1.00 95.56 468 LEU A N 1
ATOM 3730 C CA . LEU A 1 468 ? 11.643 10.701 -1.922 1.00 95.56 468 LEU A CA 1
ATOM 3731 C C . LEU A 1 468 ? 11.720 9.170 -1.983 1.00 95.56 468 LEU A C 1
ATOM 3733 O O . LEU A 1 468 ? 11.794 8.534 -0.930 1.00 95.56 468 LEU A O 1
ATOM 3737 N N . SER A 1 469 ? 11.663 8.577 -3.173 1.00 95.88 469 SER A N 1
ATOM 3738 C CA . SER A 1 469 ? 11.696 7.132 -3.376 1.00 95.88 469 SER A CA 1
ATOM 3739 C C . SER A 1 469 ? 13.128 6.622 -3.249 1.00 95.88 469 SER A C 1
ATOM 3741 O O . SER A 1 469 ? 13.949 6.871 -4.127 1.00 95.88 469 SER A O 1
ATOM 3743 N N . VAL A 1 470 ? 13.428 5.854 -2.198 1.00 94.50 470 VAL A N 1
ATOM 3744 C CA . VAL A 1 470 ? 14.743 5.199 -2.046 1.00 94.50 470 VAL A CA 1
ATOM 3745 C C . VAL A 1 470 ? 15.066 4.291 -3.240 1.00 94.50 470 VAL A C 1
ATOM 3747 O O . VAL A 1 470 ? 16.218 4.189 -3.644 1.00 94.50 470 VAL A O 1
ATOM 3750 N N . ASN A 1 471 ? 14.033 3.721 -3.865 1.00 94.81 471 ASN A N 1
ATOM 3751 C CA . ASN A 1 471 ? 14.134 2.873 -5.050 1.00 94.81 471 ASN A CA 1
ATOM 3752 C C . ASN A 1 471 ? 14.731 3.604 -6.248 1.00 94.81 471 ASN A C 1
ATOM 3754 O O . ASN A 1 471 ? 15.593 3.048 -6.908 1.00 94.81 471 ASN A O 1
ATOM 3758 N N . LEU A 1 472 ? 14.350 4.866 -6.488 1.00 94.94 472 LEU A N 1
ATOM 3759 C CA . LEU A 1 472 ? 14.933 5.632 -7.590 1.00 94.94 472 LEU A CA 1
ATOM 3760 C C . LEU A 1 472 ? 16.440 5.794 -7.383 1.00 94.94 472 LEU A C 1
ATOM 3762 O O . LEU A 1 472 ? 17.215 5.563 -8.295 1.00 94.94 472 LEU A O 1
ATOM 3766 N N . TRP A 1 473 ? 16.859 6.151 -6.169 1.00 94.44 473 TRP A N 1
ATOM 3767 C CA . TRP A 1 473 ? 18.275 6.349 -5.865 1.00 94.44 473 TRP A CA 1
ATOM 3768 C C . TRP A 1 473 ? 19.081 5.056 -5.942 1.00 94.44 473 TRP A C 1
ATOM 3770 O O . TRP A 1 473 ? 20.215 5.081 -6.413 1.00 94.44 473 TRP A O 1
ATOM 3780 N N . TYR A 1 474 ? 18.491 3.938 -5.512 1.00 92.88 474 TYR A N 1
ATOM 3781 C CA . TYR A 1 474 ? 19.083 2.618 -5.687 1.00 92.88 474 TYR A CA 1
ATOM 3782 C C . TYR A 1 474 ? 19.272 2.291 -7.174 1.00 92.88 474 TYR A C 1
ATOM 3784 O O . TYR A 1 474 ? 20.397 2.015 -7.588 1.00 92.88 474 TYR A O 1
ATOM 3792 N N . GLU A 1 475 ? 18.207 2.387 -7.976 1.00 92.00 475 GLU A N 1
ATOM 3793 C CA . GLU A 1 475 ? 18.228 2.092 -9.414 1.00 92.00 475 GLU A CA 1
ATOM 3794 C C . GLU A 1 475 ? 19.239 2.987 -10.146 1.00 92.00 475 GLU A C 1
ATOM 3796 O O . GLU A 1 475 ? 20.044 2.487 -10.932 1.00 92.00 475 GLU A O 1
ATOM 3801 N N . THR A 1 476 ? 19.301 4.267 -9.773 1.00 93.25 476 THR A N 1
ATOM 3802 C CA . THR A 1 476 ? 20.265 5.240 -10.293 1.00 93.25 476 THR A CA 1
ATOM 3803 C C . THR A 1 476 ? 21.704 4.874 -9.937 1.00 93.25 476 THR A C 1
ATOM 3805 O O . THR A 1 476 ? 22.579 4.965 -10.796 1.00 93.25 476 THR A O 1
ATOM 3808 N N . ALA A 1 477 ? 21.976 4.423 -8.709 1.00 92.19 477 ALA A N 1
ATOM 3809 C CA . ALA A 1 477 ? 23.321 4.019 -8.293 1.00 92.19 477 ALA A CA 1
ATOM 3810 C C . ALA A 1 477 ? 23.823 2.778 -9.050 1.00 92.19 477 ALA A C 1
ATOM 3812 O O . ALA A 1 477 ? 24.995 2.716 -9.421 1.00 92.19 477 ALA A O 1
ATOM 3813 N N . VAL A 1 478 ? 22.943 1.808 -9.325 1.00 90.25 478 VAL A N 1
ATOM 3814 C CA . VAL A 1 478 ? 23.302 0.583 -10.066 1.00 90.25 478 VAL A CA 1
ATOM 3815 C C . VAL A 1 478 ? 23.109 0.700 -11.584 1.00 90.25 478 VAL A C 1
ATOM 3817 O O . VAL A 1 478 ? 23.457 -0.229 -12.315 1.00 90.25 478 VAL A O 1
ATOM 3820 N N . ARG A 1 479 ? 22.579 1.834 -12.065 1.00 89.94 479 ARG A N 1
ATOM 3821 C CA . ARG A 1 479 ? 22.230 2.108 -13.471 1.00 89.94 479 ARG A CA 1
ATOM 3822 C C . ARG A 1 479 ? 21.266 1.056 -14.030 1.00 89.94 479 ARG A C 1
ATOM 3824 O O . ARG A 1 479 ? 21.505 0.472 -15.090 1.00 89.94 479 ARG A O 1
ATOM 3831 N N . SER A 1 480 ? 20.215 0.774 -13.266 1.00 83.38 480 SER A N 1
ATOM 3832 C CA . SER A 1 480 ? 19.198 -0.218 -13.603 1.00 83.38 480 SER A CA 1
ATOM 3833 C C . SER A 1 480 ? 18.170 0.311 -14.602 1.00 83.38 480 SER A C 1
ATOM 3835 O O . SER A 1 480 ? 17.832 1.492 -14.670 1.00 83.38 480 SER A O 1
ATOM 3837 N N . ASP A 1 481 ? 17.671 -0.599 -15.430 1.00 84.69 481 ASP A N 1
ATOM 3838 C CA . ASP A 1 481 ? 16.820 -0.297 -16.572 1.00 84.69 481 ASP A CA 1
ATOM 3839 C C . ASP A 1 481 ? 15.336 -0.586 -16.317 1.00 84.69 481 ASP A C 1
ATOM 3841 O O . ASP A 1 481 ? 14.470 -0.171 -17.093 1.00 84.69 481 ASP A O 1
ATOM 3845 N N . LEU A 1 482 ? 15.021 -1.295 -15.229 1.00 88.81 482 LEU A N 1
ATOM 3846 C CA . LEU A 1 482 ? 13.662 -1.734 -14.942 1.00 88.81 482 LEU A CA 1
ATOM 3847 C C . LEU A 1 482 ? 12.735 -0.542 -14.694 1.00 88.81 482 LEU A C 1
ATOM 3849 O O . LEU A 1 482 ? 11.719 -0.408 -15.383 1.00 88.81 482 LEU A O 1
ATOM 3853 N N . ILE A 1 483 ? 13.071 0.333 -13.741 1.00 92.12 483 ILE A N 1
ATOM 3854 C CA . ILE A 1 483 ? 12.230 1.499 -13.442 1.00 92.12 483 ILE A CA 1
ATOM 3855 C C . ILE A 1 483 ? 12.138 2.439 -14.653 1.00 92.12 483 ILE A C 1
ATOM 3857 O O . ILE A 1 483 ? 11.053 2.934 -14.963 1.00 92.12 483 ILE A O 1
ATOM 3861 N N . SER A 1 484 ? 13.233 2.596 -15.403 1.00 93.62 484 SER A N 1
ATOM 3862 C CA . SER A 1 484 ? 13.323 3.386 -16.639 1.00 93.62 484 SER A CA 1
ATOM 3863 C C . SER A 1 484 ? 12.315 2.935 -17.699 1.00 93.62 484 SER A C 1
ATOM 3865 O O . SER A 1 484 ? 11.632 3.761 -18.315 1.00 93.62 484 SER A O 1
ATOM 3867 N N . ASN A 1 485 ? 12.149 1.619 -17.872 1.00 95.25 485 ASN A N 1
ATOM 3868 C CA . ASN A 1 485 ? 11.166 1.046 -18.792 1.00 95.25 485 ASN A CA 1
ATOM 3869 C C . ASN A 1 485 ? 9.735 1.442 -18.417 1.00 95.25 485 ASN A C 1
ATOM 3871 O O . ASN A 1 485 ? 8.965 1.910 -19.261 1.00 95.25 485 ASN A O 1
ATOM 3875 N N . PHE A 1 486 ? 9.394 1.340 -17.133 1.00 96.88 486 PHE A N 1
ATOM 3876 C CA . PHE A 1 486 ? 8.053 1.660 -16.652 1.00 96.88 486 PHE A CA 1
ATOM 3877 C C . PHE A 1 486 ? 7.786 3.166 -16.537 1.00 96.88 486 PHE A C 1
ATOM 3879 O O . PHE A 1 486 ? 6.649 3.595 -16.750 1.00 96.88 486 PHE A O 1
ATOM 3886 N N . LEU A 1 487 ? 8.806 3.992 -16.290 1.00 97.56 487 LEU A N 1
ATOM 3887 C CA . LEU A 1 487 ? 8.714 5.451 -16.403 1.00 97.56 487 LEU A CA 1
ATOM 3888 C C . LEU A 1 487 ? 8.324 5.852 -17.830 1.00 97.56 487 LEU A C 1
ATOM 3890 O O . LEU A 1 487 ? 7.385 6.633 -18.019 1.00 97.56 487 LEU A O 1
ATOM 3894 N N . LEU A 1 488 ? 8.975 5.260 -18.835 1.00 97.50 488 LEU A N 1
ATOM 3895 C CA . LEU A 1 488 ? 8.656 5.504 -20.240 1.00 97.50 488 LEU A CA 1
ATOM 3896 C C . LEU A 1 488 ? 7.271 4.952 -20.621 1.00 97.50 488 LEU A C 1
ATOM 3898 O O . LEU A 1 488 ? 6.521 5.623 -21.335 1.00 97.50 488 LEU A O 1
ATOM 3902 N N . LEU A 1 489 ? 6.889 3.772 -20.118 1.00 98.06 489 LEU A N 1
ATOM 3903 C CA . LEU A 1 489 ? 5.570 3.181 -20.376 1.00 98.06 489 LEU A CA 1
ATOM 3904 C C . LEU A 1 489 ? 4.449 4.065 -19.831 1.00 98.06 489 LEU A C 1
ATOM 3906 O O . LEU A 1 489 ? 3.470 4.345 -20.528 1.00 98.06 489 LEU A O 1
ATOM 3910 N N . VAL A 1 490 ? 4.593 4.557 -18.600 1.00 98.12 490 VAL A N 1
ATOM 3911 C CA . VAL A 1 490 ? 3.614 5.482 -18.023 1.00 98.12 490 VAL A CA 1
ATOM 3912 C C . VAL A 1 490 ? 3.619 6.817 -18.760 1.00 98.12 490 VAL A C 1
ATOM 3914 O O . VAL A 1 490 ? 2.546 7.388 -18.965 1.00 98.12 490 VAL A O 1
ATOM 3917 N N . ALA A 1 491 ? 4.774 7.287 -19.240 1.00 98.00 491 ALA A N 1
ATOM 3918 C CA . ALA A 1 491 ? 4.831 8.469 -20.092 1.00 98.00 491 ALA A CA 1
ATOM 3919 C C . ALA A 1 491 ? 3.992 8.293 -21.366 1.00 98.00 491 ALA A C 1
ATOM 3921 O O . ALA A 1 491 ? 3.176 9.157 -21.702 1.00 98.00 491 ALA A O 1
ATOM 3922 N N . PHE A 1 492 ? 4.111 7.142 -22.029 1.00 97.38 492 PHE A N 1
ATOM 3923 C CA . PHE A 1 492 ? 3.294 6.783 -23.185 1.00 97.38 492 PHE A CA 1
ATOM 3924 C C . PHE A 1 492 ? 1.794 6.720 -22.851 1.00 97.38 492 PHE A C 1
ATOM 3926 O O . PHE A 1 492 ? 0.983 7.346 -23.541 1.00 97.38 492 PHE A O 1
ATOM 3933 N N . ILE A 1 493 ? 1.413 6.042 -21.763 1.00 96.75 493 ILE A N 1
ATOM 3934 C CA . ILE A 1 493 ? 0.011 5.945 -21.320 1.00 96.75 493 ILE A CA 1
ATOM 3935 C C . ILE A 1 493 ? -0.563 7.338 -21.020 1.00 96.75 493 ILE A C 1
ATOM 3937 O O . ILE A 1 493 ? -1.663 7.662 -21.474 1.00 96.75 493 ILE A O 1
ATOM 3941 N N . ASN A 1 494 ? 0.178 8.200 -20.320 1.00 96.12 494 ASN A N 1
ATOM 3942 C CA . ASN A 1 494 ? -0.240 9.573 -20.028 1.00 96.12 494 ASN A CA 1
ATOM 3943 C C . ASN A 1 494 ? -0.476 10.383 -21.308 1.00 96.12 494 ASN A C 1
ATOM 3945 O O . ASN A 1 494 ? -1.455 11.127 -21.395 1.00 96.12 494 ASN A O 1
ATOM 3949 N N . MET A 1 495 ? 0.367 10.206 -22.327 1.00 94.50 495 MET A N 1
ATOM 3950 C CA . MET A 1 495 ? 0.194 10.869 -23.621 1.00 94.50 495 MET A CA 1
ATOM 3951 C C . MET A 1 495 ? -1.061 10.388 -24.361 1.00 94.50 495 MET A C 1
ATOM 3953 O O . MET A 1 495 ? -1.762 11.206 -24.964 1.00 94.50 495 MET A O 1
ATOM 3957 N N . LEU A 1 496 ? -1.394 9.095 -24.294 1.00 92.88 496 LEU A N 1
ATOM 3958 C CA . LEU A 1 496 ? -2.641 8.564 -24.859 1.00 92.88 496 LEU A CA 1
ATOM 3959 C C . LEU A 1 496 ? -3.880 9.110 -24.138 1.00 92.88 496 LEU A C 1
ATOM 3961 O O . LEU A 1 496 ? -4.833 9.541 -24.796 1.00 92.88 496 LEU A O 1
ATOM 3965 N N . VAL A 1 497 ? -3.841 9.152 -22.801 1.00 90.06 497 VAL A N 1
ATOM 3966 C CA . VAL A 1 497 ? -4.900 9.735 -21.960 1.00 90.06 497 VAL A CA 1
ATOM 3967 C C . VAL A 1 497 ? -5.103 11.212 -22.302 1.00 90.06 497 VAL A C 1
ATOM 3969 O O . VAL A 1 497 ? -6.233 11.637 -22.551 1.00 90.06 497 VAL A O 1
ATOM 3972 N N . MET A 1 498 ? -4.017 11.984 -22.388 1.00 89.88 498 MET A N 1
ATOM 3973 C CA . MET A 1 498 ? -4.042 13.402 -22.757 1.00 89.88 498 MET A CA 1
ATOM 3974 C C . MET A 1 498 ? -4.663 13.613 -24.143 1.00 89.88 498 MET A C 1
ATOM 3976 O O . MET A 1 498 ? -5.564 14.436 -24.301 1.00 89.88 498 MET A O 1
ATOM 3980 N N . LYS A 1 499 ? -4.227 12.841 -25.147 1.00 88.31 499 LYS A N 1
ATOM 3981 C CA . LYS A 1 499 ? -4.739 12.923 -26.525 1.00 88.31 499 LYS A CA 1
ATOM 3982 C C . LYS A 1 499 ? -6.139 12.322 -26.696 1.00 88.31 499 LYS A C 1
ATOM 3984 O O . LYS A 1 499 ? -6.662 12.350 -27.810 1.00 88.31 499 LYS A O 1
ATOM 3989 N N . ARG A 1 500 ? -6.737 11.739 -25.646 1.00 85.06 500 ARG A N 1
ATOM 3990 C CA . ARG A 1 500 ? -8.027 11.019 -25.686 1.00 85.06 500 ARG A CA 1
ATOM 3991 C C . ARG A 1 500 ? -8.120 10.056 -26.875 1.00 85.06 500 ARG A C 1
ATOM 3993 O O . ARG A 1 500 ? -9.138 9.976 -27.567 1.00 85.06 500 ARG A O 1
ATOM 4000 N N . THR A 1 501 ? -7.012 9.374 -27.148 1.00 85.62 501 THR A N 1
ATOM 4001 C CA . THR A 1 501 ? -6.903 8.380 -28.216 1.00 85.62 501 THR A CA 1
ATOM 4002 C C . THR A 1 501 ? -6.904 6.999 -27.577 1.00 85.62 501 THR A C 1
ATOM 4004 O O . THR A 1 501 ? -6.204 6.777 -26.595 1.00 85.62 501 THR A O 1
ATOM 4007 N N . GLY A 1 502 ? -7.712 6.091 -28.121 1.00 85.69 502 GLY A N 1
ATOM 4008 C CA . GLY A 1 502 ? -7.890 4.738 -27.597 1.00 85.69 502 GLY A CA 1
ATOM 4009 C C . GLY A 1 502 ? -7.724 3.682 -28.680 1.00 85.69 502 GLY A C 1
ATOM 4010 O O . GLY A 1 502 ? -7.664 4.003 -29.875 1.00 85.69 502 GLY A O 1
ATOM 4011 N N . PHE A 1 503 ? -7.688 2.424 -28.251 1.00 89.44 503 PHE A N 1
ATOM 4012 C CA . PHE A 1 503 ? -7.432 1.279 -29.123 1.00 89.44 503 PHE A CA 1
ATOM 4013 C C . PHE A 1 503 ? -8.511 1.141 -30.201 1.00 89.44 503 PHE A C 1
ATOM 4015 O O . PHE A 1 503 ? -8.204 0.859 -31.354 1.00 89.44 503 PHE A O 1
ATOM 4022 N N . TYR A 1 504 ? -9.760 1.482 -29.873 1.00 89.00 504 TYR A N 1
ATOM 4023 C CA . TYR A 1 504 ? -10.875 1.445 -30.821 1.00 89.00 504 TYR A CA 1
ATOM 4024 C C . TYR A 1 504 ? -10.671 2.366 -32.039 1.00 89.00 504 TYR A C 1
ATOM 4026 O O . TYR A 1 504 ? -11.065 2.027 -33.152 1.00 89.00 504 TYR A O 1
ATOM 4034 N N . ARG A 1 505 ? -10.045 3.538 -31.845 1.00 89.69 505 ARG A N 1
ATOM 4035 C CA . ARG A 1 505 ? -9.854 4.537 -32.913 1.00 89.69 505 ARG A CA 1
ATOM 4036 C C . ARG A 1 505 ? -8.661 4.232 -33.812 1.00 89.69 505 ARG A C 1
ATOM 4038 O O . ARG A 1 505 ? -8.679 4.605 -34.979 1.00 89.69 505 ARG A O 1
ATOM 4045 N N . ARG A 1 506 ? -7.603 3.635 -33.260 1.00 93.38 506 ARG A N 1
ATOM 4046 C CA . ARG A 1 506 ? -6.344 3.367 -33.975 1.00 93.38 506 ARG A CA 1
ATOM 4047 C C . ARG A 1 506 ? -5.832 1.948 -33.689 1.00 93.38 506 ARG A C 1
ATOM 4049 O O . ARG A 1 506 ? -4.730 1.814 -33.158 1.00 93.38 506 ARG A O 1
ATOM 4056 N N . PRO A 1 507 ? -6.609 0.905 -34.030 1.00 95.00 507 PRO A N 1
ATOM 4057 C CA . PRO A 1 507 ? -6.315 -0.468 -33.626 1.00 95.00 507 PRO A CA 1
ATOM 4058 C C . PRO A 1 507 ? -4.972 -0.968 -34.170 1.00 95.00 507 PRO A C 1
ATOM 4060 O O . PRO A 1 507 ? -4.162 -1.463 -33.397 1.00 95.00 507 PRO A O 1
ATOM 4063 N N . TYR A 1 508 ? -4.678 -0.769 -35.459 1.00 96.44 508 TYR A N 1
ATOM 4064 C CA . TYR A 1 508 ? -3.437 -1.266 -36.072 1.00 96.44 508 TYR A CA 1
ATOM 4065 C C . TYR A 1 508 ? -2.180 -0.563 -35.549 1.00 96.44 508 TYR A C 1
ATOM 4067 O O . TYR A 1 508 ? -1.226 -1.225 -35.153 1.00 96.44 508 TYR A O 1
ATOM 4075 N N . LEU A 1 509 ? -2.202 0.774 -35.462 1.00 95.88 509 LEU A N 1
ATOM 4076 C CA . LEU A 1 509 ? -1.078 1.542 -34.917 1.00 95.88 509 LEU A CA 1
ATOM 4077 C C . LEU A 1 509 ? -0.803 1.161 -33.459 1.00 95.88 509 LEU A C 1
ATOM 4079 O O . LEU A 1 509 ? 0.344 0.944 -33.088 1.00 95.88 509 LEU A O 1
ATOM 4083 N N . LEU A 1 510 ? -1.845 1.079 -32.626 1.00 96.31 510 LEU A N 1
ATOM 4084 C CA . LEU A 1 510 ? -1.677 0.732 -31.214 1.00 96.31 510 LEU A CA 1
ATOM 4085 C C . LEU A 1 510 ? -1.327 -0.747 -31.012 1.00 96.31 510 LEU A C 1
ATOM 4087 O O . LEU A 1 510 ? -0.670 -1.055 -30.026 1.00 96.31 510 LEU A O 1
ATOM 4091 N N . SER A 1 511 ? -1.674 -1.631 -31.954 1.00 97.12 511 SER A N 1
ATOM 4092 C CA . SER A 1 511 ? -1.185 -3.019 -31.991 1.00 97.12 511 SER A CA 1
ATOM 4093 C C . SER A 1 511 ? 0.315 -3.073 -32.276 1.00 97.12 511 SER A C 1
ATOM 4095 O O . SER A 1 511 ? 1.056 -3.689 -31.517 1.00 97.12 511 SER A O 1
ATOM 4097 N N . ALA A 1 512 ? 0.786 -2.360 -33.305 1.00 97.62 512 ALA A N 1
ATOM 4098 C CA . ALA A 1 512 ? 2.211 -2.282 -33.621 1.00 97.62 512 ALA A CA 1
ATOM 4099 C C . ALA A 1 512 ? 3.014 -1.665 -32.463 1.00 97.62 512 ALA A C 1
ATOM 4101 O O . ALA A 1 512 ? 4.026 -2.211 -32.041 1.00 97.62 512 ALA A O 1
ATOM 4102 N N . VAL A 1 513 ? 2.527 -0.567 -31.874 1.00 96.69 513 VAL A N 1
ATOM 4103 C CA . VAL A 1 513 ? 3.178 0.059 -30.712 1.00 96.69 513 VAL A CA 1
ATOM 4104 C C . VAL A 1 513 ? 3.155 -0.859 -29.486 1.00 96.69 513 VAL A C 1
ATOM 4106 O O . VAL A 1 513 ? 4.146 -0.918 -28.764 1.00 96.69 513 VAL A O 1
ATOM 4109 N N . ALA A 1 514 ? 2.067 -1.599 -29.244 1.00 96.69 514 ALA A N 1
ATOM 4110 C CA . ALA A 1 514 ? 2.025 -2.588 -28.169 1.00 96.69 514 ALA A CA 1
ATOM 4111 C C . ALA A 1 514 ? 3.061 -3.701 -28.380 1.00 96.69 514 ALA A C 1
ATOM 4113 O O . ALA A 1 514 ? 3.726 -4.081 -27.424 1.00 96.69 514 ALA A O 1
ATOM 4114 N N . ALA A 1 515 ? 3.258 -4.170 -29.614 1.00 97.38 515 ALA A N 1
ATOM 4115 C CA . ALA A 1 515 ? 4.293 -5.150 -29.938 1.00 97.38 515 ALA A CA 1
ATOM 4116 C C . ALA A 1 515 ? 5.714 -4.627 -29.679 1.00 97.38 515 ALA A C 1
ATOM 4118 O O . ALA A 1 515 ? 6.539 -5.346 -29.120 1.00 97.38 515 ALA A O 1
ATOM 4119 N N . LEU A 1 516 ? 5.989 -3.358 -30.004 1.00 97.62 516 LEU A N 1
ATOM 4120 C CA . LEU A 1 516 ? 7.272 -2.728 -29.677 1.00 97.62 516 LEU A CA 1
ATOM 4121 C C . LEU A 1 516 ? 7.497 -2.659 -28.161 1.00 97.62 516 LEU A C 1
ATOM 4123 O O . LEU A 1 516 ? 8.597 -2.945 -27.701 1.00 97.62 516 LEU A O 1
ATOM 4127 N N . TRP A 1 517 ? 6.455 -2.348 -27.382 1.00 97.12 517 TRP A N 1
ATOM 4128 C CA . TRP A 1 517 ? 6.516 -2.397 -25.917 1.00 97.12 517 TRP A CA 1
ATOM 4129 C C . TRP A 1 517 ? 6.772 -3.805 -25.388 1.00 97.12 517 TRP A C 1
ATOM 4131 O O . TRP A 1 517 ? 7.661 -3.980 -24.553 1.00 97.12 517 TRP A O 1
ATOM 4141 N N . LEU A 1 518 ? 6.061 -4.810 -25.908 1.00 95.25 518 LEU A N 1
ATOM 4142 C CA . LEU A 1 518 ? 6.313 -6.213 -25.574 1.00 95.25 518 LEU A CA 1
ATOM 4143 C C . LEU A 1 518 ? 7.761 -6.599 -25.870 1.00 95.25 518 LEU A C 1
ATOM 4145 O O . LEU A 1 518 ? 8.359 -7.306 -25.071 1.00 95.25 518 LEU A O 1
ATOM 4149 N N . SER A 1 519 ? 8.339 -6.072 -26.954 1.00 95.94 519 SER A N 1
ATOM 4150 C CA . SER A 1 519 ? 9.747 -6.237 -27.331 1.00 95.94 519 SER A CA 1
ATOM 4151 C C . SER A 1 519 ? 10.723 -5.348 -26.542 1.00 95.94 519 SER A C 1
ATOM 4153 O O . SER A 1 519 ? 11.904 -5.282 -26.891 1.00 95.94 519 SER A O 1
ATOM 4155 N N . THR A 1 520 ? 10.271 -4.685 -25.476 1.00 94.88 520 THR A N 1
ATOM 4156 C CA . THR A 1 520 ? 11.164 -4.140 -24.445 1.00 94.88 520 THR A CA 1
ATOM 4157 C C . THR A 1 520 ? 11.246 -5.083 -23.248 1.00 94.88 520 THR A C 1
ATOM 4159 O O . THR A 1 520 ? 12.341 -5.452 -22.823 1.00 94.88 520 THR A O 1
ATOM 4162 N N . ARG A 1 521 ? 10.084 -5.517 -22.741 1.00 91.06 521 ARG A N 1
ATOM 4163 C CA . ARG A 1 521 ? 9.933 -6.465 -21.631 1.00 91.06 521 ARG A CA 1
ATOM 4164 C C . ARG A 1 521 ? 8.516 -7.041 -21.621 1.00 91.06 521 ARG A C 1
ATOM 4166 O O . ARG A 1 521 ? 7.551 -6.295 -21.820 1.00 91.06 521 ARG A O 1
ATOM 4173 N N . LEU A 1 522 ? 8.363 -8.326 -21.297 1.00 89.25 522 LEU A N 1
ATOM 4174 C CA . LEU A 1 522 ? 7.050 -8.996 -21.262 1.00 89.25 522 LEU A CA 1
ATOM 4175 C C . LEU A 1 522 ? 6.088 -8.397 -20.227 1.00 89.25 522 LEU A C 1
ATOM 4177 O O . LEU A 1 522 ? 4.883 -8.341 -20.457 1.00 89.25 522 LEU A O 1
ATOM 4181 N N . SER A 1 523 ? 6.594 -7.897 -19.100 1.00 90.38 523 SER A N 1
ATOM 4182 C CA . SER A 1 523 ? 5.771 -7.326 -18.024 1.00 90.38 523 SER A CA 1
ATOM 4183 C C . SER A 1 523 ? 5.007 -6.056 -18.434 1.00 90.38 523 SER A C 1
ATOM 4185 O O . SER A 1 523 ? 3.978 -5.738 -17.833 1.00 90.38 523 SER A O 1
ATOM 4187 N N . THR A 1 524 ? 5.429 -5.372 -19.506 1.00 94.62 524 THR A N 1
ATOM 4188 C CA . THR A 1 524 ? 4.689 -4.242 -20.103 1.00 94.62 524 THR A CA 1
ATOM 4189 C C . THR A 1 524 ? 3.336 -4.662 -20.692 1.00 94.62 524 THR A C 1
ATOM 4191 O O . THR A 1 524 ? 2.436 -3.825 -20.829 1.00 94.62 524 THR A O 1
ATOM 4194 N N . ALA A 1 525 ? 3.151 -5.960 -20.969 1.00 93.88 525 ALA A N 1
ATOM 4195 C CA . ALA A 1 525 ? 1.900 -6.526 -21.456 1.00 93.88 525 ALA A CA 1
ATOM 4196 C C . ALA A 1 525 ? 0.730 -6.213 -20.523 1.00 93.88 525 ALA A C 1
ATOM 4198 O O . ALA A 1 525 ? -0.352 -5.875 -20.997 1.00 93.88 525 ALA A O 1
ATOM 4199 N N . PHE A 1 526 ? 0.928 -6.294 -19.202 1.00 94.38 526 PHE A N 1
ATOM 4200 C CA . PHE A 1 526 ? -0.173 -6.188 -18.245 1.00 94.38 526 PHE A CA 1
ATOM 4201 C C . PHE A 1 526 ? -0.822 -4.792 -18.235 1.00 94.38 526 PHE A C 1
ATOM 4203 O O . PHE A 1 526 ? -2.036 -4.717 -18.453 1.00 94.38 526 PHE A O 1
ATOM 4210 N N . PRO A 1 527 ? -0.083 -3.672 -18.059 1.00 96.88 527 PRO A N 1
ATOM 4211 C CA . PRO A 1 527 ? -0.690 -2.342 -18.140 1.00 96.88 527 PRO A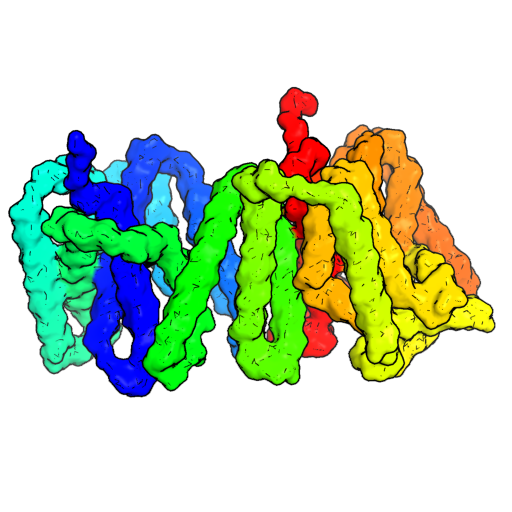 CA 1
ATOM 4212 C C . PRO A 1 527 ? -1.348 -2.048 -19.494 1.00 96.88 527 PRO A C 1
ATOM 4214 O O . PRO A 1 527 ? -2.433 -1.461 -19.536 1.00 96.88 527 PRO A O 1
ATOM 4217 N N . LEU A 1 528 ? -0.720 -2.467 -20.600 1.00 96.69 528 LEU A N 1
ATOM 4218 C CA . LEU A 1 528 ? -1.257 -2.260 -21.948 1.00 96.69 528 LEU A CA 1
ATOM 4219 C C . LEU A 1 528 ? -2.529 -3.075 -22.180 1.00 96.69 528 LEU A C 1
ATOM 4221 O O . LEU A 1 528 ? -3.505 -2.547 -22.713 1.00 96.69 528 LEU A O 1
ATOM 4225 N N . PHE A 1 529 ? -2.560 -4.324 -21.718 1.00 96.25 529 PHE A N 1
ATOM 4226 C CA . PHE A 1 529 ? -3.741 -5.176 -21.771 1.00 96.25 529 PHE A CA 1
ATOM 4227 C C . PHE A 1 529 ? -4.899 -4.559 -20.985 1.00 96.25 529 PHE A C 1
ATOM 4229 O O . PHE A 1 529 ? -5.989 -4.402 -21.533 1.00 96.25 529 PHE A O 1
ATOM 4236 N N . ILE A 1 530 ? -4.670 -4.121 -19.739 1.00 96.56 530 ILE A N 1
ATOM 4237 C CA . ILE A 1 530 ? -5.705 -3.466 -18.920 1.00 96.56 530 ILE A CA 1
ATOM 4238 C C . ILE A 1 530 ? -6.288 -2.245 -19.646 1.00 96.56 530 ILE A C 1
ATOM 4240 O O . ILE A 1 530 ? -7.506 -2.038 -19.634 1.00 96.56 530 ILE A O 1
ATOM 4244 N N . MET A 1 531 ? -5.436 -1.451 -20.298 1.00 95.62 531 MET A N 1
ATOM 4245 C CA . MET A 1 531 ? -5.852 -0.259 -21.033 1.00 95.62 531 MET A CA 1
ATOM 4246 C C . MET A 1 531 ? -6.631 -0.585 -22.315 1.00 95.62 531 MET A C 1
ATOM 4248 O O . MET A 1 531 ? -7.678 0.017 -22.558 1.00 95.62 531 MET A O 1
ATOM 4252 N N . PHE A 1 532 ? -6.128 -1.500 -23.145 1.00 96.00 532 PHE A N 1
ATOM 4253 C CA . PHE A 1 532 ? -6.621 -1.720 -24.508 1.00 96.00 532 PHE A CA 1
ATOM 4254 C C . PHE A 1 532 ? -7.724 -2.770 -24.613 1.00 96.00 532 PHE A C 1
ATOM 4256 O O . PHE A 1 532 ? -8.580 -2.657 -25.491 1.00 96.00 532 PHE A O 1
ATOM 4263 N N . PHE A 1 533 ? -7.759 -3.758 -23.718 1.00 95.81 533 PHE A N 1
ATOM 4264 C CA . PHE A 1 533 ? -8.692 -4.881 -23.799 1.00 95.81 533 PHE A CA 1
ATOM 4265 C C . PHE A 1 533 ? -10.175 -4.463 -23.874 1.00 95.81 533 PHE A C 1
ATOM 4267 O O . PHE A 1 533 ? -10.887 -4.986 -24.735 1.00 95.81 533 PHE A O 1
ATOM 4274 N N . PRO A 1 534 ? -10.676 -3.486 -23.086 1.00 94.00 534 PRO A N 1
ATOM 4275 C CA . PRO A 1 534 ? -12.084 -3.081 -23.173 1.00 94.00 534 PRO A CA 1
ATOM 4276 C C . PRO A 1 534 ? -12.468 -2.469 -24.524 1.00 94.00 534 PRO A C 1
ATOM 4278 O O . PRO A 1 534 ? -13.592 -2.656 -24.989 1.00 94.00 534 PRO A O 1
ATOM 4281 N N . ASP A 1 535 ? -11.541 -1.750 -25.157 1.00 92.94 535 ASP A N 1
ATOM 4282 C CA . ASP A 1 535 ? -11.729 -1.174 -26.488 1.00 92.94 535 ASP A CA 1
ATOM 4283 C C . ASP A 1 535 ? -11.613 -2.250 -27.578 1.00 92.94 535 ASP A C 1
ATOM 4285 O O . ASP A 1 535 ? -12.390 -2.242 -28.534 1.00 92.94 535 ASP A O 1
ATOM 4289 N N . TRP A 1 536 ? -10.688 -3.202 -27.422 1.00 95.12 536 TRP A N 1
ATOM 4290 C CA . TRP A 1 536 ? -10.517 -4.340 -28.329 1.00 95.12 536 TRP A CA 1
ATOM 4291 C C . TRP A 1 536 ? -11.770 -5.226 -28.384 1.00 95.12 536 TRP A C 1
ATOM 4293 O O . TRP A 1 536 ? -12.190 -5.641 -29.464 1.00 95.12 536 TRP A O 1
ATOM 4303 N N . LEU A 1 537 ? -12.453 -5.438 -27.250 1.00 94.81 537 LEU A N 1
ATOM 4304 C CA . LEU A 1 537 ? -13.713 -6.193 -27.199 1.00 94.81 537 LEU A CA 1
ATOM 4305 C C . LEU A 1 537 ? -14.818 -5.605 -28.091 1.00 94.81 537 LEU A C 1
ATOM 4307 O O . LEU A 1 537 ? -15.677 -6.358 -28.555 1.00 94.81 537 LEU A O 1
ATOM 4311 N N . ARG A 1 538 ? -14.779 -4.295 -28.359 1.00 93.62 538 ARG A N 1
ATOM 4312 C CA . ARG A 1 538 ? -15.756 -3.575 -29.194 1.00 93.62 538 ARG A CA 1
ATOM 4313 C C . ARG A 1 538 ? -15.460 -3.655 -30.693 1.00 93.62 538 ARG A C 1
ATOM 4315 O O . ARG A 1 538 ? -16.271 -3.193 -31.489 1.00 93.62 538 ARG A O 1
ATOM 4322 N N . LEU A 1 539 ? -14.306 -4.190 -31.092 1.00 95.06 539 LEU A N 1
ATOM 4323 C CA . LEU A 1 539 ? -13.954 -4.364 -32.501 1.00 95.06 539 LEU A CA 1
ATOM 4324 C C . LEU A 1 539 ? -14.753 -5.513 -33.141 1.00 95.06 539 LEU A C 1
ATOM 43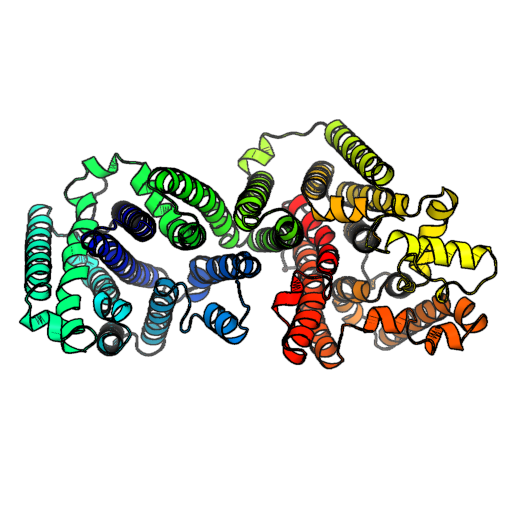26 O O . LEU A 1 539 ? -15.186 -6.447 -32.459 1.00 95.06 539 LEU A O 1
ATOM 4330 N N . SER A 1 540 ? -14.914 -5.463 -34.467 1.00 96.00 540 SER A N 1
ATOM 4331 C CA . SER A 1 540 ? -15.456 -6.580 -35.248 1.00 96.00 540 SER A CA 1
ATOM 4332 C C . SER A 1 540 ? -14.514 -7.789 -35.215 1.00 96.00 540 SER A C 1
ATOM 4334 O O . SER A 1 540 ? -13.310 -7.634 -35.009 1.00 96.00 540 SER A O 1
ATOM 4336 N N . THR A 1 541 ? -15.043 -8.995 -35.440 1.00 94.69 541 THR A N 1
ATOM 4337 C CA . THR A 1 541 ? -14.270 -10.249 -35.372 1.00 94.69 541 THR A CA 1
ATOM 4338 C C . THR A 1 541 ? -13.031 -10.235 -36.269 1.00 94.69 541 THR A C 1
ATOM 4340 O O . THR A 1 541 ? -11.956 -10.579 -35.793 1.00 94.69 541 THR A O 1
ATOM 4343 N N . GLY A 1 542 ? -13.142 -9.749 -37.513 1.00 95.56 542 GLY A N 1
ATOM 4344 C CA . GLY A 1 542 ? -11.986 -9.603 -38.411 1.00 95.56 542 GLY A CA 1
ATOM 4345 C C . GLY A 1 542 ? -10.904 -8.696 -37.819 1.00 95.56 542 GLY A C 1
ATOM 4346 O O . GLY A 1 542 ? -9.780 -9.131 -37.607 1.00 95.56 542 GLY A O 1
ATOM 4347 N N . ARG A 1 543 ? -11.276 -7.485 -37.376 1.00 94.81 543 ARG A N 1
ATOM 4348 C CA . ARG A 1 543 ? -10.329 -6.542 -36.750 1.00 94.81 543 ARG A CA 1
ATOM 4349 C C . ARG A 1 543 ? -9.695 -7.089 -35.470 1.00 94.81 543 ARG A C 1
ATOM 4351 O O . ARG A 1 543 ? -8.560 -6.740 -35.155 1.00 94.81 543 ARG A O 1
ATOM 4358 N N . LYS A 1 544 ? -10.411 -7.918 -34.703 1.00 96.06 544 LYS A N 1
ATOM 4359 C CA . LYS A 1 544 ? -9.853 -8.596 -33.522 1.00 96.06 544 LYS A CA 1
ATOM 4360 C C . LYS A 1 544 ? -8.724 -9.546 -33.912 1.00 96.06 544 LYS A C 1
ATOM 4362 O O . LYS A 1 544 ? -7.675 -9.500 -33.280 1.00 96.06 544 LYS A O 1
ATOM 4367 N N . VAL A 1 545 ? -8.928 -10.354 -34.951 1.00 96.50 545 VAL A N 1
ATOM 4368 C CA . VAL A 1 545 ? -7.903 -11.265 -35.481 1.00 96.50 545 VAL A CA 1
ATOM 4369 C C . VAL A 1 545 ? -6.740 -10.470 -36.072 1.00 96.50 545 VAL A C 1
ATOM 4371 O O . VAL A 1 545 ? -5.602 -10.688 -35.669 1.00 96.50 545 VAL A O 1
ATOM 4374 N N . ASP A 1 546 ? -7.017 -9.479 -36.922 1.00 96.50 546 ASP A N 1
ATOM 4375 C CA . ASP A 1 546 ? -5.986 -8.667 -37.581 1.00 96.50 546 ASP A CA 1
ATOM 4376 C C . ASP A 1 546 ? -5.082 -7.946 -36.573 1.00 96.50 546 ASP A C 1
ATOM 4378 O O . ASP A 1 546 ? -3.870 -7.870 -36.750 1.00 96.50 546 ASP A O 1
ATOM 4382 N N . THR A 1 547 ? -5.658 -7.415 -35.490 1.00 96.69 547 THR A N 1
ATOM 4383 C CA . THR A 1 547 ? -4.880 -6.742 -34.437 1.00 96.69 547 THR A CA 1
ATOM 4384 C C . THR A 1 547 ? -3.991 -7.705 -33.660 1.00 96.69 547 THR A C 1
ATOM 4386 O O . THR A 1 547 ? -2.850 -7.355 -33.372 1.00 96.69 547 THR A O 1
ATOM 4389 N N . LEU A 1 548 ? -4.458 -8.922 -33.364 1.00 96.00 548 LEU A N 1
ATOM 4390 C CA . LEU A 1 548 ? -3.629 -9.951 -32.728 1.00 96.00 548 LEU A CA 1
ATOM 4391 C C . LEU A 1 548 ? -2.495 -10.408 -33.652 1.00 96.00 548 LEU A C 1
ATOM 4393 O O . LEU A 1 548 ? -1.346 -10.464 -33.216 1.00 96.00 548 LEU A O 1
ATOM 4397 N N . LEU A 1 549 ? -2.796 -10.660 -34.929 1.00 97.31 549 LEU A N 1
ATOM 4398 C CA . LEU A 1 549 ? -1.789 -11.009 -35.933 1.00 97.31 549 LEU A CA 1
ATOM 4399 C C . LEU A 1 549 ? -0.761 -9.890 -36.102 1.00 97.31 549 LEU A C 1
ATOM 4401 O O . LEU A 1 549 ? 0.428 -10.173 -36.165 1.00 97.31 549 LEU A O 1
ATOM 4405 N N . MET A 1 550 ? -1.190 -8.625 -36.100 1.00 97.12 550 MET A N 1
ATOM 4406 C CA . MET A 1 550 ? -0.289 -7.472 -36.148 1.00 97.12 550 MET A CA 1
ATOM 4407 C C . MET A 1 550 ? 0.641 -7.422 -34.931 1.00 97.12 550 MET A C 1
ATOM 4409 O O . MET A 1 550 ? 1.829 -7.155 -35.094 1.00 97.12 550 MET A O 1
ATOM 4413 N N . VAL A 1 551 ? 0.131 -7.683 -33.718 1.00 97.25 551 VAL A N 1
ATOM 4414 C CA . VAL A 1 551 ? 0.976 -7.725 -32.513 1.00 97.25 551 VAL A CA 1
ATOM 4415 C C . VAL A 1 551 ? 2.045 -8.808 -32.651 1.00 97.25 551 VAL A C 1
ATOM 4417 O O . VAL A 1 551 ? 3.222 -8.523 -32.444 1.00 97.25 551 VAL A O 1
ATOM 4420 N N . VAL A 1 552 ? 1.645 -10.026 -33.028 1.00 97.31 552 VAL A N 1
ATOM 4421 C CA . VAL A 1 552 ? 2.568 -11.159 -33.198 1.00 97.31 552 VAL A CA 1
ATOM 4422 C C . VAL A 1 552 ? 3.578 -10.873 -34.306 1.00 97.31 552 VAL A C 1
ATOM 4424 O O . VAL A 1 552 ? 4.772 -11.018 -34.082 1.00 97.31 552 VAL A O 1
ATOM 4427 N N . ALA A 1 553 ? 3.125 -10.402 -35.468 1.00 97.75 553 ALA A N 1
ATOM 4428 C CA . ALA A 1 553 ? 3.987 -10.111 -36.606 1.00 97.75 553 ALA A CA 1
ATOM 4429 C C . ALA A 1 553 ? 5.032 -9.042 -36.269 1.00 97.75 553 ALA A C 1
ATOM 4431 O O . ALA A 1 553 ? 6.220 -9.271 -36.466 1.00 97.75 553 ALA A O 1
ATOM 4432 N N . VAL A 1 554 ? 4.618 -7.898 -35.710 1.00 97.94 554 VAL A N 1
ATOM 4433 C CA . VAL A 1 554 ? 5.555 -6.826 -35.339 1.00 97.94 554 VAL A CA 1
ATOM 4434 C C . VAL A 1 554 ? 6.503 -7.286 -34.235 1.00 97.94 554 VAL A C 1
ATOM 4436 O O . VAL A 1 554 ? 7.683 -6.967 -34.304 1.00 97.94 554 VAL A O 1
ATOM 4439 N N . PHE A 1 555 ? 6.031 -8.065 -33.259 1.00 96.88 555 PHE A N 1
ATOM 4440 C CA . PHE A 1 555 ? 6.892 -8.623 -32.217 1.00 96.88 555 PHE A CA 1
ATOM 4441 C C . PHE A 1 555 ? 7.923 -9.597 -32.800 1.00 96.88 555 PHE A C 1
ATOM 4443 O O . PHE A 1 555 ? 9.100 -9.471 -32.511 1.00 96.88 555 PHE A O 1
ATOM 4450 N N . CYS A 1 556 ? 7.538 -10.519 -33.682 1.00 96.50 556 CYS A N 1
ATOM 4451 C CA . CYS A 1 556 ? 8.495 -11.405 -34.347 1.00 96.50 556 CYS A CA 1
ATOM 4452 C C . CYS A 1 556 ? 9.500 -10.626 -35.212 1.00 96.50 556 CYS A C 1
ATOM 4454 O O . CYS A 1 556 ? 10.682 -10.965 -35.234 1.00 96.50 556 CYS A O 1
ATOM 4456 N N . LEU A 1 557 ? 9.061 -9.552 -35.878 1.00 97.06 557 LEU A N 1
ATOM 4457 C CA . LEU A 1 557 ? 9.931 -8.702 -36.696 1.00 97.06 557 LEU A CA 1
ATOM 4458 C C . LEU A 1 557 ? 11.039 -8.017 -35.888 1.00 97.06 557 LEU A C 1
ATOM 4460 O O . LEU A 1 557 ? 12.114 -7.795 -36.439 1.00 97.06 557 LEU A O 1
ATOM 4464 N N . THR A 1 558 ? 10.833 -7.703 -34.605 1.00 96.62 558 THR A N 1
ATOM 4465 C CA . THR A 1 558 ? 11.904 -7.106 -33.785 1.00 96.62 558 THR A CA 1
ATOM 4466 C C . THR A 1 558 ? 13.019 -8.097 -33.455 1.00 96.62 558 THR A C 1
ATOM 4468 O O . THR A 1 558 ? 14.155 -7.677 -33.243 1.00 96.62 558 THR A O 1
ATOM 4471 N N . PHE A 1 559 ? 12.723 -9.400 -33.439 1.00 95.94 559 PHE A N 1
ATOM 4472 C CA . PHE A 1 559 ? 13.707 -10.463 -33.222 1.00 95.94 559 PHE A CA 1
ATOM 4473 C C . PHE A 1 559 ? 14.277 -11.025 -34.522 1.00 95.94 559 PHE A C 1
ATOM 4475 O O . PHE A 1 559 ? 15.346 -11.625 -34.487 1.00 95.94 559 PHE A O 1
ATOM 4482 N N . LEU A 1 560 ? 13.609 -10.823 -35.663 1.00 96.38 560 LEU A N 1
ATOM 4483 C CA . LEU A 1 560 ? 14.002 -11.405 -36.947 1.00 96.38 560 LEU A CA 1
ATOM 4484 C C . LEU A 1 560 ? 15.478 -11.150 -37.319 1.00 96.38 560 LEU A C 1
ATOM 4486 O O . LEU A 1 560 ? 16.139 -12.121 -37.682 1.00 96.38 560 LEU A O 1
ATOM 4490 N N . PRO A 1 561 ? 16.045 -9.931 -37.186 1.00 94.94 561 PRO A N 1
ATOM 4491 C CA . PRO A 1 561 ? 17.459 -9.709 -37.502 1.00 94.94 561 PRO A CA 1
ATOM 4492 C C . PRO A 1 561 ? 18.409 -10.561 -36.651 1.00 94.94 561 PRO A C 1
ATOM 4494 O O . PRO A 1 561 ? 19.415 -11.051 -37.147 1.00 94.94 561 PRO A O 1
ATOM 4497 N N . LEU A 1 562 ? 18.070 -10.767 -35.378 1.00 95.06 562 LEU A N 1
ATOM 4498 C CA . LEU A 1 562 ? 18.874 -11.546 -34.437 1.00 95.06 562 LEU A CA 1
ATOM 4499 C C . LEU A 1 562 ? 18.680 -13.048 -34.645 1.00 95.06 562 LEU A C 1
ATOM 4501 O O . LEU A 1 562 ? 19.634 -13.805 -34.552 1.00 95.06 562 LEU A O 1
ATOM 4505 N N . ALA A 1 563 ? 17.462 -13.472 -34.974 1.00 95.19 563 ALA A N 1
ATOM 4506 C CA . ALA A 1 563 ? 17.148 -14.863 -35.274 1.00 95.19 563 ALA A CA 1
ATOM 4507 C C . ALA A 1 563 ? 17.835 -15.341 -36.563 1.00 95.19 563 ALA A C 1
ATOM 4509 O O . ALA A 1 563 ? 18.250 -16.490 -36.644 1.00 95.19 563 ALA A O 1
ATOM 4510 N N . VAL A 1 564 ? 17.960 -14.457 -37.561 1.00 96.44 564 VAL A N 1
ATOM 4511 C CA . VAL A 1 564 ? 18.724 -14.724 -38.791 1.00 96.44 564 VAL A CA 1
ATOM 4512 C C . VAL A 1 564 ? 20.229 -14.733 -38.522 1.00 96.44 564 VAL A C 1
ATOM 4514 O O . VAL A 1 564 ? 20.944 -15.492 -39.167 1.00 96.44 564 VAL A O 1
ATOM 4517 N N . TRP A 1 565 ? 20.707 -13.906 -37.589 1.00 96.19 565 TRP A N 1
ATOM 4518 C CA . TRP A 1 565 ? 22.119 -13.868 -37.214 1.00 96.19 565 TRP A CA 1
ATOM 4519 C C . TRP A 1 565 ? 22.538 -15.155 -36.497 1.00 96.19 565 TRP A C 1
ATOM 4521 O O . TRP A 1 565 ? 23.466 -15.822 -36.944 1.00 96.19 565 TRP A O 1
ATOM 4531 N N . ASP A 1 566 ? 21.853 -15.520 -35.413 1.00 95.19 566 ASP A N 1
ATOM 4532 C CA . ASP A 1 566 ? 22.134 -16.748 -34.669 1.00 95.19 566 ASP A CA 1
ATOM 4533 C C . ASP A 1 566 ? 20.869 -17.254 -33.960 1.00 95.19 566 ASP A C 1
ATOM 4535 O O . ASP A 1 566 ? 20.482 -16.793 -32.880 1.00 95.19 566 ASP A O 1
ATOM 4539 N N . TRP A 1 567 ? 20.203 -18.214 -34.603 1.00 93.62 567 TRP A N 1
ATOM 4540 C CA . TRP A 1 567 ? 18.967 -18.815 -34.107 1.00 93.62 567 TRP A CA 1
ATOM 4541 C C . TRP A 1 567 ? 19.176 -19.587 -32.801 1.00 93.62 567 TRP A C 1
ATOM 4543 O O . TRP A 1 567 ? 18.390 -19.450 -31.856 1.00 93.62 567 TRP A O 1
ATOM 4553 N N . ASP A 1 568 ? 20.233 -20.396 -32.744 1.00 92.56 568 ASP A N 1
ATOM 4554 C CA . ASP A 1 568 ? 20.486 -21.295 -31.623 1.00 92.56 568 ASP A CA 1
ATOM 4555 C C . ASP A 1 568 ? 20.855 -20.505 -30.369 1.00 92.56 568 ASP A C 1
ATOM 4557 O O . ASP A 1 568 ? 20.305 -20.760 -29.292 1.00 92.56 568 ASP A O 1
ATOM 4561 N N . SER A 1 569 ? 21.680 -19.465 -30.503 1.00 91.06 569 SER A N 1
ATOM 4562 C CA . SER A 1 569 ? 22.010 -18.593 -29.374 1.00 91.06 569 SER A CA 1
ATOM 4563 C C . SER A 1 569 ? 20.814 -17.775 -28.880 1.00 91.06 569 SER A C 1
ATOM 4565 O O . SER A 1 569 ? 20.745 -17.450 -27.693 1.00 91.06 569 SER A O 1
ATOM 4567 N N . LEU A 1 570 ? 19.849 -17.443 -29.748 1.00 92.56 570 LEU A N 1
ATOM 4568 C CA . LEU A 1 570 ? 18.670 -16.660 -29.361 1.00 92.56 570 LEU A CA 1
ATOM 4569 C C . LEU A 1 570 ? 17.595 -17.475 -28.633 1.00 92.56 570 LEU A C 1
ATOM 4571 O O . LEU A 1 570 ? 16.949 -16.945 -27.727 1.00 92.56 570 LEU A O 1
ATOM 4575 N N . PHE A 1 571 ? 17.366 -18.727 -29.039 1.00 91.81 571 PHE A N 1
ATOM 4576 C CA . PHE A 1 571 ? 16.238 -19.531 -28.547 1.00 91.81 571 PHE A CA 1
ATOM 4577 C C . PHE A 1 571 ? 16.645 -20.774 -27.750 1.00 91.81 571 PHE A C 1
ATOM 4579 O O . PHE A 1 571 ? 15.891 -21.184 -26.866 1.00 91.81 571 PHE A O 1
ATOM 4586 N N . HIS A 1 572 ? 17.811 -21.363 -28.023 1.00 88.75 572 HIS A N 1
ATOM 4587 C CA . HIS A 1 572 ? 18.255 -22.621 -27.411 1.00 88.75 572 HIS A CA 1
ATOM 4588 C C . HIS A 1 572 ? 19.349 -22.444 -26.354 1.00 88.75 572 HIS A C 1
ATOM 4590 O O . HIS A 1 572 ? 19.555 -23.347 -25.544 1.00 88.75 572 HIS A O 1
ATOM 4596 N N . ALA A 1 573 ? 20.019 -21.288 -26.298 1.00 88.31 573 ALA A N 1
ATOM 4597 C CA . ALA A 1 573 ? 20.956 -21.002 -25.216 1.00 88.31 573 ALA A CA 1
ATOM 4598 C C . ALA A 1 573 ? 20.249 -21.020 -23.849 1.00 88.31 573 ALA A C 1
ATOM 4600 O O . ALA A 1 573 ? 19.144 -20.498 -23.695 1.00 88.31 573 ALA A O 1
ATOM 4601 N N . GLU A 1 574 ? 20.913 -21.575 -22.834 1.00 84.44 574 GLU A N 1
ATOM 4602 C CA . GLU A 1 574 ? 20.354 -21.730 -21.484 1.00 84.44 574 GLU A CA 1
ATOM 4603 C C . GLU A 1 574 ? 19.901 -20.386 -20.881 1.00 84.44 574 GLU A C 1
ATOM 4605 O O . GLU A 1 574 ? 18.795 -20.262 -20.352 1.00 84.44 574 GLU A O 1
ATOM 4610 N N . ASN A 1 575 ? 20.725 -19.346 -21.040 1.00 86.44 575 ASN A N 1
ATOM 4611 C CA . ASN A 1 575 ? 20.483 -17.996 -20.523 1.00 86.44 575 ASN A CA 1
ATOM 4612 C C . ASN A 1 575 ? 20.105 -17.003 -21.632 1.00 86.44 575 ASN A C 1
ATOM 4614 O O . ASN A 1 575 ? 20.633 -15.892 -21.693 1.00 86.44 575 ASN A O 1
ATOM 4618 N N . ASN A 1 576 ? 19.211 -17.417 -22.527 1.00 90.62 576 ASN A N 1
ATOM 4619 C CA . ASN A 1 576 ? 18.657 -16.548 -23.557 1.00 90.62 576 ASN A CA 1
ATOM 4620 C C . ASN A 1 576 ? 17.648 -15.528 -22.967 1.00 90.62 576 ASN A C 1
ATOM 4622 O O . ASN A 1 576 ? 17.144 -15.708 -21.852 1.00 90.62 576 ASN A O 1
ATOM 4626 N N . PRO A 1 577 ? 17.306 -14.440 -23.681 1.00 89.31 577 PRO A N 1
ATOM 4627 C CA . PRO A 1 577 ? 16.465 -13.390 -23.109 1.00 89.31 577 PRO A CA 1
ATOM 4628 C C . PRO A 1 577 ? 15.037 -13.855 -22.769 1.00 89.31 577 PRO A C 1
ATOM 4630 O O . PRO A 1 577 ? 14.428 -13.320 -21.840 1.00 89.31 577 PRO A O 1
ATOM 4633 N N . PHE A 1 578 ? 14.492 -14.859 -23.466 1.00 89.94 578 PHE A N 1
ATOM 4634 C CA . PHE A 1 578 ? 13.180 -15.429 -23.143 1.00 89.94 578 PHE A CA 1
ATOM 4635 C C . PHE A 1 578 ? 13.234 -16.275 -21.872 1.00 89.94 578 PHE A C 1
ATOM 4637 O O . PHE A 1 578 ? 12.359 -16.130 -21.014 1.00 89.94 578 PHE A O 1
ATOM 4644 N N . SER A 1 579 ? 14.266 -17.113 -21.715 1.00 87.31 579 SER A N 1
ATOM 4645 C CA . SER A 1 579 ? 14.438 -17.926 -20.510 1.00 87.31 579 SER A CA 1
ATOM 4646 C C . SER A 1 579 ? 14.640 -17.036 -19.286 1.00 87.31 579 SER A C 1
ATOM 4648 O O . SER A 1 579 ? 13.973 -17.241 -18.278 1.00 87.31 579 SER A O 1
ATOM 4650 N N . LEU A 1 580 ? 15.443 -15.972 -19.389 1.00 85.06 580 LEU A N 1
ATOM 4651 C CA . LEU A 1 580 ? 15.690 -15.036 -18.288 1.00 85.06 580 LEU A CA 1
ATOM 4652 C C . LEU A 1 580 ? 14.443 -14.242 -17.873 1.00 85.06 580 LEU A C 1
ATOM 4654 O O . LEU A 1 580 ? 14.238 -14.025 -16.678 1.00 85.06 580 LEU A O 1
ATOM 4658 N N . GLN A 1 581 ? 13.586 -13.838 -18.818 1.00 82.56 581 GLN A N 1
ATOM 4659 C CA . GLN A 1 581 ? 12.319 -13.169 -18.489 1.00 82.56 581 GLN A CA 1
ATOM 4660 C C . GLN A 1 581 ? 11.233 -14.140 -17.998 1.00 82.56 581 GLN A C 1
ATOM 4662 O O . GLN A 1 581 ? 10.354 -13.733 -17.238 1.00 82.56 581 GLN A O 1
ATOM 4667 N N . GLY A 1 582 ? 11.286 -15.411 -18.406 1.00 77.00 582 GLY A N 1
ATOM 4668 C CA . GLY A 1 582 ? 10.340 -16.456 -18.003 1.00 77.00 582 GLY A CA 1
ATOM 4669 C C . GLY A 1 582 ? 10.727 -17.222 -16.733 1.00 77.00 582 GLY A C 1
ATOM 4670 O O . GLY A 1 582 ? 9.858 -17.831 -16.117 1.00 77.00 582 GLY A O 1
ATOM 4671 N N . ARG A 1 583 ? 11.997 -17.167 -16.305 1.00 75.31 583 ARG A N 1
ATOM 4672 C CA . ARG A 1 583 ? 12.597 -18.041 -15.274 1.00 75.31 583 ARG A CA 1
ATOM 4673 C C . ARG A 1 583 ? 11.835 -18.091 -13.953 1.00 75.31 583 ARG A C 1
ATOM 4675 O O . ARG A 1 583 ? 11.860 -19.108 -13.270 1.00 75.31 583 ARG A O 1
ATOM 4682 N N . GLN A 1 584 ? 11.214 -16.982 -13.564 1.00 66.94 584 GLN A N 1
ATOM 4683 C CA . GLN A 1 584 ? 10.590 -16.848 -12.248 1.00 66.94 584 GLN A CA 1
ATOM 4684 C C . GLN A 1 584 ? 9.098 -17.208 -12.238 1.00 66.94 584 GLN A C 1
ATOM 4686 O O . GLN A 1 584 ? 8.562 -17.466 -11.163 1.00 66.94 584 GLN A O 1
ATOM 4691 N N . GLY A 1 585 ? 8.425 -17.232 -13.393 1.00 69.56 585 GLY A N 1
ATOM 4692 C CA . GLY A 1 585 ? 6.984 -17.473 -13.481 1.00 69.56 585 GLY A CA 1
ATOM 4693 C C . GLY A 1 585 ? 6.653 -18.909 -13.876 1.00 69.56 585 GLY A C 1
ATOM 4694 O O . GLY A 1 585 ? 7.261 -19.460 -14.792 1.00 69.56 585 GLY A O 1
ATOM 4695 N N . ARG A 1 586 ? 5.648 -19.513 -13.233 1.00 79.19 586 ARG A N 1
ATOM 4696 C CA . ARG A 1 586 ? 5.091 -20.805 -13.665 1.00 79.19 586 ARG A CA 1
ATOM 4697 C C . ARG A 1 586 ? 3.805 -20.610 -14.481 1.00 79.19 586 ARG A C 1
ATOM 4699 O O . ARG A 1 586 ? 3.098 -19.622 -14.274 1.00 79.19 586 ARG A O 1
ATOM 4706 N N . PRO A 1 587 ? 3.430 -21.566 -15.356 1.00 81.56 587 PRO A N 1
ATOM 4707 C CA . PRO A 1 587 ? 2.215 -21.454 -16.170 1.00 81.56 587 PRO A CA 1
ATOM 4708 C C . PRO A 1 587 ? 0.933 -21.221 -15.354 1.00 81.56 587 PRO A C 1
ATOM 4710 O O . PRO A 1 587 ? 0.071 -20.443 -15.764 1.00 81.56 587 PRO A O 1
ATOM 4713 N N . ALA A 1 588 ? 0.817 -21.847 -14.177 1.00 84.00 588 ALA A N 1
ATOM 4714 C CA . ALA A 1 588 ? -0.323 -21.652 -13.278 1.00 84.00 588 ALA A CA 1
ATOM 4715 C C . ALA A 1 588 ? -0.446 -20.190 -12.808 1.00 84.00 588 ALA A C 1
ATOM 4717 O O . ALA A 1 588 ? -1.538 -19.616 -12.841 1.00 84.00 588 ALA A O 1
ATOM 4718 N N . ASP A 1 589 ? 0.679 -19.562 -12.456 1.00 85.19 589 ASP A N 1
ATOM 4719 C CA . ASP A 1 589 ? 0.723 -18.165 -12.019 1.00 85.19 589 ASP A CA 1
ATOM 4720 C C . ASP A 1 589 ? 0.281 -17.240 -13.163 1.00 85.19 589 ASP A C 1
ATOM 4722 O O . ASP A 1 589 ? -0.473 -16.289 -12.951 1.00 85.19 589 ASP A O 1
ATOM 4726 N N . THR A 1 590 ? 0.674 -17.551 -14.404 1.00 83.25 590 THR A N 1
ATOM 4727 C CA . THR A 1 590 ? 0.262 -16.802 -15.600 1.00 83.25 590 THR A CA 1
ATOM 4728 C C . THR A 1 590 ? -1.250 -16.831 -15.816 1.00 83.25 590 THR A C 1
ATOM 4730 O O . THR A 1 590 ? -1.836 -15.791 -16.120 1.00 83.25 590 THR A O 1
ATOM 4733 N N . VAL A 1 591 ? -1.907 -17.979 -15.612 1.00 87.50 591 VAL A N 1
ATOM 4734 C CA . VAL A 1 591 ? -3.373 -18.093 -15.726 1.00 87.50 591 VAL A CA 1
ATOM 4735 C C . VAL A 1 591 ? -4.066 -17.227 -14.674 1.00 87.50 591 VAL A C 1
ATOM 4737 O O . VAL A 1 591 ? -4.985 -16.472 -15.005 1.00 87.50 591 VAL A O 1
ATOM 4740 N N . VAL A 1 592 ? -3.602 -17.274 -13.421 1.00 89.62 592 VAL A N 1
ATOM 4741 C CA . VAL A 1 592 ? -4.140 -16.436 -12.337 1.00 89.62 592 VAL A CA 1
ATOM 4742 C C . VAL A 1 592 ? -3.964 -14.952 -12.665 1.00 89.62 592 VAL A C 1
ATOM 4744 O O . VAL A 1 592 ? -4.925 -14.183 -12.584 1.00 89.62 592 VAL A O 1
ATOM 4747 N N . MET A 1 593 ? -2.771 -14.543 -13.102 1.00 90.06 593 MET A N 1
ATOM 4748 C CA . MET A 1 593 ? -2.490 -13.158 -13.487 1.00 90.06 593 MET A CA 1
ATOM 4749 C C . MET A 1 593 ? -3.357 -12.692 -14.659 1.00 90.06 593 MET A C 1
ATOM 4751 O O . MET A 1 593 ? -3.869 -11.573 -14.624 1.00 90.06 593 MET A O 1
ATOM 4755 N N . LEU A 1 594 ? -3.581 -13.538 -15.669 1.00 89.62 594 LEU A N 1
ATOM 4756 C CA . LEU A 1 594 ? -4.437 -13.213 -16.810 1.00 89.62 594 LEU A CA 1
ATOM 4757 C C . LEU A 1 594 ? -5.896 -13.010 -16.381 1.00 89.62 594 LEU A C 1
ATOM 4759 O O . LEU A 1 594 ? -6.516 -12.020 -16.774 1.00 89.62 594 LEU A O 1
ATOM 4763 N N . LEU A 1 595 ? -6.436 -13.892 -15.534 1.00 93.25 595 LEU A N 1
ATOM 4764 C CA . LEU A 1 595 ? -7.790 -13.748 -14.988 1.00 93.25 595 LEU A CA 1
ATOM 4765 C C . LEU A 1 595 ? -7.936 -12.437 -14.205 1.00 93.25 595 LEU A C 1
ATOM 4767 O O . LEU A 1 595 ? -8.895 -11.687 -14.411 1.00 93.25 595 LEU A O 1
ATOM 4771 N N . VAL A 1 596 ? -6.965 -12.117 -13.346 1.00 95.19 596 VAL A N 1
ATOM 4772 C CA . VAL A 1 596 ? -6.945 -10.856 -12.592 1.00 95.19 596 VAL A CA 1
ATOM 4773 C C . VAL A 1 596 ? -6.857 -9.652 -13.537 1.00 95.19 596 VAL A C 1
ATOM 4775 O O . VAL A 1 596 ? -7.621 -8.696 -13.373 1.00 95.19 596 VAL A O 1
ATOM 4778 N N . ALA A 1 597 ? -5.999 -9.706 -14.557 1.00 95.00 597 ALA A N 1
ATOM 4779 C CA . ALA A 1 597 ? -5.840 -8.642 -15.545 1.00 95.00 597 ALA A CA 1
ATOM 4780 C C . ALA A 1 597 ? -7.131 -8.401 -16.345 1.00 95.00 597 ALA A C 1
ATOM 4782 O O . ALA A 1 597 ? -7.528 -7.248 -16.518 1.00 95.00 597 ALA A O 1
ATOM 4783 N N . VAL A 1 598 ? -7.847 -9.456 -16.755 1.00 96.31 598 VAL A N 1
ATOM 4784 C CA . VAL A 1 598 ? -9.166 -9.355 -17.410 1.00 96.31 598 VAL A CA 1
ATOM 4785 C C . VAL A 1 598 ? -10.179 -8.676 -16.489 1.00 96.31 598 VAL A C 1
ATOM 4787 O O . VAL A 1 598 ? -10.863 -7.733 -16.897 1.00 96.31 598 VAL A O 1
ATOM 4790 N N . LEU A 1 599 ? -10.260 -9.091 -15.222 1.00 96.38 599 LEU A N 1
ATOM 4791 C CA . LEU A 1 599 ? -11.175 -8.481 -14.254 1.00 96.38 599 LEU A CA 1
ATOM 4792 C C . LEU A 1 599 ? -10.864 -6.995 -14.024 1.00 96.38 599 LEU A C 1
ATOM 4794 O O . LEU A 1 599 ? -11.786 -6.177 -13.938 1.00 96.38 599 LEU A O 1
ATOM 4798 N N . MET A 1 600 ? -9.585 -6.631 -13.935 1.00 96.75 600 MET A N 1
ATOM 4799 C CA . MET A 1 600 ? -9.131 -5.244 -13.809 1.00 96.75 600 MET A CA 1
ATOM 4800 C C . MET A 1 600 ? -9.454 -4.422 -15.064 1.00 96.75 600 MET A C 1
ATOM 4802 O O . MET A 1 600 ? -10.012 -3.324 -14.949 1.00 96.75 600 MET A O 1
ATOM 4806 N N . ALA A 1 601 ? -9.196 -4.973 -16.253 1.00 96.19 601 ALA A N 1
ATOM 4807 C CA . ALA A 1 601 ? -9.514 -4.360 -17.539 1.00 96.19 601 ALA A CA 1
ATOM 4808 C C . ALA A 1 601 ? -11.010 -4.012 -17.642 1.00 96.19 601 ALA A C 1
ATOM 4810 O O . ALA A 1 601 ? -11.389 -2.887 -17.959 1.00 96.19 601 ALA A O 1
ATOM 4811 N N . LEU A 1 602 ? -11.896 -4.937 -17.273 1.00 94.62 602 LEU A N 1
ATOM 4812 C CA . LEU A 1 602 ? -13.344 -4.708 -17.333 1.00 94.62 602 LEU A CA 1
ATOM 4813 C C . LEU A 1 602 ? -13.853 -3.724 -16.259 1.00 94.62 602 LEU A C 1
ATOM 4815 O O . LEU A 1 602 ? -14.884 -3.067 -16.442 1.00 94.62 602 LEU A O 1
ATOM 4819 N N . LYS A 1 603 ? -13.152 -3.590 -15.124 1.00 94.25 603 LYS A N 1
ATOM 4820 C CA . LYS A 1 603 ? -13.579 -2.745 -13.990 1.00 94.25 603 LYS A CA 1
ATOM 4821 C C . LYS A 1 603 ? -13.094 -1.294 -14.053 1.00 94.25 603 LYS A C 1
ATOM 4823 O O . LYS A 1 603 ? -13.691 -0.445 -13.370 1.00 94.25 603 LYS A O 1
ATOM 4828 N N . TRP A 1 604 ? -12.060 -0.967 -14.838 1.00 91.94 604 TRP A N 1
ATOM 4829 C CA . TRP A 1 604 ? -11.533 0.407 -14.852 1.00 91.94 604 TRP A CA 1
ATOM 4830 C C . TRP A 1 604 ? -12.489 1.393 -15.539 1.00 91.94 604 TRP A C 1
ATOM 4832 O O . TRP A 1 604 ? -12.589 2.533 -15.088 1.00 91.94 604 TRP A O 1
ATOM 4842 N N . ARG A 1 605 ? -13.284 0.936 -16.522 1.00 87.56 605 ARG A N 1
ATOM 4843 C CA . ARG A 1 605 ? -14.433 1.658 -17.119 1.00 87.56 605 ARG A CA 1
ATOM 4844 C C . ARG A 1 605 ? -14.133 3.116 -17.511 1.00 87.56 605 ARG A C 1
ATOM 4846 O O . ARG A 1 605 ? -14.905 4.013 -17.182 1.00 87.56 605 ARG A O 1
ATOM 4853 N N . GLY A 1 606 ? -12.999 3.383 -18.154 1.00 85.62 606 GLY A N 1
ATOM 4854 C CA . GLY A 1 606 ? -12.649 4.746 -18.576 1.00 85.62 606 GLY A CA 1
ATOM 4855 C C . GLY A 1 606 ? -12.121 5.663 -17.459 1.00 85.62 606 GLY A C 1
ATOM 4856 O O . GLY A 1 606 ? -11.772 6.808 -17.731 1.00 85.62 606 GLY A O 1
ATOM 4857 N N . ASN A 1 607 ? -12.038 5.203 -16.204 1.00 90.38 607 ASN A N 1
ATOM 4858 C CA . ASN A 1 607 ? -11.478 5.976 -15.093 1.00 90.38 607 ASN A CA 1
ATOM 4859 C C . ASN A 1 607 ? -9.947 5.831 -15.032 1.00 90.38 607 ASN A C 1
ATOM 4861 O O . ASN A 1 607 ? -9.440 4.816 -14.551 1.00 90.38 607 ASN A O 1
ATOM 4865 N N . THR A 1 608 ? -9.217 6.868 -15.446 1.00 91.88 608 THR A N 1
ATOM 4866 C CA . THR A 1 608 ? -7.744 6.899 -15.436 1.00 91.88 608 THR A CA 1
ATOM 4867 C C . THR A 1 608 ? -7.146 6.556 -14.070 1.00 91.88 608 THR A C 1
ATOM 4869 O O . THR A 1 608 ? -6.157 5.834 -13.997 1.00 91.88 608 THR A O 1
ATOM 4872 N N . GLY A 1 609 ? -7.763 6.995 -12.969 1.00 93.31 609 GLY A N 1
ATOM 4873 C CA . GLY A 1 609 ? -7.290 6.647 -11.631 1.00 93.31 609 GLY A CA 1
ATOM 4874 C C . GLY A 1 609 ? -7.375 5.147 -11.327 1.00 93.31 609 GLY A C 1
ATOM 4875 O O . GLY A 1 609 ? -6.472 4.591 -10.710 1.00 93.31 609 GLY A O 1
ATOM 4876 N N . ARG A 1 610 ? -8.418 4.456 -11.803 1.00 94.81 610 ARG A N 1
ATOM 4877 C CA . ARG A 1 610 ? -8.497 2.988 -11.709 1.00 94.81 610 ARG A CA 1
ATOM 4878 C C . ARG A 1 610 ? -7.484 2.305 -12.613 1.00 94.81 610 ARG A C 1
ATOM 4880 O O . ARG A 1 610 ? -6.904 1.324 -12.174 1.00 94.81 610 ARG A O 1
ATOM 4887 N N . LEU A 1 611 ? -7.263 2.823 -13.823 1.00 95.56 611 LEU A N 1
ATOM 4888 C CA . LEU A 1 611 ? -6.236 2.305 -14.729 1.00 95.56 611 LEU A CA 1
ATOM 4889 C C . LEU A 1 611 ? -4.865 2.317 -14.041 1.00 95.56 611 LEU A C 1
ATOM 4891 O O . LEU A 1 611 ? -4.233 1.274 -13.946 1.00 95.56 611 LEU A O 1
ATOM 4895 N N . MET A 1 612 ? -4.455 3.457 -13.475 1.00 97.31 612 MET A N 1
ATOM 4896 C CA . MET A 1 612 ? -3.170 3.569 -12.773 1.00 97.31 612 MET A CA 1
ATOM 4897 C C . MET A 1 612 ? -3.085 2.634 -11.561 1.00 97.31 612 MET A C 1
ATOM 4899 O O . MET A 1 612 ? -2.088 1.937 -11.398 1.00 97.31 612 MET A O 1
ATOM 4903 N N . LEU A 1 613 ? -4.137 2.566 -10.734 1.00 97.44 613 LEU A N 1
ATOM 4904 C CA . LEU A 1 613 ? -4.153 1.675 -9.569 1.00 97.44 613 LEU A CA 1
ATOM 4905 C C . LEU A 1 613 ? -4.074 0.195 -9.970 1.00 97.44 613 LEU A C 1
ATOM 4907 O O . LEU A 1 613 ? -3.368 -0.571 -9.323 1.00 97.44 613 LEU A O 1
ATOM 4911 N N . TYR A 1 614 ? -4.808 -0.221 -11.002 1.00 97.62 614 TYR A N 1
ATOM 4912 C CA . TYR A 1 614 ? -4.829 -1.612 -11.451 1.00 97.62 614 TYR A CA 1
ATOM 4913 C C . TYR A 1 614 ? -3.524 -2.015 -12.131 1.00 97.62 614 TYR A C 1
ATOM 4915 O O . TYR A 1 614 ? -3.032 -3.105 -11.859 1.00 97.62 614 TYR A O 1
ATOM 4923 N N . SER A 1 615 ? -2.924 -1.127 -12.928 1.00 97.81 615 SER A N 1
ATOM 4924 C CA . SER A 1 615 ? -1.590 -1.344 -13.491 1.00 97.81 615 SER A CA 1
ATOM 4925 C C . SER A 1 615 ? -0.521 -1.462 -12.401 1.00 97.81 615 SER A C 1
ATOM 4927 O O . SER A 1 615 ? 0.310 -2.358 -12.467 1.00 97.81 615 SER A O 1
ATOM 4929 N N . ALA A 1 616 ? -0.569 -0.631 -11.354 1.00 98.00 616 ALA A N 1
ATOM 4930 C CA . ALA A 1 616 ? 0.315 -0.796 -10.199 1.00 98.00 616 ALA A CA 1
ATOM 4931 C C . ALA A 1 616 ? 0.073 -2.134 -9.477 1.00 98.00 616 ALA A C 1
ATOM 4933 O O . ALA A 1 616 ? 1.014 -2.867 -9.194 1.00 98.00 616 ALA A O 1
ATOM 4934 N N . ALA A 1 617 ? -1.193 -2.476 -9.211 1.00 97.38 617 ALA A N 1
ATOM 4935 C CA . ALA A 1 617 ? -1.556 -3.691 -8.485 1.00 97.38 617 ALA A CA 1
ATOM 4936 C C . ALA A 1 617 ? -1.108 -4.969 -9.207 1.00 97.38 617 ALA A C 1
ATOM 4938 O O . ALA A 1 617 ? -0.578 -5.868 -8.560 1.00 97.38 617 ALA A O 1
ATOM 4939 N N . ILE A 1 618 ? -1.302 -5.061 -10.529 1.00 95.94 618 ILE A N 1
ATOM 4940 C CA . ILE A 1 618 ? -0.882 -6.242 -11.295 1.00 95.94 618 ILE A CA 1
ATOM 4941 C C . ILE A 1 618 ? 0.645 -6.357 -11.356 1.00 95.94 618 ILE A C 1
ATOM 4943 O O . ILE A 1 618 ? 1.163 -7.458 -11.223 1.00 95.94 618 ILE A O 1
ATOM 4947 N N . LEU A 1 619 ? 1.367 -5.235 -11.471 1.00 95.50 619 LEU A N 1
ATOM 4948 C CA . LEU A 1 619 ? 2.834 -5.223 -11.483 1.00 95.50 619 LEU A CA 1
ATOM 4949 C C . LEU A 1 619 ? 3.451 -5.570 -10.124 1.00 95.50 619 LEU A C 1
ATOM 4951 O O . LEU A 1 619 ? 4.552 -6.097 -10.098 1.00 95.50 619 LEU A O 1
ATOM 4955 N N . ILE A 1 620 ? 2.743 -5.334 -9.016 1.00 95.31 620 ILE A N 1
ATOM 4956 C CA . ILE A 1 620 ? 3.114 -5.866 -7.693 1.00 95.31 620 ILE A CA 1
ATOM 4957 C C . ILE A 1 620 ? 2.795 -7.361 -7.614 1.00 95.31 620 ILE A C 1
ATOM 4959 O O . ILE A 1 620 ? 3.581 -8.141 -7.086 1.00 95.31 620 ILE A O 1
ATOM 4963 N N . LEU A 1 621 ? 1.638 -7.771 -8.138 1.00 92.88 621 LEU A N 1
ATOM 4964 C CA . LEU A 1 621 ? 1.179 -9.153 -8.049 1.00 92.88 621 LEU A CA 1
ATOM 4965 C C . LEU A 1 621 ? 2.100 -10.124 -8.801 1.00 92.88 621 LEU A C 1
ATOM 4967 O O . LEU A 1 621 ? 2.292 -11.236 -8.324 1.00 92.88 621 LEU A O 1
ATOM 4971 N N . VAL A 1 622 ? 2.686 -9.707 -9.930 1.00 90.31 622 VAL A N 1
ATOM 4972 C CA . VAL A 1 622 ? 3.600 -10.541 -10.731 1.00 90.31 622 VAL A CA 1
ATOM 4973 C C . VAL A 1 622 ? 4.781 -11.080 -9.905 1.00 90.31 622 VAL A C 1
ATOM 4975 O O . VAL A 1 622 ? 4.866 -12.299 -9.751 1.00 90.31 622 VAL A O 1
ATOM 4978 N N . PRO A 1 623 ? 5.669 -10.239 -9.333 1.00 89.50 623 PRO A N 1
ATOM 4979 C CA . PRO A 1 623 ? 6.768 -10.722 -8.504 1.00 89.50 623 PRO A CA 1
ATOM 4980 C C . PRO A 1 623 ? 6.273 -11.356 -7.201 1.00 89.50 623 PRO A C 1
ATOM 4982 O O . PRO A 1 623 ? 6.842 -12.350 -6.773 1.00 89.50 623 PRO A O 1
ATOM 4985 N N . VAL A 1 624 ? 5.192 -10.862 -6.581 1.00 89.25 624 VAL A N 1
ATOM 4986 C CA . VAL A 1 624 ? 4.683 -11.442 -5.322 1.00 89.25 624 VAL A CA 1
ATOM 4987 C C . VAL A 1 624 ? 4.209 -12.885 -5.503 1.00 89.25 624 VAL A C 1
ATOM 4989 O O . VAL A 1 624 ? 4.521 -13.726 -4.665 1.00 89.25 624 VAL A O 1
ATOM 4992 N N . LEU A 1 625 ? 3.486 -13.198 -6.584 1.00 88.62 625 LEU A N 1
ATOM 4993 C CA . LEU A 1 625 ? 3.061 -14.572 -6.869 1.00 88.62 625 LEU A CA 1
ATOM 4994 C C . LEU A 1 625 ? 4.245 -15.451 -7.266 1.00 88.62 625 LEU A C 1
ATOM 4996 O O . LEU A 1 625 ? 4.387 -16.542 -6.722 1.00 88.62 625 LEU A O 1
ATOM 5000 N N . ALA A 1 626 ? 5.107 -14.962 -8.161 1.00 87.19 626 ALA A N 1
ATOM 5001 C CA . ALA A 1 626 ? 6.288 -15.696 -8.603 1.00 87.19 626 ALA A CA 1
ATOM 5002 C C . ALA A 1 626 ? 7.215 -16.041 -7.423 1.00 87.19 626 ALA A C 1
ATOM 5004 O O . ALA A 1 626 ? 7.630 -17.187 -7.259 1.00 87.19 626 ALA A O 1
ATOM 5005 N N . TYR A 1 627 ? 7.517 -15.069 -6.560 1.00 87.94 627 TYR A N 1
ATOM 5006 C CA . TYR A 1 627 ? 8.374 -15.274 -5.389 1.00 87.94 627 TYR A CA 1
ATOM 5007 C C . TYR A 1 627 ? 7.666 -16.087 -4.323 1.00 87.94 627 TYR A C 1
ATOM 5009 O O . TYR A 1 627 ? 8.261 -17.022 -3.811 1.00 87.94 627 TYR A O 1
ATOM 5017 N N . GLY A 1 628 ? 6.395 -15.803 -4.034 1.00 86.06 628 GLY A N 1
ATOM 5018 C CA . GLY A 1 628 ? 5.619 -16.563 -3.054 1.00 86.06 628 GLY A CA 1
ATOM 5019 C C . GLY A 1 628 ? 5.531 -18.049 -3.397 1.00 86.06 628 GLY A C 1
ATOM 5020 O O . GLY A 1 628 ? 5.723 -18.895 -2.532 1.00 86.06 628 GLY A O 1
ATOM 5021 N N . HIS A 1 629 ? 5.306 -18.383 -4.667 1.00 84.75 629 HIS A N 1
ATOM 5022 C CA . HIS A 1 629 ? 5.253 -19.770 -5.117 1.00 84.75 629 HIS A CA 1
ATOM 5023 C C . HIS A 1 629 ? 6.637 -20.439 -5.095 1.00 84.75 629 HIS A C 1
ATOM 5025 O O . HIS A 1 629 ? 6.753 -21.592 -4.679 1.00 84.75 629 HIS A O 1
ATOM 5031 N N . ASN A 1 630 ? 7.699 -19.740 -5.503 1.00 85.44 630 ASN A N 1
ATOM 5032 C CA . ASN A 1 630 ? 9.056 -20.282 -5.401 1.00 85.44 630 ASN A CA 1
ATOM 5033 C C . ASN A 1 630 ? 9.462 -20.504 -3.936 1.00 85.44 630 ASN A C 1
ATOM 5035 O O . ASN A 1 630 ? 9.912 -21.598 -3.609 1.00 85.44 630 ASN A O 1
ATOM 5039 N N . MET A 1 631 ? 9.201 -19.539 -3.051 1.00 86.06 631 MET A N 1
ATOM 5040 C CA . MET A 1 631 ? 9.468 -19.663 -1.615 1.00 86.06 631 MET A CA 1
ATOM 5041 C C . MET A 1 631 ? 8.687 -20.806 -0.975 1.00 86.06 631 MET A C 1
ATOM 5043 O O . MET A 1 631 ? 9.241 -21.530 -0.158 1.00 86.06 631 MET A O 1
ATOM 5047 N N . TYR A 1 632 ? 7.437 -21.020 -1.390 1.00 84.44 632 TYR A N 1
ATOM 5048 C CA . TYR A 1 632 ? 6.642 -22.161 -0.941 1.00 84.44 632 TYR A CA 1
ATOM 5049 C C . TYR A 1 632 ? 7.231 -23.507 -1.381 1.00 84.44 632 TYR A C 1
ATOM 5051 O O . TYR A 1 632 ? 7.235 -24.455 -0.606 1.00 84.44 632 TYR A O 1
ATOM 5059 N N . VAL A 1 633 ? 7.723 -23.607 -2.621 1.00 85.19 633 VAL A N 1
ATOM 5060 C CA . VAL A 1 633 ? 8.254 -24.871 -3.159 1.00 85.19 633 VAL A CA 1
ATOM 5061 C C . VAL A 1 633 ? 9.641 -25.207 -2.622 1.00 85.19 633 VAL A C 1
ATOM 5063 O O . VAL A 1 633 ? 9.932 -26.383 -2.423 1.00 85.19 633 VAL A O 1
ATOM 5066 N N . TYR A 1 634 ? 10.489 -24.204 -2.400 1.00 85.00 634 TYR A N 1
ATOM 5067 C CA . TYR A 1 634 ? 11.858 -24.399 -1.913 1.00 85.00 634 TYR A CA 1
ATOM 5068 C C . TYR A 1 634 ? 12.009 -24.213 -0.399 1.00 85.00 634 TYR A C 1
ATOM 5070 O O . TYR A 1 634 ? 13.120 -24.327 0.105 1.00 85.00 634 TYR A O 1
ATOM 5078 N N . ASP A 1 635 ? 10.913 -23.917 0.303 1.00 82.69 635 ASP A N 1
ATOM 5079 C CA . ASP A 1 635 ? 10.866 -23.656 1.745 1.00 82.69 635 ASP A CA 1
ATOM 5080 C C . ASP A 1 635 ? 11.904 -22.621 2.225 1.00 82.69 635 ASP A C 1
ATOM 5082 O O . ASP A 1 635 ? 12.590 -22.792 3.228 1.00 82.69 635 ASP A O 1
ATOM 5086 N N . ASN A 1 636 ? 12.052 -21.524 1.471 1.00 83.88 636 ASN A N 1
ATOM 5087 C CA . ASN A 1 636 ? 13.105 -20.524 1.689 1.00 83.88 636 ASN A CA 1
ATOM 5088 C C . ASN A 1 636 ? 12.569 -19.094 1.863 1.00 83.88 636 ASN A C 1
ATOM 5090 O O . ASN A 1 636 ? 13.069 -18.124 1.295 1.00 83.88 636 ASN A O 1
ATOM 5094 N N . TRP A 1 637 ? 11.523 -18.946 2.671 1.00 76.38 637 TRP A N 1
ATOM 5095 C CA . TRP A 1 637 ? 10.803 -17.682 2.852 1.00 76.38 637 TRP A CA 1
ATOM 5096 C C . TRP A 1 637 ? 11.646 -16.511 3.376 1.00 76.38 637 TRP A C 1
ATOM 5098 O O . TRP A 1 637 ? 11.362 -15.353 3.067 1.00 76.38 637 TRP A O 1
ATOM 5108 N N . THR A 1 638 ? 12.695 -16.794 4.145 1.00 73.62 638 THR A N 1
ATOM 5109 C CA . THR A 1 638 ? 13.615 -15.779 4.679 1.00 73.62 638 THR A CA 1
ATOM 5110 C C . THR A 1 638 ? 14.540 -15.197 3.604 1.00 73.62 638 THR A C 1
ATOM 5112 O O . THR A 1 638 ? 15.050 -14.086 3.763 1.00 73.62 638 THR A O 1
ATOM 5115 N N . ASP A 1 639 ? 14.689 -15.867 2.455 1.00 78.19 639 ASP A N 1
ATOM 5116 C CA . ASP A 1 639 ? 15.589 -15.436 1.385 1.00 78.19 639 ASP A CA 1
ATOM 5117 C C . ASP A 1 639 ? 15.078 -14.239 0.576 1.00 78.19 639 ASP A C 1
ATOM 5119 O O . ASP A 1 639 ? 15.821 -13.684 -0.240 1.00 78.19 639 ASP A O 1
ATOM 5123 N N . VAL A 1 640 ? 13.839 -13.783 0.799 1.00 76.94 640 VAL A N 1
ATOM 5124 C CA . VAL A 1 640 ? 13.286 -12.601 0.111 1.00 76.94 640 VAL A CA 1
ATOM 5125 C C . VAL A 1 640 ? 14.122 -11.335 0.363 1.00 76.94 640 VAL A C 1
ATOM 5127 O O . VAL A 1 640 ? 14.280 -10.479 -0.518 1.00 76.94 640 VAL A O 1
ATOM 5130 N N . PHE A 1 641 ? 14.739 -11.248 1.544 1.00 73.94 641 PHE A N 1
ATOM 5131 C CA . PHE A 1 641 ? 15.656 -10.169 1.921 1.00 73.94 641 PHE A CA 1
ATOM 5132 C C . PHE A 1 641 ? 17.128 -10.473 1.576 1.00 73.94 641 PHE A C 1
ATOM 5134 O O . PHE A 1 641 ? 17.974 -9.576 1.626 1.00 73.94 641 PHE A O 1
ATOM 5141 N N . ASN A 1 642 ? 17.422 -11.684 1.098 1.00 75.00 642 ASN A N 1
ATOM 5142 C CA . ASN A 1 642 ? 18.731 -12.099 0.595 1.00 75.00 642 ASN A CA 1
ATOM 5143 C C . ASN A 1 642 ? 18.848 -11.876 -0.927 1.00 75.00 642 ASN A C 1
ATOM 5145 O O . ASN A 1 642 ? 18.057 -11.157 -1.546 1.00 75.00 642 ASN A O 1
ATOM 5149 N N . SER A 1 643 ? 19.898 -12.416 -1.547 1.00 75.06 643 SER A N 1
ATOM 5150 C CA . SER A 1 643 ? 20.178 -12.271 -2.983 1.00 75.06 643 SER A CA 1
ATOM 5151 C C . SER A 1 643 ? 19.312 -13.155 -3.889 1.00 75.06 643 SER A C 1
ATOM 5153 O O . SER A 1 643 ? 19.296 -12.916 -5.092 1.00 75.06 643 SER A O 1
ATOM 5155 N N . ALA A 1 644 ? 18.590 -14.144 -3.347 1.00 74.88 644 ALA A N 1
ATOM 5156 C CA . ALA A 1 644 ? 17.828 -15.109 -4.147 1.00 74.88 644 ALA A CA 1
ATOM 5157 C C . ALA A 1 644 ? 16.622 -14.483 -4.868 1.00 74.88 644 ALA A C 1
ATOM 5159 O O . ALA A 1 644 ? 16.307 -14.859 -5.998 1.00 74.88 644 ALA A O 1
ATOM 5160 N N . TYR A 1 645 ? 15.968 -13.508 -4.230 1.00 82.38 645 TYR A N 1
ATOM 5161 C CA . TYR A 1 645 ? 14.824 -12.798 -4.793 1.00 82.38 645 TYR A CA 1
ATOM 5162 C C . TYR A 1 645 ? 15.128 -11.316 -4.920 1.00 82.38 645 TYR A C 1
ATOM 5164 O O . TYR A 1 645 ? 15.503 -10.642 -3.956 1.00 82.38 645 TYR A O 1
ATOM 5172 N N . ASP A 1 646 ? 14.935 -10.785 -6.118 1.00 84.38 646 ASP A N 1
ATOM 5173 C CA . ASP A 1 646 ? 15.155 -9.374 -6.363 1.00 84.38 646 ASP A CA 1
ATOM 5174 C C . ASP A 1 646 ? 13.864 -8.575 -6.144 1.00 84.38 646 ASP A C 1
ATOM 5176 O O . ASP A 1 646 ? 12.943 -8.577 -6.953 1.00 84.38 646 ASP A O 1
ATOM 5180 N N . ILE A 1 647 ? 13.778 -7.881 -5.013 1.00 87.31 647 ILE A N 1
ATOM 5181 C CA . ILE A 1 647 ? 12.587 -7.101 -4.659 1.00 87.31 647 ILE A CA 1
ATOM 5182 C C . ILE A 1 647 ? 12.437 -5.823 -5.496 1.00 87.31 647 ILE A C 1
ATOM 5184 O O . ILE A 1 647 ? 11.357 -5.235 -5.493 1.00 87.31 647 ILE A O 1
ATOM 5188 N N . THR A 1 648 ? 13.472 -5.414 -6.237 1.00 88.88 648 THR A N 1
ATOM 5189 C CA . THR A 1 648 ? 13.435 -4.239 -7.130 1.00 88.88 648 THR A CA 1
ATOM 5190 C C . THR A 1 648 ? 12.444 -4.437 -8.276 1.00 88.88 648 THR A C 1
ATOM 5192 O O . THR A 1 648 ? 11.936 -3.469 -8.830 1.00 88.88 648 THR A O 1
ATOM 5195 N N . TYR A 1 649 ? 12.024 -5.678 -8.568 1.00 90.31 649 TYR A N 1
ATOM 5196 C CA . TYR A 1 649 ? 10.927 -5.939 -9.507 1.00 90.31 649 TYR A CA 1
ATOM 5197 C C . TYR A 1 649 ? 9.604 -5.254 -9.123 1.00 90.31 649 TYR A C 1
ATOM 5199 O O . TYR A 1 649 ? 8.775 -4.983 -9.996 1.00 90.31 649 TYR A O 1
ATOM 5207 N N . LEU A 1 650 ? 9.414 -4.910 -7.843 1.00 93.50 650 LEU A N 1
ATOM 5208 C CA . LEU A 1 650 ? 8.277 -4.117 -7.372 1.00 93.50 650 LEU A CA 1
ATOM 5209 C C . LEU A 1 650 ? 8.305 -2.664 -7.882 1.00 93.50 650 LEU A C 1
ATOM 5211 O O . LEU A 1 650 ? 7.252 -2.023 -7.973 1.00 93.50 650 LEU A O 1
ATOM 5215 N N . ASP A 1 651 ? 9.472 -2.154 -8.275 1.00 95.06 651 ASP A N 1
ATOM 5216 C CA . ASP A 1 651 ? 9.686 -0.765 -8.697 1.00 95.06 651 ASP A CA 1
ATOM 5217 C C . ASP A 1 651 ? 8.940 -0.441 -9.993 1.00 95.06 651 ASP A C 1
ATOM 5219 O O . ASP A 1 651 ? 8.543 0.704 -10.221 1.00 95.06 651 ASP A O 1
ATOM 5223 N N . ALA A 1 652 ? 8.622 -1.469 -10.788 1.00 95.50 652 ALA A N 1
ATOM 5224 C CA . ALA A 1 652 ? 7.762 -1.378 -11.964 1.00 95.50 652 ALA A CA 1
ATOM 5225 C C . ALA A 1 652 ? 6.407 -0.698 -11.674 1.00 95.50 652 ALA A C 1
ATOM 5227 O O . ALA A 1 652 ? 5.836 -0.025 -12.537 1.00 95.50 652 ALA A O 1
ATOM 5228 N N . ALA A 1 653 ? 5.880 -0.838 -10.454 1.00 97.62 653 ALA A N 1
ATOM 5229 C CA . ALA A 1 653 ? 4.606 -0.250 -10.051 1.00 97.62 653 ALA A CA 1
ATOM 5230 C C . ALA A 1 653 ? 4.709 1.220 -9.592 1.00 97.62 653 ALA A C 1
ATOM 5232 O O . ALA A 1 653 ? 3.686 1.921 -9.561 1.00 97.62 653 ALA A O 1
ATOM 5233 N N . LEU A 1 654 ? 5.907 1.715 -9.248 1.00 97.25 654 LEU A N 1
ATOM 5234 C CA . LEU A 1 654 ? 6.104 3.064 -8.700 1.00 97.25 654 LEU A CA 1
ATOM 5235 C C . LEU A 1 654 ? 5.622 4.173 -9.646 1.00 97.25 654 LEU A C 1
ATOM 5237 O O . LEU A 1 654 ? 4.854 5.025 -9.183 1.00 97.25 654 LEU A O 1
ATOM 5241 N N . PRO A 1 655 ? 5.950 4.177 -10.957 1.00 97.94 655 PRO A N 1
ATOM 5242 C CA . PRO A 1 655 ? 5.524 5.245 -11.865 1.00 97.94 655 PRO A CA 1
ATOM 5243 C C . PRO A 1 655 ? 3.997 5.415 -11.928 1.00 97.94 655 PRO A C 1
ATOM 5245 O O . PRO A 1 655 ? 3.483 6.539 -11.988 1.00 97.94 655 PRO A O 1
ATOM 5248 N N . PHE A 1 656 ? 3.248 4.310 -11.844 1.00 98.31 656 PHE A N 1
ATOM 5249 C CA . PHE A 1 656 ? 1.784 4.316 -11.821 1.00 98.31 656 PHE A CA 1
ATOM 5250 C C . PHE A 1 656 ? 1.234 4.879 -10.505 1.00 98.31 656 PHE A C 1
ATOM 5252 O O . PHE A 1 656 ? 0.329 5.722 -10.521 1.00 98.31 656 PHE A O 1
ATOM 5259 N N . CYS A 1 657 ? 1.803 4.465 -9.366 1.00 98.19 657 CYS A N 1
ATOM 5260 C CA . CYS A 1 657 ? 1.417 4.982 -8.052 1.00 98.19 657 CYS A CA 1
ATOM 5261 C C . CYS A 1 657 ? 1.684 6.489 -7.947 1.00 98.19 657 CYS A C 1
ATOM 5263 O O . CYS A 1 657 ? 0.800 7.252 -7.547 1.00 98.19 657 CYS A O 1
ATOM 5265 N N . ILE A 1 658 ? 2.872 6.927 -8.375 1.00 97.88 658 ILE A N 1
ATOM 5266 C CA . ILE A 1 658 ? 3.289 8.332 -8.381 1.00 97.88 658 ILE A CA 1
ATOM 5267 C C . ILE A 1 658 ? 2.348 9.162 -9.248 1.00 97.88 658 ILE A C 1
ATOM 5269 O O . ILE A 1 658 ? 1.840 10.183 -8.787 1.00 97.88 658 ILE A O 1
ATOM 5273 N N . THR A 1 659 ? 2.051 8.707 -10.469 1.00 97.56 659 THR A N 1
ATOM 5274 C CA . THR A 1 659 ? 1.135 9.408 -11.383 1.00 97.56 659 THR A CA 1
ATOM 5275 C C . THR A 1 659 ? -0.234 9.622 -10.738 1.00 97.56 659 THR A C 1
ATOM 5277 O O . THR A 1 659 ? -0.764 10.735 -10.758 1.00 97.56 659 THR A O 1
ATOM 5280 N N . LEU A 1 660 ? -0.795 8.587 -10.107 1.00 96.00 660 LEU A N 1
ATOM 5281 C CA . LEU A 1 660 ? -2.100 8.651 -9.450 1.00 96.00 660 LEU A CA 1
ATOM 5282 C C . LEU A 1 660 ? -2.117 9.588 -8.235 1.00 96.00 660 LEU A C 1
ATOM 5284 O O . LEU A 1 660 ? -3.023 10.417 -8.110 1.00 96.00 660 LEU A O 1
ATOM 5288 N N . VAL A 1 661 ? -1.123 9.491 -7.349 1.00 95.00 661 VAL A N 1
ATOM 5289 C CA . VAL A 1 661 ? -1.025 10.351 -6.158 1.00 95.00 661 VAL A CA 1
ATOM 5290 C C . VAL A 1 661 ? -0.789 11.809 -6.553 1.00 95.00 661 VAL A C 1
ATOM 5292 O O . VAL A 1 661 ? -1.435 12.717 -6.021 1.00 95.00 661 VAL A O 1
ATOM 5295 N N . ALA A 1 662 ? 0.092 12.049 -7.521 1.00 93.81 662 ALA A N 1
ATOM 5296 C CA . ALA A 1 662 ? 0.467 13.385 -7.957 1.00 93.81 662 ALA A CA 1
ATOM 5297 C C . ALA A 1 662 ? -0.663 14.105 -8.710 1.00 93.81 662 ALA A C 1
ATOM 5299 O O . ALA A 1 662 ? -0.930 15.284 -8.452 1.00 93.81 662 ALA A O 1
ATOM 5300 N N . ALA A 1 663 ? -1.368 13.399 -9.597 1.00 91.44 663 ALA A N 1
ATOM 5301 C CA . ALA A 1 663 ? -2.462 13.944 -10.401 1.00 91.44 663 ALA A CA 1
ATOM 5302 C C . ALA A 1 663 ? -3.834 13.898 -9.699 1.00 91.44 663 ALA A C 1
ATOM 5304 O O . ALA A 1 663 ? -4.864 14.212 -10.310 1.00 91.44 663 ALA A O 1
ATOM 5305 N N . TRP A 1 664 ? -3.874 13.538 -8.413 1.00 82.56 664 TRP A N 1
ATOM 5306 C CA . TRP A 1 664 ? -5.090 13.520 -7.605 1.00 82.56 664 TRP A CA 1
ATOM 5307 C C . TRP A 1 664 ? -5.842 14.863 -7.661 1.00 82.56 664 TRP A C 1
ATOM 5309 O O . TRP A 1 664 ? -5.268 15.927 -7.417 1.00 82.56 664 TRP A O 1
ATOM 5319 N N . CYS A 1 665 ? -7.147 14.795 -7.953 1.00 72.75 665 CYS A N 1
ATOM 5320 C CA . CYS A 1 665 ? -8.063 15.926 -8.188 1.00 72.75 665 CYS A CA 1
ATOM 5321 C C . CYS A 1 665 ? -7.901 16.704 -9.503 1.00 72.75 665 CYS A C 1
ATOM 5323 O O . CYS A 1 665 ? -8.548 17.738 -9.668 1.00 72.75 665 CYS A O 1
ATOM 5325 N N . THR A 1 666 ? -7.125 16.208 -10.465 1.00 74.69 666 THR A N 1
ATOM 5326 C CA . THR A 1 666 ? -7.195 16.724 -11.840 1.00 74.69 666 THR A CA 1
ATOM 5327 C C . THR A 1 666 ? -8.400 16.136 -12.581 1.00 74.69 666 THR A C 1
ATOM 5329 O O . THR A 1 666 ? -8.782 14.984 -12.360 1.00 74.69 666 THR A O 1
ATOM 5332 N N . GLY A 1 667 ? -9.019 16.923 -13.467 1.00 63.88 667 GLY A N 1
ATOM 5333 C CA . GLY A 1 667 ? -10.237 16.513 -14.181 1.00 63.88 667 GLY A CA 1
ATOM 5334 C C . GLY A 1 667 ? -10.065 15.279 -15.079 1.00 63.88 667 GLY A C 1
ATOM 5335 O O . GLY A 1 667 ? -11.043 14.598 -15.353 1.00 63.88 667 GLY A O 1
ATOM 5336 N N . LEU A 1 668 ? -8.834 14.963 -15.501 1.00 69.75 668 LEU A N 1
ATOM 5337 C CA . LEU A 1 668 ? -8.503 13.766 -16.290 1.00 69.75 668 LEU A CA 1
ATOM 5338 C C . LEU A 1 668 ? -8.336 12.495 -15.438 1.00 69.75 668 LEU A C 1
ATOM 5340 O O . LEU A 1 668 ? -8.466 11.391 -15.964 1.00 69.75 668 LEU A O 1
ATOM 5344 N N . MET A 1 669 ? -8.071 12.637 -14.134 1.00 78.19 669 MET A N 1
ATOM 5345 C CA . MET A 1 669 ? -7.979 11.515 -13.189 1.00 78.19 669 MET A CA 1
ATOM 5346 C C . MET A 1 669 ? -9.332 11.097 -12.611 1.00 78.19 669 MET A C 1
ATOM 5348 O O . MET A 1 669 ? -9.487 9.973 -12.131 1.00 78.19 669 MET A O 1
ATOM 5352 N N . GLN A 1 670 ? -10.318 11.993 -12.635 1.00 60.91 670 GLN A N 1
ATOM 5353 C CA . GLN A 1 670 ? -11.658 11.726 -12.128 1.00 60.91 670 GLN A CA 1
ATOM 5354 C C . GLN A 1 670 ? -12.560 11.229 -13.260 1.00 60.91 670 GLN A C 1
ATOM 5356 O O . GLN A 1 670 ? -12.577 11.796 -14.349 1.00 60.91 670 GLN A O 1
ATOM 5361 N N . ALA A 1 671 ? -13.330 10.168 -13.004 1.00 48.69 671 ALA A N 1
ATOM 5362 C CA . ALA A 1 671 ? -14.364 9.742 -13.940 1.00 48.69 671 ALA A CA 1
ATOM 5363 C C . ALA A 1 671 ? -15.335 10.904 -14.197 1.00 48.69 671 ALA A C 1
ATOM 5365 O O . ALA A 1 671 ? -15.906 11.450 -13.250 1.00 48.69 671 ALA A O 1
ATOM 5366 N N . LYS A 1 672 ? -15.589 11.226 -15.471 1.00 44.22 672 LYS A N 1
ATOM 5367 C CA . LYS A 1 672 ? -16.898 11.781 -15.829 1.00 44.22 672 LYS A CA 1
ATOM 5368 C C . LYS A 1 672 ? -17.943 10.728 -15.455 1.00 44.22 672 LYS A C 1
ATOM 5370 O O . LYS A 1 672 ? -17.692 9.538 -15.628 1.00 44.22 672 LYS A O 1
ATOM 5375 N N . ASN A 1 673 ? -19.055 11.172 -14.872 1.00 33.34 673 ASN A N 1
ATOM 5376 C CA . ASN A 1 673 ? -20.170 10.324 -14.446 1.00 33.34 673 ASN A CA 1
ATOM 5377 C C . ASN A 1 673 ? -20.427 9.164 -15.428 1.00 33.34 673 ASN A C 1
ATOM 5379 O O . ASN A 1 673 ? -20.485 9.422 -16.628 1.00 33.34 673 ASN A O 1
ATOM 5383 N N . PRO A 1 674 ? -20.666 7.929 -14.949 1.00 31.31 674 PRO A N 1
ATOM 5384 C CA . PRO A 1 674 ? -21.017 6.784 -15.794 1.00 31.31 674 PRO A CA 1
ATOM 5385 C C . PRO A 1 674 ? -22.436 6.861 -16.404 1.00 31.31 674 PRO A C 1
ATOM 5387 O O . PRO A 1 674 ? -23.000 5.829 -16.738 1.00 31.31 674 PRO A O 1
ATOM 5390 N N . ASN A 1 675 ? -22.998 8.065 -16.558 1.00 25.52 675 ASN A N 1
ATOM 5391 C CA . ASN A 1 675 ? -24.266 8.317 -17.248 1.00 25.52 675 ASN A CA 1
ATOM 5392 C C . ASN A 1 675 ? -24.014 9.062 -18.571 1.00 25.52 675 ASN A C 1
ATOM 5394 O O . ASN A 1 675 ? -24.612 10.108 -18.821 1.00 25.52 675 ASN A O 1
ATOM 5398 N N . LEU A 1 676 ? -23.081 8.542 -19.369 1.00 28.16 676 LEU A N 1
ATOM 5399 C CA . LEU A 1 676 ? -22.941 8.809 -20.800 1.00 28.16 676 LEU A CA 1
ATOM 5400 C C . LEU A 1 676 ? -22.686 7.485 -21.510 1.00 28.16 676 LEU A C 1
ATOM 5402 O O . LEU A 1 676 ? -21.760 6.767 -21.061 1.00 28.16 676 LEU A O 1
#

Radius of gyration: 29.51 Å; chains: 1; bounding box: 68×54×87 Å

pLDDT: mean 89.36, std 9.12, range [25.52, 98.31]

Foldseek 3Di:
DPQDFLLPPLLLLLLLLQLLVLLLLLLQLVLDPPRDPVSVLSNLLSLLSVLLNLLQVLLVCCVVQNCVCLVVVCCLQALVLQLLLLLLCVLVDPDDDPVLSVCCNVLNPHPLVSSSLVVVVSVQLSCCCVPPVVCSLVSLVVQLVVQLPPDLSSLLNSCSSSNSNVCNVCVVVSRPDDLVRLVVQLVVLQVQLVVLVVVCPDPVNVVQPPHSSNSVSSNSHRNSNSSCSSRVCVNPVVCSVPVSSSVSSLLSSQLSSQSVSCSVVNPDPVVSVVSSVVSVLLSVLVSLLSVLCSDPQNVLLSLLLSLLLSLLLVVQSLVVVVVDPCSSVVSSVLSSVSSVLLSCLPDPVNVVVDDDDLVLLVVLLVVLLVVLVVLLVVADLLPDPAQQFQLQLQLLVCVVVVHQSQVGATSNRATHQFFLLQSVLQNVVSVVVGSLVLQSVLLVLLLVLLCLQQNSQLSSLLSVSCVSRPLNSVCSNNSHCLLSLLSNLNSVVSVCLSVVHACLNPVLVLLLVVLSSCRGAVLSNLLSCLRHVVSLVPDDPVSNVVSVVSSVVSNVVSCVVSCVVPVCSQPVDCNHNVCVRCVQDDPVLVVVLVVLSVVLSVPCLQQLSSSLSSSLVSQQSVLVVSVVVVCVVVVPSVCCSPPPGDSSSNSSSNSSSSSNSSSRPGPSNGDDDPPD

Secondary structure (DSSP, 8-state):
-----TT-HHHHHHHHHHHHHHHHHHHHHTTSTT--GGGHHHHHHHHHHHHHHHHHHHHHHHHHHTTTTHHHHHIIIIIHHHHHHHHHHGGG-SS--HHHHHHHHHTSS-SSHHHHHHHHHHHHHHHHHHH-GGGHHHHHHHHHHHGGGS-HHHHTTTTHHHHHHHHHHTHHHHHT--HHHHHHHHHHHHHHHHHHHHHHHSHHHHTTTTSHHHHHHHHHHHHHHHHHHHHHHHH-GGGGG-HHHHHHHHHHHHHHHHHHTTGGG--SHHHHHHHHHHHHHHHHHHHHHHHHHHSTTTHHHHHHHHHHHHHHHHHHHHHHTTT-TTHHHHHHHHHHHHHHHHHHHH-HHHHHH-PPPHHHHHHHHHHHHHHHHHHHHHS-TTTSS--TTHHHHHHHHHHHHTS-GGGPBPTTS-B--S-HHHHHHHHHHHHTT-TTHHHHHHHHHHHHHHHHHH-HHHHHHHHHHHHH-HHHHHHHHHT-SHHHHHHHHHHHHHHHHHTT--TTTSHHHHHHHHHHHHTT-GGGHHHHHHHHHHHHTTS-HHHHHHHHHHHHHHHHHHHHHHHHH-HHHHHTSTT-HHHHHHTT--HHHHHHHHHHHHHHHHHHTT-HHHHHHHHHHHHHHHHHHHHHHHHHHHT-GGGGGSSSS-GGGGGGGHHHHHHHHHTTT-TTTSPP-S--

Sequence (676 aa):
MLRQDIFSRDNTLWAQGLSILGIMLMHYVMQLDSYPRVLNIIGSIGVAAFLFTSGFGINESYKHNGLGGFWRKRVLRVILPCWIVFLFRLPFADSFDPVTQLLNFLFIDSDLWYVDFIIRWYIVYWAARRFAQRHTGKILAAFSLACLFMEQLMAEQAFSFVAGYMASAHYDKVRSWNRRKVALVTACAFAYGTLFIIVKELPAVRQYIGTLPFNIILLNIKLPLAAAVLAAPFLLPGLKRLTLITWLGKVSYEAYIVHFNFMPCITGPASIAGFTAGSLAVSAVFNKFNDSLRDKRRLIVTLAAVFYIAICYILACKYSMRATEHFGYACIPYATVLAVVFLLFTSDRLRYRLRWPKASLWIVLTLLAAAMLAVQYHFDPMENKVDRWSAIANPLTALFNGDFPYLAKTHLGGNSSPFPVWLALHIPFWALGNVGLSEIFTAILFLYSIKAAYGNGAALKAAVLLGLSVNLWYETAVRSDLISNFLLLVAFINMLVMKRTGFYRRPYLLSAVAALWLSTRLSTAFPLFIMFFPDWLRLSTGRKVDTLLMVVAVFCLTFLPLAVWDWDSLFHAENNPFSLQGRQGRPADTVVMLLVAVLMALKWRGNTGRLMLYSAAILILVPVLAYGHNMYVYDNWTDVFNSAYDITYLDAALPFCITLVAAWCTGLMQAKNPNL